Protein AF-A0A9D6JIL4-F1 (afdb_monomer)

pLDDT: mean 94.33, std 5.5, range [58.66, 98.81]

Solvent-accessible surface area (backbone atoms only — not comparable to full-atom values): 29336 Å² total; per-residue (Å²): 96,71,65,50,17,49,37,36,36,31,29,73,75,41,78,63,43,14,37,70,52,36,41,66,52,16,38,60,25,33,79,71,62,26,37,59,58,38,85,52,80,50,52,52,80,76,37,57,66,23,77,44,70,69,52,64,25,22,56,32,52,34,39,48,80,87,46,80,39,50,55,65,82,90,53,64,34,57,55,80,90,49,42,24,45,8,51,51,35,66,17,36,44,83,60,89,46,36,46,32,71,51,85,86,69,45,53,92,55,60,66,41,60,30,72,50,70,73,39,49,64,58,57,17,23,58,38,19,34,38,41,57,62,19,21,22,54,31,92,40,14,10,31,85,56,56,71,62,90,81,49,33,55,55,52,88,92,56,64,65,74,48,23,20,75,56,61,42,55,35,51,53,27,7,63,65,32,44,42,37,43,32,24,68,14,17,42,38,78,76,35,44,38,58,51,55,85,76,52,58,75,89,51,70,40,49,38,47,34,54,32,40,61,32,25,40,59,28,72,49,66,20,21,36,67,88,64,48,87,32,52,47,35,65,47,38,67,34,22,34,36,33,71,42,70,45,74,50,58,56,83,95,63,45,59,74,37,38,50,41,64,40,91,68,66,61,52,68,61,44,48,60,54,52,34,50,56,52,30,32,77,66,75,62,41,89,68,74,64,78,80,46,72,68,56,53,49,54,40,53,53,46,27,51,51,7,49,56,48,39,44,16,37,40,45,52,49,64,57,75,54,37,41,35,45,35,39,41,41,64,20,37,44,72,72,56,81,37,75,35,31,40,34,33,41,31,36,42,28,17,30,92,87,67,49,79,76,49,65,34,42,44,70,41,81,45,77,28,36,56,97,88,38,86,39,80,44,62,38,73,74,51,94,79,40,93,74,37,51,72,29,42,52,38,42,15,33,40,15,67,41,35,47,49,40,45,75,73,66,48,59,51,76,41,68,42,40,57,37,90,41,67,59,46,77,69,41,30,38,39,62,41,37,75,44,60,83,84,40,69,45,67,37,86,53,69,69,67,25,35,36,76,74,31,29,59,38,35,31,10,53,57,22,28,40,54,52,14,52,70,32,56,47,60,48,30,64,65,68,52,46,86,40,47,52,89,85,29,48,34,39,25,48,49,73,49,75,62,79,81,58,92,69,48,42,36,32,48,36,31,40,31,38,27,68,46,36,62,69,40,45,52,43,34,34,70,63,42,80,47,80,49,82,92,38,41,57,29,13,54,54,41,40,55,30,35,74,74,51,67,41,40,68,61,47,72,30,30,63,42,67,44,60,113

Mean predicted aligned error: 4.33 Å

Secondary structure (DSSP, 8-state):
-HHHHHHHHHHHHSTTTHHHHHHHH-HHHHHTTTT-STTTTT--GGGGGSS-HHHHTTB--TT-SSS--B--TT---EETTEE--STT---B--SSSEEES-SS-B-SS-EEE-GGGGSTHHHHHHHSEE-HHHHHHSTTTTSSSPPPTTSS---TT--GGGSHHHHS-GGGSSEEE-HHHHHHTSSGGG-BGGGGGGS-GGGSSHHHHHHHHHHHTTSSTTS-TTSPPPB--HHHHHS-EEEEEPPBSSTT-PPEEEEEEPTT---S--SHHHHHHHHHHTT--SS--S--HHHHHHHHHHHHHHHHHHTTTEEEEEETTEEEEEE-SSSSBS-SS-TT-EEEEEEEEE-TT--EEEEES-EEEEEEEETTEEEEEEEES-SS-TT--EE-EEEEEEHHHHHHHHHTT--TT-EEEE-TTT--EEEEHHHHHTSPTT-EEE-S-TTT--EEEEE-PBPPTT-BHHHHHHTT---BSTT-TT---TT-B--SEEEEE--PPTT--EEEEEEEEESS-HHHHHHHHHH----STTTTTHHHHHHHHHHHTGGGPPEEEEEEEEE-

Foldseek 3Di:
DLLLLLLLLLCVLDNQSLLLSCCQFQVVCVVVPNCPVSNNPSDDLVSLVGDDQQQLQFFDALQCPFDQFDFDPPARQHDDNHGLFESSSTGGHPDFEGEACDPPAAAPTHYDYDPCNQALSSVRNRQFRAFQLLLAAPPQQLFPHRDDPQCADNDPPDDPCSHNNRRDRRLGGHGQFCFSLLLVLACQNPAFLLCLVVDDPQLCFFQNVVLSVLLCQLVQSSQAVVNHTHTRHPQSRQQNFAFDFGHHPPPPDGDTGSGGRHPLSAEQDLQVLLLVVVCLVVVNDPRDHDDDPVNNVVSNVSSVVNLSNLLRQWEWDDDAQKIKIFGNDSGFPPGDRFPQWKKWKWKFFAFPVRDTPDIAQDWQWDWAADPNDTDIATARPDPPDPQIGMFGWWFKAALSLLLSVVVVPDDQAQQFAADLHYRHRPDGSVNRVPDDGPDIDTGPSSSRGSDTQAGPTARHHNRAPVSCNVSSNAGHVNCPQVNDDHRDGHHSMDMDGHDHDPRTFKMKMFTKIFGGGSRVLSCSQSNSPLPPVSSNCVSVSSNVSCVVRRNRGIRGSYMDMHGD

Nearest PDB structures (foldseek):
  4z7i-assembly1_A  TM=2.016E-01  e=1.330E-01  Homo sapiens
  4p8q-assembly1_A  TM=1.718E-01  e=1.192E-01  Homo sapiens
  4pj6-assembly1_A  TM=1.870E-01  e=3.769E-01  Homo sapiens
  2yd0-assembly1_A  TM=1.640E-01  e=2.567E-01  Homo sapiens
  8cgw-assembly2_B  TM=1.733E-01  e=6.889E-01  Homo sapiens

Radius of gyration: 23.8 Å; Cα contacts (8 Å, |Δi|>4): 1272; chains: 1; bounding box: 69×54×65 Å

Structure (mmCIF, N/CA/C/O backbone):
data_AF-A0A9D6JIL4-F1
#
_entry.id   AF-A0A9D6JIL4-F1
#
loop_
_atom_site.group_PDB
_atom_site.id
_atom_site.type_symbol
_atom_site.label_atom_id
_atom_site.label_alt_id
_atom_site.label_comp_id
_atom_site.label_asym_id
_atom_site.label_entity_id
_atom_site.label_seq_id
_atom_site.pdbx_PDB_ins_code
_atom_site.Cartn_x
_atom_site.Cartn_y
_atom_site.Cartn_z
_atom_site.occupancy
_atom_site.B_iso_or_equiv
_atom_site.auth_seq_id
_atom_site.auth_comp_id
_atom_site.auth_asym_id
_atom_site.auth_atom_id
_atom_site.pdbx_PDB_model_num
ATOM 1 N N . PRO A 1 1 ? 5.790 13.773 3.306 1.00 91.56 1 PRO A N 1
ATOM 2 C CA . PRO A 1 1 ? 5.254 13.858 4.690 1.00 91.56 1 PRO A CA 1
ATOM 3 C C . PRO A 1 1 ? 5.145 12.491 5.373 1.00 91.56 1 PRO A C 1
ATOM 5 O O . PRO A 1 1 ? 5.994 12.194 6.201 1.00 91.56 1 PRO A O 1
ATOM 8 N N . VAL A 1 2 ? 4.207 11.619 4.961 1.00 94.44 2 VAL A N 1
ATOM 9 C CA . VAL A 1 2 ? 4.061 10.282 5.584 1.00 94.44 2 VAL A CA 1
ATOM 10 C C . VAL A 1 2 ? 5.339 9.452 5.483 1.00 94.44 2 VAL A C 1
ATOM 12 O O . VAL A 1 2 ? 5.733 8.822 6.454 1.00 94.44 2 VAL A O 1
ATOM 15 N N . PHE A 1 3 ? 6.029 9.535 4.340 1.00 94.19 3 PHE A N 1
ATOM 16 C CA . PHE A 1 3 ? 7.328 8.901 4.124 1.00 94.19 3 PHE A CA 1
ATOM 17 C C . PHE A 1 3 ? 8.335 9.268 5.221 1.00 94.19 3 PHE A C 1
ATOM 19 O O . PHE A 1 3 ? 8.909 8.376 5.826 1.00 94.19 3 PHE A O 1
ATOM 26 N N . TRP A 1 4 ? 8.502 10.558 5.524 1.00 95.25 4 TRP A N 1
ATOM 27 C CA . TRP A 1 4 ? 9.488 11.024 6.502 1.00 95.25 4 TRP A CA 1
ATOM 28 C C . TRP A 1 4 ? 9.117 10.670 7.937 1.00 95.25 4 TRP A C 1
ATOM 30 O O . TRP A 1 4 ? 9.977 10.223 8.686 1.00 95.25 4 TRP A O 1
ATOM 40 N N . ALA A 1 5 ? 7.840 10.789 8.302 1.00 97.31 5 ALA A N 1
ATOM 41 C CA . ALA A 1 5 ? 7.367 10.383 9.624 1.00 97.31 5 ALA A CA 1
ATOM 42 C C . ALA A 1 5 ? 7.533 8.872 9.853 1.00 97.31 5 ALA A C 1
ATOM 44 O O . ALA A 1 5 ? 7.913 8.437 10.936 1.00 97.31 5 ALA A O 1
ATOM 45 N N . THR A 1 6 ? 7.297 8.075 8.810 1.00 97.00 6 THR A N 1
ATOM 46 C CA . THR A 1 6 ? 7.482 6.619 8.845 1.00 97.00 6 THR A CA 1
ATOM 47 C C . THR A 1 6 ? 8.962 6.248 8.871 1.00 97.00 6 THR A C 1
ATOM 49 O O . THR A 1 6 ? 9.354 5.364 9.623 1.00 97.00 6 THR A O 1
ATOM 52 N N . LEU A 1 7 ? 9.794 6.940 8.086 1.00 96.25 7 LEU A N 1
ATOM 53 C CA . LEU A 1 7 ? 11.243 6.749 8.058 1.00 96.25 7 LEU A CA 1
ATOM 54 C C . LEU A 1 7 ? 11.871 7.088 9.415 1.00 96.25 7 LEU A C 1
ATOM 56 O O . LEU A 1 7 ? 12.719 6.335 9.872 1.00 96.25 7 LEU A O 1
ATOM 60 N N . ALA A 1 8 ? 11.401 8.145 10.089 1.00 97.25 8 ALA A N 1
ATOM 61 C CA . ALA A 1 8 ? 11.804 8.482 11.456 1.00 97.25 8 ALA A CA 1
ATOM 62 C C . ALA A 1 8 ? 11.639 7.298 12.412 1.00 97.25 8 ALA A C 1
ATOM 64 O O . ALA A 1 8 ? 12.586 6.940 13.105 1.00 97.25 8 ALA A O 1
ATOM 65 N N . ILE A 1 9 ? 10.461 6.667 12.390 1.00 97.94 9 ILE A N 1
ATOM 66 C CA . ILE A 1 9 ? 10.145 5.518 13.243 1.00 97.94 9 ILE A CA 1
ATOM 67 C C . ILE A 1 9 ? 10.926 4.273 12.810 1.00 97.94 9 ILE A C 1
ATOM 69 O O . ILE A 1 9 ? 11.495 3.592 13.651 1.00 97.94 9 ILE A O 1
ATOM 73 N N . ALA A 1 10 ? 11.016 4.000 11.507 1.00 96.88 10 ALA A N 1
ATOM 74 C CA . ALA A 1 10 ? 11.795 2.883 10.979 1.00 96.88 10 ALA A CA 1
ATOM 75 C C . ALA A 1 10 ? 13.264 2.936 11.428 1.00 96.88 10 ALA A C 1
ATOM 77 O O . ALA A 1 10 ? 13.803 1.928 11.876 1.00 96.88 10 ALA A O 1
ATOM 78 N N . GLU A 1 11 ? 13.884 4.112 11.325 1.00 95.75 11 GLU A N 1
ATOM 79 C CA . GLU A 1 11 ? 15.291 4.324 11.661 1.00 95.75 11 GLU A CA 1
ATOM 80 C C . GLU A 1 11 ? 15.562 4.180 13.164 1.00 95.75 11 GLU A C 1
ATOM 82 O O . GLU A 1 11 ? 16.549 3.561 13.550 1.00 95.75 11 GLU A O 1
ATOM 87 N N . GLN A 1 12 ? 14.675 4.689 14.029 1.00 95.94 12 GLN A N 1
ATOM 88 C CA . GLN A 1 12 ? 14.809 4.499 15.483 1.00 95.94 12 GLN A CA 1
ATOM 89 C C . GLN A 1 12 ? 14.443 3.076 15.944 1.00 95.94 12 GLN A C 1
ATOM 91 O O . GLN A 1 12 ? 14.933 2.631 16.980 1.00 95.94 12 GLN A O 1
ATOM 96 N N . ASP A 1 13 ? 13.544 2.384 15.233 1.00 96.50 13 ASP A N 1
ATOM 97 C CA . ASP A 1 13 ? 13.069 1.046 15.602 1.00 96.50 13 ASP A CA 1
ATOM 98 C C . ASP A 1 13 ? 14.178 0.013 15.428 1.00 96.50 13 ASP A C 1
ATOM 100 O O . ASP A 1 13 ? 14.331 -0.901 16.243 1.00 96.50 13 ASP A O 1
ATOM 104 N N . PHE A 1 14 ? 14.930 0.147 14.337 1.00 94.94 14 PHE A N 1
ATOM 105 C CA . PHE A 1 14 ? 16.061 -0.704 14.031 1.00 94.94 14 PHE A CA 1
ATOM 106 C C . PHE A 1 14 ? 17.031 0.062 13.129 1.00 94.94 14 PHE A C 1
ATOM 108 O O . PHE A 1 14 ? 16.733 0.292 11.955 1.00 94.94 14 PHE A O 1
ATOM 115 N N . ASP A 1 15 ? 18.184 0.432 13.683 1.00 92.00 15 ASP A N 1
ATOM 116 C CA . ASP A 1 15 ? 19.203 1.253 13.020 1.00 92.00 15 ASP A CA 1
ATOM 117 C C . ASP A 1 15 ? 19.535 0.752 11.602 1.00 92.00 15 ASP A C 1
ATOM 119 O O . ASP A 1 15 ? 19.637 -0.456 11.353 1.00 92.00 15 ASP A O 1
ATOM 123 N N . GLY A 1 16 ? 19.644 1.680 10.649 1.00 92.56 16 GLY A N 1
ATOM 124 C CA . GLY A 1 16 ? 19.843 1.378 9.230 1.00 92.56 16 GLY A CA 1
ATOM 125 C C . GLY A 1 16 ? 18.576 1.014 8.441 1.00 92.56 16 GLY A C 1
ATOM 126 O O . GLY A 1 16 ? 18.627 0.899 7.212 1.00 92.56 16 GLY A O 1
ATOM 127 N N . SER A 1 17 ? 17.421 0.823 9.089 1.00 94.44 17 SER A N 1
ATOM 128 C CA . SER A 1 17 ? 16.194 0.401 8.390 1.00 94.44 17 SER A CA 1
ATOM 129 C C . SER A 1 17 ? 15.591 1.481 7.497 1.00 94.44 17 SER A C 1
ATOM 131 O O . SER A 1 17 ? 14.800 1.151 6.608 1.00 94.44 17 SER A O 1
ATOM 133 N N . GLY A 1 18 ? 15.995 2.745 7.645 1.00 94.19 18 GLY A N 1
ATOM 134 C CA . GLY A 1 18 ? 15.672 3.804 6.698 1.00 94.19 18 GLY A CA 1
ATOM 135 C C . GLY A 1 18 ? 16.110 3.480 5.264 1.00 94.19 18 GLY A C 1
ATOM 136 O O . GLY A 1 18 ? 15.435 3.896 4.318 1.00 94.19 18 GLY A O 1
ATOM 137 N N . ASP A 1 19 ? 17.131 2.629 5.064 1.00 92.88 19 ASP A N 1
ATOM 138 C CA . ASP A 1 19 ? 17.544 2.170 3.727 1.00 92.88 19 ASP A CA 1
ATOM 139 C C . ASP A 1 19 ? 16.408 1.449 2.983 1.00 92.88 19 ASP A C 1
ATOM 141 O O . ASP A 1 19 ? 16.256 1.611 1.769 1.00 92.88 19 ASP A O 1
ATOM 145 N N . VAL A 1 20 ? 15.546 0.714 3.707 1.00 92.50 20 VAL A N 1
ATOM 146 C CA . VAL A 1 20 ? 14.365 0.027 3.147 1.00 92.50 20 VAL A CA 1
ATOM 147 C C . VAL A 1 20 ? 13.410 1.020 2.487 1.00 92.50 20 VAL A C 1
ATOM 149 O O . VAL A 1 20 ? 12.812 0.705 1.454 1.00 92.50 20 VAL A O 1
ATOM 152 N N . CYS A 1 21 ? 13.284 2.211 3.069 1.00 93.06 21 CYS A N 1
ATOM 153 C CA . CYS A 1 21 ? 12.451 3.296 2.570 1.00 93.06 21 CYS A CA 1
ATOM 154 C C . CYS A 1 21 ? 13.141 4.005 1.391 1.00 93.06 21 CYS A C 1
ATOM 156 O O . CYS A 1 21 ? 12.555 4.156 0.315 1.00 93.06 21 CYS A O 1
ATOM 158 N N . ILE A 1 22 ? 14.402 4.407 1.572 1.00 93.06 22 ILE A N 1
ATOM 159 C CA . ILE A 1 22 ? 15.165 5.206 0.602 1.00 93.06 22 ILE A CA 1
ATOM 160 C C . ILE A 1 22 ? 15.316 4.462 -0.726 1.00 93.06 22 ILE A C 1
ATOM 162 O O . ILE A 1 22 ? 15.017 5.026 -1.778 1.00 93.06 22 ILE A O 1
ATOM 166 N N . ARG A 1 23 ? 15.674 3.173 -0.702 1.00 91.31 23 ARG A N 1
ATOM 167 C CA . ARG A 1 23 ? 15.854 2.370 -1.925 1.00 91.31 23 ARG A CA 1
ATOM 168 C C . ARG A 1 23 ? 14.628 2.341 -2.842 1.00 91.31 23 ARG A C 1
ATOM 170 O O . ARG A 1 23 ? 14.783 2.246 -4.059 1.00 91.31 23 ARG A O 1
ATOM 177 N N . CYS A 1 24 ? 13.422 2.414 -2.274 1.00 91.00 24 CYS A N 1
ATOM 178 C CA . CYS A 1 24 ? 12.164 2.359 -3.018 1.00 91.00 24 CYS A CA 1
ATOM 179 C C . CYS A 1 24 ? 11.656 3.743 -3.424 1.00 91.00 24 CYS A C 1
ATOM 181 O O . CYS A 1 24 ? 10.999 3.851 -4.448 1.00 91.00 24 CYS A O 1
ATOM 183 N N . HIS A 1 25 ? 11.909 4.784 -2.627 1.00 91.94 25 HIS A N 1
ATOM 184 C CA . HIS A 1 25 ? 11.312 6.110 -2.833 1.00 91.94 25 HIS A CA 1
ATOM 185 C C . HIS A 1 25 ? 12.250 7.122 -3.499 1.00 91.94 25 HIS A C 1
ATOM 187 O O . HIS A 1 25 ? 11.775 8.101 -4.067 1.00 91.94 25 HIS A O 1
ATOM 193 N N . THR A 1 26 ? 13.560 6.885 -3.453 1.00 91.69 26 THR A N 1
ATOM 194 C CA . THR A 1 26 ? 14.599 7.686 -4.114 1.00 91.69 26 THR A CA 1
ATOM 195 C C . THR A 1 26 ? 15.701 6.747 -4.612 1.00 91.69 26 THR A C 1
ATOM 197 O O . THR A 1 26 ? 16.794 6.589 -4.065 1.00 91.69 26 THR A O 1
ATOM 200 N N . SER A 1 27 ? 15.370 6.029 -5.680 1.00 90.75 27 SER A N 1
ATOM 201 C CA . SER A 1 27 ? 16.235 5.008 -6.273 1.00 90.75 27 SER A CA 1
ATOM 202 C C . SER A 1 27 ? 17.541 5.589 -6.833 1.00 90.75 27 SER A C 1
ATOM 204 O O . SER A 1 27 ? 18.585 4.938 -6.747 1.00 90.75 27 SER A O 1
ATOM 206 N N . GLY A 1 28 ? 17.519 6.820 -7.359 1.00 90.44 28 GLY A N 1
ATOM 207 C CA . GLY A 1 28 ? 18.716 7.556 -7.803 1.00 90.44 28 GLY A CA 1
ATOM 208 C C . GLY A 1 28 ? 19.677 7.854 -6.643 1.00 90.44 28 GLY A C 1
ATOM 209 O O . GLY A 1 28 ? 20.876 7.562 -6.745 1.00 90.44 28 GLY A O 1
ATOM 210 N N . ALA A 1 29 ? 19.105 8.312 -5.520 1.00 91.62 29 ALA A N 1
ATOM 211 C CA . ALA A 1 29 ? 19.573 8.177 -4.136 1.00 91.62 29 ALA A CA 1
ATOM 212 C C . ALA A 1 29 ? 20.507 6.995 -3.898 1.00 91.62 29 ALA A C 1
ATOM 214 O O . ALA A 1 29 ? 21.743 7.059 -3.848 1.00 91.62 29 ALA A O 1
ATOM 215 N N . TRP A 1 30 ? 19.817 5.876 -3.762 1.00 92.25 30 TRP A N 1
ATOM 216 C CA . TRP A 1 30 ? 20.344 4.614 -3.295 1.00 92.25 30 TRP A CA 1
ATOM 217 C C . TRP A 1 30 ? 21.349 3.993 -4.267 1.00 92.25 30 TRP A C 1
ATOM 219 O O . TRP A 1 30 ? 22.461 3.625 -3.883 1.00 92.25 30 TRP A O 1
ATOM 229 N N . THR A 1 31 ? 21.025 3.949 -5.563 1.00 89.56 31 THR A N 1
ATOM 230 C CA . THR A 1 31 ? 21.926 3.378 -6.583 1.00 89.56 31 THR A CA 1
ATOM 231 C C . THR A 1 31 ? 23.246 4.140 -6.684 1.00 89.56 31 THR A C 1
ATOM 233 O O . THR A 1 31 ? 24.280 3.546 -7.005 1.00 89.56 31 THR A O 1
ATOM 236 N N . SER A 1 32 ? 23.253 5.421 -6.316 1.00 90.56 32 SER A N 1
ATOM 237 C CA . SER A 1 32 ? 24.461 6.239 -6.251 1.00 90.56 32 SER A CA 1
ATOM 238 C C . SER A 1 32 ? 25.198 6.196 -4.905 1.00 90.56 32 SER A C 1
ATOM 240 O O . SER A 1 32 ? 26.176 6.920 -4.745 1.00 90.56 32 SER A O 1
ATOM 242 N N . GLY A 1 33 ? 24.748 5.390 -3.938 1.00 90.56 33 GLY A N 1
ATOM 243 C CA . GLY A 1 33 ? 25.373 5.269 -2.616 1.00 90.56 33 GLY A CA 1
ATOM 244 C C . GLY A 1 33 ? 25.058 6.409 -1.642 1.00 90.56 33 GLY A C 1
ATOM 245 O O . GLY A 1 33 ? 25.742 6.538 -0.636 1.00 90.56 33 GLY A O 1
ATOM 246 N N . ARG A 1 34 ? 24.034 7.230 -1.916 1.00 93.06 34 ARG A N 1
ATOM 247 C CA . ARG A 1 34 ? 23.604 8.344 -1.046 1.00 93.06 34 ARG A CA 1
ATOM 248 C C . ARG A 1 34 ? 22.450 7.967 -0.109 1.00 93.06 34 ARG A C 1
ATOM 250 O O . ARG A 1 34 ? 21.703 8.832 0.334 1.00 93.06 34 ARG A O 1
ATOM 257 N N . SER A 1 35 ? 22.272 6.678 0.169 1.00 92.19 35 SER A N 1
ATOM 258 C CA . SER A 1 35 ? 21.356 6.209 1.215 1.00 92.19 35 SER A CA 1
ATOM 259 C C . SER A 1 35 ? 22.027 6.053 2.577 1.00 92.19 35 SER A C 1
ATOM 261 O O . SER A 1 35 ? 21.372 5.632 3.519 1.00 92.19 35 SER A O 1
ATOM 263 N N . VAL A 1 36 ? 23.317 6.392 2.681 1.00 92.12 36 VAL A N 1
ATOM 264 C CA . VAL A 1 36 ? 24.070 6.425 3.935 1.00 92.12 36 VAL A CA 1
ATOM 265 C C . VAL A 1 36 ? 24.470 7.878 4.223 1.00 92.12 36 VAL A C 1
ATOM 267 O O . VAL A 1 36 ? 25.111 8.491 3.362 1.00 92.12 36 VAL A O 1
ATOM 270 N N . PRO A 1 37 ? 24.130 8.430 5.402 1.00 93.69 37 PRO A N 1
ATOM 271 C CA . PRO A 1 37 ? 23.287 7.828 6.445 1.00 93.69 37 PRO A CA 1
ATOM 272 C C . PRO A 1 37 ? 21.835 7.584 5.987 1.00 93.69 37 PRO A C 1
ATOM 274 O O . PRO A 1 37 ? 21.318 8.244 5.081 1.00 93.69 37 PRO A O 1
ATOM 277 N N . THR A 1 38 ? 21.182 6.617 6.631 1.00 94.94 38 THR A N 1
ATOM 278 C CA . THR A 1 38 ? 19.845 6.079 6.304 1.00 94.94 38 THR A CA 1
ATOM 279 C C . THR A 1 38 ? 18.680 6.974 6.722 1.00 94.94 38 THR A C 1
ATOM 281 O O . THR A 1 38 ? 17.517 6.647 6.498 1.00 94.94 38 THR A O 1
ATOM 284 N N . ASP A 1 39 ? 18.989 8.168 7.220 1.00 93.50 39 ASP A N 1
ATOM 285 C CA . ASP A 1 39 ? 18.045 9.229 7.575 1.00 93.50 39 ASP A CA 1
ATOM 286 C C . ASP A 1 39 ? 17.718 10.198 6.419 1.00 93.50 39 ASP A C 1
ATOM 288 O O . ASP A 1 39 ? 16.923 11.138 6.567 1.00 93.50 39 ASP A O 1
ATOM 292 N N . GLY A 1 40 ? 18.344 9.975 5.259 1.00 91.94 40 GLY A N 1
ATOM 293 C CA . GLY A 1 40 ? 18.147 10.752 4.043 1.00 91.94 40 GLY A CA 1
ATOM 294 C C . GLY A 1 40 ? 18.915 12.070 3.967 1.00 91.94 40 GLY A C 1
ATOM 295 O O . GLY A 1 40 ? 18.703 12.824 3.020 1.00 91.94 40 GLY A O 1
ATOM 296 N N . THR A 1 41 ? 19.805 12.372 4.913 1.00 92.69 41 THR A N 1
ATOM 297 C CA . THR A 1 41 ? 20.568 13.637 4.917 1.00 92.69 41 THR A CA 1
ATOM 298 C C . THR A 1 41 ? 21.618 13.732 3.806 1.00 92.69 41 THR A C 1
ATOM 300 O O . THR A 1 41 ? 22.009 14.835 3.433 1.00 92.69 41 THR A O 1
ATOM 303 N N . ALA A 1 42 ? 22.026 12.606 3.210 1.00 93.19 42 ALA A N 1
ATOM 304 C CA . ALA A 1 42 ? 22.936 12.579 2.060 1.00 93.19 42 ALA A CA 1
ATOM 305 C C . ALA A 1 42 ? 22.257 12.851 0.700 1.00 93.19 42 ALA A C 1
ATOM 307 O O . ALA A 1 42 ? 22.937 12.875 -0.329 1.00 93.19 42 ALA A O 1
ATOM 308 N N . MET A 1 43 ? 20.932 13.029 0.656 1.00 91.31 43 MET A N 1
ATOM 309 C CA . MET A 1 43 ? 20.204 13.259 -0.595 1.00 91.31 43 MET A CA 1
ATOM 310 C C . MET A 1 43 ? 20.505 14.642 -1.190 1.00 91.31 43 MET A C 1
ATOM 312 O O . MET A 1 43 ? 20.521 15.654 -0.494 1.00 91.31 43 MET A O 1
ATOM 316 N N . LEU A 1 44 ? 20.698 14.689 -2.507 1.00 89.94 44 LEU A N 1
ATOM 317 C CA . LEU A 1 44 ? 20.906 15.913 -3.280 1.00 89.94 44 LEU A CA 1
ATOM 318 C C . LEU A 1 44 ? 19.580 16.485 -3.790 1.00 89.94 44 LEU A C 1
ATOM 320 O O . LEU A 1 44 ? 18.556 15.806 -3.835 1.00 89.94 44 LEU A O 1
ATOM 324 N N . ASP A 1 45 ? 19.626 17.709 -4.318 1.00 85.50 45 ASP A N 1
ATOM 325 C CA . ASP A 1 45 ? 18.458 18.355 -4.925 1.00 85.50 45 ASP A CA 1
ATOM 326 C C . ASP A 1 45 ? 17.810 17.537 -6.047 1.00 85.50 45 ASP A C 1
ATOM 328 O O . ASP A 1 45 ? 16.588 17.516 -6.167 1.00 85.50 45 ASP A O 1
ATOM 332 N N . ARG A 1 46 ? 18.605 16.820 -6.849 1.00 85.12 46 ARG A N 1
ATOM 333 C CA . ARG A 1 46 ? 18.063 15.949 -7.905 1.00 85.12 46 ARG A CA 1
ATOM 334 C C . ARG A 1 46 ? 17.247 14.779 -7.350 1.00 85.12 46 ARG A C 1
ATOM 336 O O . ARG A 1 46 ? 16.229 14.430 -7.940 1.00 85.12 46 ARG A O 1
ATOM 343 N N . ASP A 1 47 ? 17.645 14.265 -6.184 1.00 87.12 47 ASP A N 1
ATOM 344 C CA . ASP A 1 47 ? 17.038 13.098 -5.542 1.00 87.12 47 ASP A CA 1
ATOM 345 C C . ASP A 1 47 ? 15.641 13.437 -4.977 1.00 87.12 47 ASP A C 1
ATOM 347 O O . ASP A 1 47 ? 14.844 12.542 -4.688 1.00 87.12 47 ASP A O 1
ATOM 351 N N . LYS A 1 48 ? 15.310 14.739 -4.883 1.00 77.81 48 LYS A N 1
ATOM 352 C CA . LYS A 1 48 ? 13.992 15.269 -4.490 1.00 77.81 48 LYS A CA 1
ATOM 353 C C . LYS A 1 48 ? 12.867 14.861 -5.445 1.00 77.81 48 LYS A C 1
ATOM 355 O O . LYS A 1 48 ? 11.705 14.906 -5.053 1.00 77.81 48 LYS A O 1
ATOM 360 N N . ASN A 1 49 ? 13.191 14.447 -6.672 1.00 78.94 49 ASN A N 1
ATOM 361 C CA . ASN A 1 49 ? 12.206 13.959 -7.643 1.00 78.94 49 ASN A CA 1
ATOM 362 C C . ASN A 1 49 ? 11.719 12.528 -7.340 1.00 78.94 49 ASN A C 1
ATOM 364 O O . ASN A 1 49 ? 10.734 12.079 -7.925 1.00 78.94 49 ASN A O 1
ATOM 368 N N . GLY A 1 50 ? 12.379 11.814 -6.420 1.00 87.06 50 GLY A N 1
ATOM 369 C CA . GLY A 1 50 ? 12.023 10.454 -6.029 1.00 87.06 50 GLY A CA 1
ATOM 370 C C . GLY A 1 50 ? 12.364 9.424 -7.106 1.00 87.06 50 GLY A C 1
ATOM 371 O O . GLY A 1 50 ? 13.522 9.034 -7.250 1.00 87.06 50 GLY A O 1
ATOM 372 N N . ILE A 1 51 ? 11.356 8.964 -7.854 1.00 89.31 51 ILE A N 1
ATOM 373 C CA . ILE A 1 51 ? 11.552 8.021 -8.965 1.00 89.31 51 ILE A CA 1
ATOM 374 C C . ILE A 1 51 ? 11.913 8.796 -10.229 1.00 89.31 51 ILE A C 1
ATOM 376 O O . ILE A 1 51 ? 11.123 9.579 -10.751 1.00 89.31 51 ILE A O 1
ATOM 380 N N . GLU A 1 52 ? 13.117 8.553 -10.737 1.00 88.62 52 GLU A N 1
ATOM 381 C CA . GLU A 1 52 ? 13.691 9.309 -11.847 1.00 88.62 52 GLU A CA 1
ATOM 382 C C . GLU A 1 52 ? 13.623 8.544 -13.173 1.00 88.62 52 GLU A C 1
ATOM 384 O O . GLU A 1 52 ? 13.741 7.314 -13.212 1.00 88.62 52 GLU A O 1
ATOM 389 N N . CYS A 1 53 ? 13.561 9.292 -14.282 1.00 90.38 53 CYS A N 1
ATOM 390 C CA . CYS A 1 53 ? 13.634 8.735 -15.636 1.00 90.38 53 CYS A CA 1
ATOM 391 C C . CYS A 1 53 ? 14.856 7.819 -15.811 1.00 90.38 53 CYS A C 1
ATOM 393 O O . CYS A 1 53 ? 14.736 6.758 -16.417 1.00 90.38 53 CYS A O 1
ATOM 395 N N . ASP A 1 54 ? 16.019 8.201 -15.262 1.00 91.19 54 ASP A N 1
ATOM 396 C CA . ASP A 1 54 ? 17.245 7.400 -15.375 1.00 91.19 54 ASP A CA 1
ATOM 397 C C . ASP A 1 54 ? 17.115 6.042 -14.689 1.00 91.19 54 ASP A C 1
ATOM 399 O O . ASP A 1 54 ? 17.602 5.053 -15.227 1.00 91.19 54 ASP A O 1
ATOM 403 N N . THR A 1 55 ? 16.419 5.975 -13.547 1.00 91.38 55 THR A N 1
ATOM 404 C CA . THR A 1 55 ? 16.192 4.698 -12.863 1.00 91.38 55 THR A CA 1
ATOM 405 C C . THR A 1 55 ? 15.341 3.796 -13.750 1.00 91.38 55 THR A C 1
ATOM 407 O O . THR A 1 55 ? 15.789 2.718 -14.132 1.00 91.38 55 THR A O 1
ATOM 410 N N . CYS A 1 56 ? 14.138 4.245 -14.126 1.00 93.31 56 CYS A N 1
ATOM 411 C CA . CYS A 1 56 ? 13.201 3.428 -14.896 1.00 93.31 56 CYS A CA 1
ATOM 412 C C . CYS A 1 56 ? 13.800 2.993 -16.236 1.00 93.31 56 CYS A C 1
ATOM 414 O O . CYS A 1 56 ? 13.838 1.804 -16.533 1.00 93.31 56 CYS A O 1
ATOM 416 N N . HIS A 1 57 ? 14.357 3.937 -16.997 1.00 94.62 57 HIS A N 1
ATOM 417 C CA . HIS A 1 57 ? 14.906 3.682 -18.328 1.00 94.62 57 HIS A CA 1
ATOM 418 C C . HIS A 1 57 ? 16.302 3.046 -18.321 1.00 94.62 57 HIS A C 1
ATOM 420 O O . HIS A 1 57 ? 16.927 2.914 -19.375 1.00 94.62 57 HIS A O 1
ATOM 426 N N . ARG A 1 58 ? 16.827 2.653 -17.160 1.00 94.88 58 ARG A N 1
ATOM 427 C CA . ARG A 1 58 ? 18.025 1.810 -17.063 1.00 94.88 58 ARG A CA 1
ATOM 428 C C . ARG A 1 58 ? 17.767 0.527 -16.297 1.00 94.88 58 ARG A C 1
ATOM 430 O O . ARG A 1 58 ? 18.686 -0.269 -16.172 1.00 94.88 58 ARG A O 1
ATOM 437 N N . MET A 1 59 ? 16.559 0.264 -15.819 1.00 95.00 59 MET A N 1
ATOM 438 C CA . MET A 1 59 ? 16.262 -1.035 -15.233 1.00 95.00 59 MET A CA 1
ATOM 439 C C . MET A 1 59 ? 16.258 -2.121 -16.311 1.00 95.00 59 MET A C 1
ATOM 441 O O . MET A 1 59 ? 15.639 -1.997 -17.365 1.00 95.00 59 MET A O 1
ATOM 445 N N . THR A 1 60 ? 16.946 -3.216 -16.024 1.00 94.81 60 THR A N 1
ATOM 446 C CA . THR A 1 60 ? 16.938 -4.449 -16.819 1.00 94.81 60 THR A CA 1
ATOM 447 C C . THR A 1 60 ? 16.209 -5.538 -16.047 1.00 94.81 60 THR A C 1
ATOM 449 O O . THR A 1 60 ? 16.032 -5.423 -14.832 1.00 94.81 60 THR A O 1
ATOM 452 N N . ASN A 1 61 ? 15.783 -6.599 -16.736 1.00 93.44 61 ASN A N 1
ATOM 453 C CA . ASN A 1 61 ? 15.155 -7.733 -16.070 1.00 93.44 61 ASN A CA 1
ATOM 454 C C . ASN A 1 61 ? 16.168 -8.402 -15.116 1.00 93.44 61 ASN A C 1
ATOM 456 O O . ASN A 1 61 ? 17.199 -8.882 -15.594 1.00 93.44 61 ASN A O 1
ATOM 460 N N . PRO A 1 62 ? 15.890 -8.494 -13.800 1.00 91.50 62 PRO A N 1
ATOM 461 C CA . PRO A 1 62 ? 16.766 -9.147 -12.831 1.00 91.50 62 PRO A CA 1
ATOM 462 C C . PRO A 1 62 ? 17.184 -10.578 -13.192 1.00 91.50 62 PRO A C 1
ATOM 464 O O . PRO A 1 62 ? 18.273 -11.000 -12.813 1.00 91.50 62 PRO A O 1
ATOM 467 N N . ASN A 1 63 ? 16.387 -11.312 -13.979 1.00 89.88 63 ASN A N 1
ATOM 468 C CA . ASN A 1 63 ? 16.762 -12.653 -14.443 1.00 89.88 63 ASN A CA 1
ATOM 469 C C . ASN A 1 63 ? 17.899 -12.668 -15.489 1.00 89.88 63 ASN A C 1
ATOM 471 O O . ASN A 1 63 ? 18.397 -13.743 -15.821 1.00 89.88 63 ASN A O 1
ATOM 475 N N . GLN A 1 64 ? 18.316 -11.498 -15.992 1.00 89.06 64 GLN A N 1
ATOM 476 C CA . GLN A 1 64 ? 19.393 -11.323 -16.969 1.00 89.06 64 GLN A CA 1
ATOM 477 C C . GLN A 1 64 ? 19.154 -12.046 -18.307 1.00 89.06 64 GLN A C 1
ATOM 479 O O . GLN A 1 64 ? 20.102 -12.420 -18.984 1.00 89.06 64 GLN A O 1
ATOM 484 N N . THR A 1 65 ? 17.906 -12.304 -18.705 1.00 88.25 65 THR A N 1
ATOM 485 C CA . THR A 1 65 ? 17.628 -13.075 -19.939 1.00 88.25 65 THR A CA 1
ATOM 486 C C . THR A 1 65 ? 17.607 -12.228 -21.211 1.00 88.25 65 THR A C 1
ATOM 488 O O . THR A 1 65 ? 17.892 -12.749 -22.284 1.00 88.25 65 THR A O 1
ATOM 491 N N . GLU A 1 66 ? 17.289 -10.934 -21.108 1.00 91.81 66 GLU A N 1
ATOM 492 C CA . GLU A 1 66 ? 17.201 -10.024 -22.259 1.00 91.81 66 GLU A CA 1
ATOM 493 C C . GLU A 1 66 ? 18.460 -9.155 -22.397 1.00 91.81 66 GLU A C 1
ATOM 495 O O . GLU A 1 66 ? 19.221 -9.283 -23.353 1.00 91.81 66 GLU A O 1
ATOM 500 N N . LEU A 1 67 ? 18.686 -8.266 -21.428 1.00 93.19 67 LEU A N 1
ATOM 501 C CA . LEU A 1 67 ? 19.822 -7.349 -21.380 1.00 93.19 67 LEU A CA 1
ATOM 502 C C . LEU A 1 67 ? 20.581 -7.568 -20.076 1.00 93.19 67 LEU A C 1
ATOM 504 O O . LEU A 1 67 ? 19.962 -7.624 -19.015 1.00 93.19 67 LEU A O 1
ATOM 508 N N . GLN A 1 68 ? 21.909 -7.670 -20.171 1.00 92.19 68 GLN A N 1
ATOM 509 C CA . GLN A 1 68 ? 22.774 -7.856 -19.007 1.00 92.19 68 GLN A CA 1
ATOM 510 C C . GLN A 1 68 ? 22.932 -6.530 -18.248 1.00 92.19 68 GLN A C 1
ATOM 512 O O . GLN A 1 68 ? 23.626 -5.619 -18.709 1.00 92.19 68 GLN A O 1
ATOM 517 N N . GLY A 1 69 ? 22.262 -6.406 -17.109 1.00 92.25 69 GLY A N 1
ATOM 518 C CA . GLY A 1 69 ? 22.419 -5.297 -16.178 1.00 92.25 69 GLY A CA 1
ATOM 519 C C . GLY A 1 69 ? 23.465 -5.573 -15.101 1.00 92.25 69 GLY A C 1
ATOM 520 O O . GLY A 1 69 ? 23.849 -6.704 -14.822 1.00 92.25 69 GLY A O 1
ATOM 521 N N . VAL A 1 70 ? 23.911 -4.504 -14.454 1.00 91.69 70 VAL A N 1
ATOM 522 C CA . VAL A 1 70 ? 24.830 -4.532 -13.319 1.00 91.69 70 VAL A CA 1
ATOM 523 C C . VAL A 1 70 ? 24.036 -4.604 -12.021 1.00 91.69 70 VAL A C 1
ATOM 525 O O . VAL A 1 70 ? 23.103 -3.833 -11.790 1.00 91.69 70 VAL A O 1
ATOM 528 N N . MET A 1 71 ? 24.441 -5.531 -11.161 1.00 88.88 71 MET A N 1
ATOM 529 C CA . MET A 1 71 ? 24.017 -5.650 -9.768 1.00 88.88 71 MET A CA 1
ATOM 530 C C . MET A 1 71 ? 25.250 -5.409 -8.894 1.00 88.88 71 MET A C 1
ATOM 532 O O . MET A 1 71 ? 26.350 -5.802 -9.283 1.00 88.88 71 MET A O 1
ATOM 536 N N . LYS A 1 72 ? 25.107 -4.739 -7.746 1.00 82.94 72 LYS A N 1
ATOM 537 C CA . LYS A 1 72 ? 26.253 -4.461 -6.865 1.00 82.94 72 LYS A CA 1
ATOM 538 C C . LYS A 1 72 ? 26.552 -5.684 -5.988 1.00 82.94 72 LYS A C 1
ATOM 540 O O . LYS A 1 72 ? 25.684 -6.034 -5.202 1.00 82.94 72 LYS A O 1
ATOM 545 N N . PRO A 1 73 ? 27.738 -6.313 -6.047 1.00 79.56 73 PRO A N 1
ATOM 546 C CA . PRO A 1 73 ? 28.081 -7.398 -5.129 1.00 79.56 73 PRO A CA 1
ATOM 547 C C . PRO A 1 73 ? 27.990 -6.962 -3.653 1.00 79.56 73 PRO A C 1
ATOM 549 O O . PRO A 1 73 ? 28.228 -5.789 -3.359 1.00 79.56 73 PRO A O 1
ATOM 552 N N . PRO A 1 74 ? 27.652 -7.870 -2.720 1.00 79.50 74 PRO A N 1
ATOM 553 C CA . PRO A 1 74 ? 27.319 -9.286 -2.927 1.00 79.50 74 PRO A CA 1
ATOM 554 C C . PRO A 1 74 ? 25.853 -9.515 -3.338 1.00 79.50 74 PRO A C 1
ATOM 556 O O . PRO A 1 74 ? 25.347 -10.634 -3.308 1.00 79.50 74 PRO A O 1
ATOM 559 N N . PHE A 1 75 ? 25.133 -8.452 -3.690 1.00 81.50 75 PHE A N 1
ATOM 560 C CA . PHE A 1 75 ? 23.737 -8.541 -4.068 1.00 81.50 75 PHE A CA 1
ATOM 561 C C . PHE A 1 75 ? 23.571 -9.146 -5.472 1.00 81.50 75 PHE A C 1
ATOM 563 O O . PHE A 1 75 ? 24.171 -8.695 -6.451 1.00 81.50 75 PHE A O 1
ATOM 570 N N . VAL A 1 76 ? 22.725 -10.178 -5.551 1.00 76.38 76 VAL A N 1
ATOM 571 C CA . VAL A 1 76 ? 22.397 -10.910 -6.778 1.00 76.38 76 VAL A CA 1
ATOM 572 C C . VAL A 1 76 ? 20.880 -11.075 -6.869 1.00 76.38 76 VAL A C 1
ATOM 574 O O . VAL A 1 76 ? 20.272 -11.853 -6.143 1.00 76.38 76 VAL A O 1
ATOM 577 N N . ALA A 1 77 ? 20.259 -10.354 -7.797 1.00 74.75 77 ALA A N 1
ATOM 578 C CA . ALA A 1 77 ? 18.817 -10.348 -8.047 1.00 74.75 77 ALA A CA 1
ATOM 579 C C . ALA A 1 77 ? 18.329 -11.504 -8.955 1.00 74.75 77 ALA A C 1
ATOM 581 O O . ALA A 1 77 ? 17.285 -11.392 -9.602 1.00 74.75 77 ALA A O 1
ATOM 582 N N . LYS A 1 78 ? 19.087 -12.602 -9.069 1.00 75.94 78 LYS A N 1
ATOM 583 C CA . LYS A 1 78 ? 18.823 -13.713 -10.002 1.00 75.94 78 LYS A CA 1
ATOM 584 C C . LYS A 1 78 ? 18.689 -15.041 -9.260 1.00 75.94 78 LYS A C 1
ATOM 586 O O . LYS A 1 78 ? 19.617 -15.419 -8.554 1.00 75.94 78 LYS A O 1
ATOM 591 N N . THR A 1 79 ? 17.646 -15.820 -9.570 1.00 63.81 79 THR A N 1
ATOM 592 C CA . THR A 1 79 ? 17.599 -17.271 -9.301 1.00 63.81 79 THR A CA 1
ATOM 593 C C . THR A 1 79 ? 16.869 -18.041 -10.417 1.00 63.81 79 THR A C 1
ATOM 595 O O . THR A 1 79 ? 15.660 -17.955 -10.587 1.00 63.81 79 THR A O 1
ATOM 598 N N . GLY A 1 80 ? 17.587 -18.862 -11.193 1.00 68.44 80 GLY A N 1
ATOM 599 C CA . GLY A 1 80 ? 16.967 -19.667 -12.260 1.00 68.44 80 GLY A CA 1
ATOM 600 C C . GLY A 1 80 ? 16.351 -18.822 -13.388 1.00 68.44 80 GLY A C 1
ATOM 601 O O . GLY A 1 80 ? 16.965 -17.858 -13.842 1.00 68.44 80 GLY A O 1
ATOM 602 N N . THR A 1 81 ? 15.164 -19.208 -13.870 1.00 76.44 81 THR A N 1
ATOM 603 C CA . THR A 1 81 ? 14.421 -18.502 -14.935 1.00 76.44 81 THR A CA 1
ATOM 604 C C . THR A 1 81 ? 13.601 -17.304 -14.426 1.00 76.44 81 THR A C 1
ATOM 606 O O . THR A 1 81 ? 13.232 -16.440 -15.223 1.00 76.44 81 THR A O 1
ATOM 609 N N . GLU A 1 82 ? 13.311 -17.233 -13.120 1.00 82.94 82 GLU A N 1
ATOM 610 C CA . GLU A 1 82 ? 12.588 -16.123 -12.475 1.00 82.94 82 GLU A CA 1
ATOM 611 C C . GLU A 1 82 ? 13.597 -15.125 -11.871 1.00 82.94 82 GLU A C 1
ATOM 613 O O . GLU A 1 82 ? 14.593 -15.499 -11.257 1.00 82.94 82 GLU A O 1
ATOM 618 N N . GLY A 1 83 ? 13.379 -13.825 -12.063 1.00 86.31 83 GLY A N 1
ATOM 619 C CA . GLY A 1 83 ? 14.165 -12.800 -11.377 1.00 86.31 83 GLY A CA 1
ATOM 620 C C . GLY A 1 83 ? 13.705 -12.630 -9.931 1.00 86.31 83 GLY A C 1
ATOM 621 O O . GLY A 1 83 ? 12.568 -12.946 -9.581 1.00 86.31 83 GLY A O 1
ATOM 622 N N . HIS A 1 84 ? 14.552 -12.067 -9.076 1.00 90.94 84 HIS A N 1
ATOM 623 C CA . HIS A 1 84 ? 14.087 -11.547 -7.796 1.00 90.94 84 HIS A CA 1
ATOM 624 C C . HIS A 1 84 ? 13.361 -10.216 -8.014 1.00 90.94 84 HIS A C 1
ATOM 626 O O . HIS A 1 84 ? 13.953 -9.140 -7.981 1.00 90.94 84 HIS A O 1
ATOM 632 N N . TYR A 1 85 ? 12.056 -10.297 -8.259 1.00 91.56 85 TYR A N 1
ATOM 633 C CA . TYR A 1 85 ? 11.178 -9.134 -8.347 1.00 91.56 85 TYR A CA 1
ATOM 634 C C . TYR A 1 85 ? 10.693 -8.757 -6.941 1.00 91.56 85 TYR A C 1
ATOM 636 O O . TYR A 1 85 ? 10.090 -9.579 -6.248 1.00 91.56 85 TYR A O 1
ATOM 644 N N . GLY A 1 86 ? 10.995 -7.535 -6.510 1.00 92.44 86 GLY A N 1
ATOM 645 C CA . GLY A 1 86 ? 10.571 -6.969 -5.230 1.00 92.44 86 GLY A CA 1
ATOM 646 C C . GLY A 1 86 ? 11.735 -6.394 -4.439 1.00 92.44 86 GLY A C 1
ATOM 647 O O . GLY A 1 86 ? 12.891 -6.522 -4.828 1.00 92.44 86 GLY A O 1
ATOM 648 N N . ALA A 1 87 ? 11.423 -5.755 -3.316 1.00 91.19 87 ALA A N 1
ATOM 649 C CA . ALA A 1 87 ? 12.365 -5.209 -2.345 1.00 91.19 87 ALA A CA 1
ATOM 650 C C . ALA A 1 87 ? 13.458 -4.316 -2.962 1.00 91.19 87 ALA A C 1
ATOM 652 O O . ALA A 1 87 ? 14.579 -4.293 -2.451 1.00 91.19 87 ALA A O 1
ATOM 653 N N . ALA A 1 88 ? 13.132 -3.597 -4.047 1.00 90.44 88 ALA A N 1
ATOM 654 C CA . ALA A 1 88 ? 14.064 -2.748 -4.788 1.00 90.44 88 ALA A CA 1
ATOM 655 C C . ALA A 1 88 ? 15.343 -3.497 -5.208 1.00 90.44 88 ALA A C 1
ATOM 657 O O . ALA A 1 88 ? 16.440 -2.940 -5.231 1.00 90.44 88 ALA A O 1
ATOM 658 N N . GLN A 1 89 ? 15.204 -4.786 -5.531 1.00 88.50 89 GLN A N 1
ATOM 659 C CA . GLN A 1 89 ? 16.291 -5.619 -6.028 1.00 88.50 89 GLN A CA 1
ATOM 660 C C . GLN A 1 89 ? 16.603 -5.260 -7.499 1.00 88.50 89 GLN A C 1
ATOM 662 O O . GLN A 1 89 ? 16.241 -5.975 -8.432 1.00 88.50 89 GLN A O 1
ATOM 667 N N . TYR A 1 90 ? 17.244 -4.105 -7.710 1.00 90.56 90 TYR A N 1
ATOM 668 C CA . TYR A 1 90 ? 17.506 -3.542 -9.037 1.00 90.56 90 TYR A CA 1
ATOM 669 C C . TYR A 1 90 ? 18.609 -4.275 -9.806 1.00 90.56 90 TYR A C 1
ATOM 671 O O . TYR A 1 90 ? 19.643 -4.649 -9.256 1.00 90.56 90 TYR A O 1
ATOM 679 N N . SER A 1 91 ? 18.446 -4.345 -11.127 1.00 93.19 91 SER A N 1
ATOM 680 C CA . SER A 1 91 ? 19.551 -4.570 -12.056 1.00 93.19 91 SER A CA 1
ATOM 681 C C . SER A 1 91 ? 19.621 -3.433 -13.067 1.00 93.19 91 SER A C 1
ATOM 683 O O . SER A 1 91 ? 18.646 -3.169 -13.772 1.00 93.19 91 SER A O 1
ATOM 685 N N . MET A 1 92 ? 20.765 -2.751 -13.126 1.00 93.75 92 MET A N 1
ATOM 686 C CA . MET A 1 92 ? 20.904 -1.465 -13.810 1.00 93.75 92 MET A CA 1
ATOM 687 C C . MET A 1 92 ? 21.767 -1.570 -15.063 1.00 93.75 92 MET A C 1
ATOM 689 O O . MET A 1 92 ? 22.906 -2.022 -15.027 1.00 93.75 92 MET A O 1
ATOM 693 N N . TRP A 1 93 ? 21.256 -1.084 -16.181 1.00 95.50 93 TRP A N 1
ATOM 694 C CA . TRP A 1 93 ? 21.944 -1.011 -17.455 1.00 95.50 93 TRP A CA 1
ATOM 695 C C . TRP A 1 93 ? 23.200 -0.131 -17.346 1.00 95.50 93 TRP A C 1
ATOM 697 O O . TRP A 1 93 ? 23.096 1.051 -16.987 1.00 95.50 93 TRP A O 1
ATOM 707 N N . PRO A 1 94 ? 24.398 -0.661 -17.656 1.00 93.44 94 PRO A N 1
ATOM 708 C CA . PRO A 1 94 ? 25.644 0.071 -17.444 1.00 93.44 94 PRO A CA 1
ATOM 709 C C . PRO A 1 94 ? 25.897 1.156 -18.489 1.00 93.44 94 PRO A C 1
ATOM 711 O O . PRO A 1 94 ? 26.696 2.055 -18.240 1.00 93.44 94 PRO A O 1
ATOM 714 N N . LYS A 1 95 ? 25.251 1.090 -19.660 1.00 93.94 95 LYS A N 1
ATOM 715 C CA . LYS A 1 95 ? 25.505 2.049 -20.742 1.00 93.94 95 LYS A CA 1
ATOM 716 C C . LYS A 1 95 ? 24.663 3.312 -20.573 1.00 93.94 95 LYS A C 1
ATOM 718 O O . LYS A 1 95 ? 23.652 3.330 -19.875 1.00 93.94 95 LYS A O 1
ATOM 723 N N . VAL A 1 96 ? 25.076 4.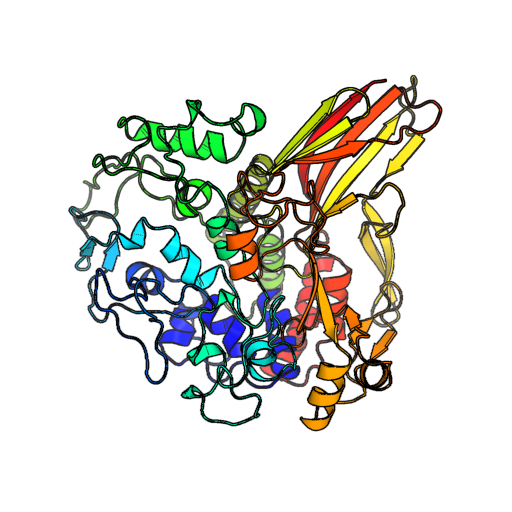368 -21.271 1.00 91.06 96 VAL A N 1
ATOM 724 C CA . VAL A 1 96 ? 24.386 5.668 -21.276 1.00 91.06 96 VAL A CA 1
ATOM 725 C C . VAL A 1 96 ? 23.034 5.635 -21.996 1.00 91.06 96 VAL A C 1
ATOM 727 O O . VAL A 1 96 ? 22.203 6.514 -21.754 1.00 91.06 96 VAL A O 1
ATOM 730 N N . SER A 1 97 ? 22.811 4.636 -22.863 1.00 92.75 97 SER A N 1
ATOM 731 C CA . SER A 1 97 ? 21.562 4.493 -23.608 1.00 92.75 97 SER A CA 1
ATOM 732 C C . SER A 1 97 ? 20.372 4.270 -22.679 1.00 92.75 97 SER A C 1
ATOM 734 O O . SER A 1 97 ? 20.493 3.644 -21.627 1.00 92.75 97 SER A O 1
ATOM 736 N N . LYS A 1 98 ? 19.213 4.798 -23.075 1.00 94.62 98 LYS A N 1
ATOM 737 C CA . LYS A 1 98 ? 17.950 4.607 -22.359 1.00 94.62 98 LYS A CA 1
ATOM 738 C C . LYS A 1 98 ? 17.159 3.467 -22.974 1.00 94.62 98 LYS A C 1
ATOM 740 O O . LYS A 1 98 ? 17.038 3.365 -24.193 1.00 94.62 98 LYS A O 1
ATOM 745 N N . LEU A 1 99 ? 16.637 2.609 -22.119 1.00 95.75 99 LEU A N 1
ATOM 746 C CA . LEU A 1 99 ? 15.834 1.462 -22.485 1.00 95.75 99 LEU A CA 1
ATOM 747 C C . LEU A 1 99 ? 14.369 1.877 -22.602 1.00 95.75 99 LEU A C 1
ATOM 749 O O . LEU A 1 99 ? 13.881 2.708 -21.840 1.00 95.75 99 LEU A O 1
ATOM 753 N N . GLY A 1 100 ? 13.661 1.323 -23.573 1.00 93.88 100 GLY A N 1
ATOM 754 C CA . GLY A 1 100 ? 12.245 1.606 -23.763 1.00 93.88 100 GLY A CA 1
ATOM 755 C C . GLY A 1 100 ? 11.579 0.580 -24.667 1.00 93.88 100 GLY A C 1
ATOM 756 O O . GLY A 1 100 ? 12.255 -0.247 -25.265 1.00 93.88 100 GLY A O 1
ATOM 757 N N . PRO A 1 101 ? 10.252 0.606 -24.795 1.00 92.69 101 PRO A N 1
ATOM 758 C CA . PRO A 1 101 ? 9.526 -0.446 -25.502 1.00 92.69 101 PRO A CA 1
ATOM 759 C C . PRO A 1 101 ? 9.641 -0.386 -27.037 1.00 92.69 101 PRO A C 1
ATOM 761 O O . PRO A 1 101 ? 9.254 -1.341 -27.706 1.00 92.69 101 PRO A O 1
ATOM 764 N N . TYR A 1 102 ? 10.157 0.710 -27.606 1.00 89.88 102 TYR A N 1
ATOM 765 C CA . TYR A 1 102 ? 10.134 0.982 -29.048 1.00 89.88 102 TYR A CA 1
ATOM 766 C C . TYR A 1 102 ? 11.529 0.925 -29.683 1.00 89.88 102 TYR A C 1
ATOM 768 O O . TYR A 1 102 ? 12.496 1.433 -29.115 1.00 89.88 102 TYR A O 1
ATOM 776 N N . THR A 1 103 ? 11.623 0.349 -30.884 1.00 88.69 103 THR A N 1
ATOM 777 C CA . THR A 1 103 ? 12.866 0.235 -31.675 1.00 88.69 103 THR A CA 1
ATOM 778 C C . THR A 1 103 ? 13.207 1.495 -32.467 1.00 88.69 103 THR A C 1
ATOM 780 O O . THR A 1 103 ? 14.347 1.677 -32.869 1.00 88.69 103 THR A O 1
ATOM 783 N N . ASP A 1 104 ? 12.224 2.356 -32.704 1.00 86.31 104 ASP A N 1
ATOM 784 C CA . ASP A 1 104 ? 12.267 3.513 -33.602 1.00 86.31 104 ASP A CA 1
ATOM 785 C C . ASP A 1 104 ? 12.197 4.842 -32.826 1.00 86.31 104 ASP A C 1
ATOM 787 O O . ASP A 1 104 ? 11.568 5.809 -33.253 1.00 86.31 104 ASP A O 1
ATOM 791 N N . SER A 1 105 ? 12.795 4.881 -31.633 1.00 84.12 105 SER A N 1
ATOM 792 C CA . SER A 1 105 ? 12.824 6.080 -30.789 1.00 84.12 105 SER A CA 1
ATOM 793 C C . SER A 1 105 ? 13.888 7.068 -31.275 1.00 84.12 105 SER A C 1
ATOM 795 O O . SER A 1 105 ? 15.056 6.713 -31.407 1.00 84.12 105 SER A O 1
ATOM 797 N N . VAL A 1 106 ? 13.504 8.329 -31.478 1.00 81.94 106 VAL A N 1
ATOM 798 C CA . VAL A 1 106 ? 14.389 9.398 -31.969 1.00 81.94 106 VAL A CA 1
ATOM 799 C C . VAL A 1 106 ? 14.694 10.352 -30.809 1.00 81.94 106 VAL A C 1
ATOM 801 O O . VAL A 1 106 ? 13.909 11.237 -30.514 1.00 81.94 106 VAL A O 1
ATOM 804 N N . THR A 1 107 ? 15.790 10.155 -30.072 1.00 80.12 107 THR A N 1
ATOM 805 C CA . THR A 1 107 ? 16.038 10.852 -28.786 1.00 80.12 107 THR A CA 1
ATOM 806 C C . THR A 1 107 ? 17.404 11.545 -28.712 1.00 80.12 107 THR A C 1
ATOM 808 O O . THR A 1 107 ? 18.315 11.213 -29.464 1.00 80.12 107 THR A O 1
ATOM 811 N N . LYS A 1 108 ? 17.572 12.508 -27.780 1.00 82.00 108 LYS A N 1
ATOM 812 C CA . LYS A 1 108 ? 18.829 13.287 -27.595 1.00 82.00 108 LYS A CA 1
ATOM 813 C C . LYS A 1 108 ? 19.983 12.451 -27.046 1.00 82.00 108 LYS A C 1
ATOM 815 O O . LYS A 1 108 ? 21.143 12.783 -27.249 1.00 82.00 108 LYS A O 1
ATOM 820 N N . HIS A 1 109 ? 19.652 11.375 -26.351 1.00 87.44 109 HIS A N 1
ATOM 821 C CA . HIS A 1 109 ? 20.578 10.335 -25.928 1.00 87.44 109 HIS A CA 1
ATOM 822 C C . HIS A 1 109 ? 20.323 9.066 -26.755 1.00 87.44 109 HIS A C 1
ATOM 824 O O . HIS A 1 109 ? 19.200 8.881 -27.235 1.00 87.44 109 HIS A O 1
ATOM 830 N N . PRO A 1 110 ? 21.299 8.150 -26.876 1.00 90.31 110 PRO A N 1
ATOM 831 C CA . PRO A 1 110 ? 21.061 6.840 -27.473 1.00 90.31 110 PRO A CA 1
ATOM 832 C C . PRO A 1 110 ? 19.902 6.111 -26.778 1.00 90.31 110 PRO A C 1
ATOM 834 O O . PRO A 1 110 ? 19.704 6.249 -25.565 1.00 90.31 110 PRO A O 1
ATOM 837 N N . SER A 1 111 ? 19.140 5.324 -27.529 1.00 91.06 111 SER A N 1
ATOM 838 C CA . SER A 1 111 ? 18.044 4.508 -27.005 1.00 91.06 111 SER A CA 1
ATOM 839 C C . SER A 1 111 ? 18.138 3.073 -27.519 1.00 91.06 111 SER A C 1
ATOM 841 O O . SER A 1 111 ? 18.803 2.801 -28.517 1.00 91.06 111 SER A O 1
ATOM 843 N N . GLN A 1 112 ? 17.536 2.135 -26.791 1.00 93.12 112 GLN A N 1
ATOM 844 C CA . GLN A 1 112 ? 17.524 0.721 -27.149 1.00 93.12 112 GLN A CA 1
ATOM 845 C C . GLN A 1 112 ? 16.198 0.078 -26.728 1.00 93.12 112 GLN A C 1
ATOM 847 O O . GLN A 1 112 ? 15.693 0.343 -25.634 1.00 93.12 112 GLN A O 1
ATOM 852 N N . LYS A 1 113 ? 15.643 -0.789 -27.585 1.00 93.44 113 LYS A N 1
ATOM 853 C CA . LYS A 1 113 ? 14.427 -1.540 -27.255 1.00 93.44 113 LYS A CA 1
ATOM 854 C C . LYS A 1 113 ? 14.685 -2.478 -26.069 1.00 93.44 113 LYS A C 1
ATOM 856 O O . LYS A 1 113 ? 15.722 -3.138 -26.018 1.00 93.44 113 LYS A O 1
ATOM 861 N N . SER A 1 114 ? 13.724 -2.562 -25.157 1.00 95.38 114 SER A N 1
ATOM 862 C CA . SER A 1 114 ? 13.646 -3.557 -24.096 1.00 95.38 114 SER A CA 1
ATOM 863 C C . SER A 1 114 ? 12.203 -4.033 -23.927 1.00 95.38 114 SER A C 1
ATOM 865 O O . SER A 1 114 ? 11.297 -3.245 -23.650 1.00 95.38 114 SER A O 1
ATOM 867 N N . ASN A 1 115 ? 11.998 -5.339 -24.047 1.00 93.75 115 ASN A N 1
ATOM 868 C CA . ASN A 1 115 ? 10.740 -6.026 -23.786 1.00 93.75 115 ASN A CA 1
ATOM 869 C C . ASN A 1 115 ? 10.386 -5.983 -22.291 1.00 93.75 115 ASN A C 1
ATOM 871 O O . ASN A 1 115 ? 9.205 -5.932 -21.944 1.00 93.75 115 ASN A O 1
ATOM 875 N N . TYR A 1 116 ? 11.382 -5.920 -21.395 1.00 94.31 116 TYR A N 1
ATOM 876 C CA . TYR A 1 116 ? 11.138 -5.717 -19.961 1.00 94.31 116 TYR A CA 1
ATOM 877 C C . TYR A 1 116 ? 10.295 -4.463 -19.681 1.00 94.31 116 TYR A C 1
ATOM 879 O O . TYR A 1 116 ? 9.440 -4.495 -18.805 1.00 94.31 116 TYR A O 1
ATOM 887 N N . HIS A 1 117 ? 10.434 -3.401 -20.485 1.00 94.88 117 HIS A N 1
ATOM 888 C CA . HIS A 1 117 ? 9.682 -2.152 -20.303 1.00 94.88 117 HIS A CA 1
ATOM 889 C C . HIS A 1 117 ? 8.189 -2.255 -20.660 1.00 94.88 117 HIS A C 1
ATOM 891 O O . HIS A 1 117 ? 7.439 -1.342 -20.325 1.00 94.88 117 HIS A O 1
ATOM 897 N N . ARG A 1 118 ? 7.738 -3.348 -21.294 1.00 91.94 118 ARG A N 1
ATOM 898 C CA . ARG A 1 118 ? 6.307 -3.684 -21.463 1.00 91.94 118 ARG A CA 1
ATOM 899 C C . ARG A 1 118 ? 5.811 -4.708 -20.438 1.00 91.94 118 ARG A C 1
ATOM 901 O O . ARG A 1 118 ? 4.606 -4.924 -20.313 1.00 91.94 118 ARG A O 1
ATOM 908 N N . ASN A 1 119 ? 6.721 -5.373 -19.729 1.00 93.12 119 ASN A N 1
ATOM 909 C CA . ASN A 1 119 ? 6.396 -6.491 -18.855 1.00 93.12 119 ASN A CA 1
ATOM 910 C C . ASN A 1 119 ? 5.948 -5.993 -17.468 1.00 93.12 119 ASN A C 1
ATOM 912 O O . ASN A 1 119 ? 6.540 -5.083 -16.898 1.00 93.12 119 ASN A O 1
ATOM 916 N N . ALA A 1 120 ? 4.924 -6.625 -16.890 1.00 93.19 120 ALA A N 1
ATOM 917 C CA . ALA A 1 120 ? 4.479 -6.350 -15.522 1.00 93.19 120 ALA A CA 1
ATOM 918 C C . ALA A 1 120 ? 5.573 -6.585 -14.464 1.00 93.19 120 ALA A C 1
ATOM 920 O O . ALA A 1 120 ? 5.570 -5.931 -13.422 1.00 93.19 120 ALA A O 1
ATOM 921 N N . ASP A 1 121 ? 6.514 -7.490 -14.738 1.00 93.69 121 ASP A N 1
ATOM 922 C CA . ASP A 1 121 ? 7.650 -7.799 -13.870 1.00 93.69 121 ASP A CA 1
ATOM 923 C C . ASP A 1 121 ? 8.531 -6.557 -13.612 1.00 93.69 121 ASP A C 1
ATOM 925 O O . ASP A 1 121 ? 9.129 -6.453 -12.542 1.00 93.69 121 ASP A O 1
ATOM 929 N N . PHE A 1 122 ? 8.513 -5.561 -14.514 1.00 94.19 122 PHE A N 1
ATOM 930 C CA . PHE A 1 122 ? 9.125 -4.241 -14.309 1.00 94.19 122 PHE A CA 1
ATOM 931 C C . PHE A 1 122 ? 8.613 -3.544 -13.048 1.00 94.19 122 PHE A C 1
ATOM 933 O O . PHE A 1 122 ? 9.395 -3.064 -12.229 1.00 94.19 122 PHE A O 1
ATOM 940 N N . CYS A 1 123 ? 7.291 -3.523 -12.861 1.00 94.06 123 CYS A N 1
ATOM 941 C CA . CYS A 1 123 ? 6.666 -2.935 -11.678 1.00 94.06 123 CYS A CA 1
ATOM 942 C C . CYS A 1 123 ? 6.935 -3.781 -10.424 1.00 94.06 123 CYS A C 1
ATOM 944 O O . CYS A 1 123 ? 6.966 -3.252 -9.310 1.00 94.06 123 CYS A O 1
ATOM 946 N N . GLY A 1 124 ? 7.163 -5.086 -10.606 1.00 93.94 124 GLY A N 1
ATOM 947 C CA . GLY A 1 124 ? 7.444 -6.030 -9.532 1.00 93.94 124 GLY A CA 1
ATOM 948 C C . GLY A 1 124 ? 8.698 -5.705 -8.732 1.00 93.94 124 GLY A C 1
ATOM 949 O O . GLY A 1 124 ? 8.710 -5.975 -7.538 1.00 93.94 124 GLY A O 1
ATOM 950 N N . THR A 1 125 ? 9.710 -5.053 -9.321 1.00 91.94 125 THR A N 1
ATOM 951 C CA . THR A 1 125 ? 10.922 -4.630 -8.593 1.00 91.94 125 THR A CA 1
ATOM 952 C C . THR A 1 125 ? 10.609 -3.757 -7.369 1.00 91.94 125 THR A C 1
ATOM 954 O O . THR A 1 125 ? 11.291 -3.882 -6.351 1.00 91.94 125 THR A O 1
ATOM 957 N N . CYS A 1 126 ? 9.562 -2.928 -7.433 1.00 92.38 126 CYS A N 1
ATOM 958 C CA . CYS A 1 126 ? 9.193 -2.008 -6.351 1.00 92.38 126 CYS A CA 1
ATOM 959 C C . CYS A 1 126 ? 7.912 -2.419 -5.604 1.00 92.38 126 CYS A C 1
ATOM 961 O O . CYS A 1 126 ? 7.805 -2.162 -4.409 1.00 92.38 126 CYS A O 1
ATOM 963 N N . HIS A 1 127 ? 6.953 -3.068 -6.277 1.00 94.62 127 HIS A N 1
ATOM 964 C CA . HIS A 1 127 ? 5.603 -3.325 -5.743 1.00 94.62 127 HIS A CA 1
ATOM 965 C C . HIS A 1 127 ? 5.411 -4.676 -5.034 1.00 94.62 127 HIS A C 1
ATOM 967 O O . HIS A 1 127 ? 4.283 -5.124 -4.834 1.00 94.62 127 HIS A O 1
ATOM 973 N N . ASP A 1 128 ? 6.506 -5.297 -4.606 1.00 94.06 128 ASP A N 1
ATOM 974 C CA . ASP A 1 128 ? 6.530 -6.300 -3.541 1.00 94.06 128 ASP A CA 1
ATOM 975 C C . ASP A 1 128 ? 7.552 -5.842 -2.501 1.00 94.06 128 ASP A C 1
ATOM 977 O O . ASP A 1 128 ? 8.757 -5.928 -2.727 1.00 94.06 128 ASP A O 1
ATOM 981 N N . VAL A 1 129 ? 7.095 -5.320 -1.364 1.00 95.56 129 VAL A N 1
ATOM 982 C CA . VAL A 1 129 ? 7.985 -4.768 -0.335 1.00 95.56 129 VAL A CA 1
ATOM 983 C C . VAL A 1 129 ? 8.230 -5.828 0.725 1.00 95.56 129 VAL A C 1
ATOM 985 O O . VAL A 1 129 ? 7.292 -6.302 1.374 1.00 95.56 129 VAL A O 1
ATOM 988 N N . SER A 1 130 ? 9.503 -6.184 0.900 1.00 95.31 130 SER A N 1
ATOM 989 C CA . SER A 1 130 ? 9.929 -7.154 1.903 1.00 95.31 130 SER A CA 1
ATOM 990 C C . SER A 1 130 ? 10.955 -6.578 2.863 1.00 95.31 130 SER A C 1
ATOM 992 O O . SER A 1 130 ? 11.959 -5.983 2.453 1.00 95.31 130 SER A O 1
ATOM 994 N N . ASN A 1 131 ? 10.682 -6.785 4.145 1.00 95.75 131 ASN A N 1
ATOM 995 C CA . ASN A 1 131 ? 11.469 -6.320 5.268 1.00 95.75 131 ASN A CA 1
ATOM 996 C C . ASN A 1 131 ? 12.608 -7.313 5.578 1.00 95.75 131 ASN A C 1
ATOM 998 O O . ASN A 1 131 ? 12.340 -8.447 5.987 1.00 95.75 131 ASN A O 1
ATOM 1002 N N . PRO A 1 132 ? 13.882 -6.921 5.396 1.00 94.06 132 PRO A N 1
ATOM 1003 C CA . PRO A 1 132 ? 15.014 -7.798 5.672 1.00 94.06 132 PRO A CA 1
ATOM 1004 C C . PRO A 1 132 ? 15.220 -8.069 7.171 1.00 94.06 132 PRO A C 1
ATOM 1006 O O . PRO A 1 132 ? 15.734 -9.134 7.500 1.00 94.06 132 PRO A O 1
ATOM 1009 N N . VAL A 1 133 ? 14.798 -7.166 8.068 1.00 95.50 133 VAL A N 1
ATOM 1010 C CA . VAL A 1 133 ? 14.957 -7.321 9.525 1.00 95.50 133 VAL A CA 1
ATOM 1011 C C . VAL A 1 133 ? 14.132 -8.506 10.009 1.00 95.50 133 VAL A C 1
ATOM 1013 O O . VAL A 1 133 ? 14.679 -9.496 10.494 1.00 95.50 133 VAL A O 1
ATOM 1016 N N . THR A 1 134 ? 12.813 -8.460 9.810 1.00 97.50 134 THR A N 1
ATOM 1017 C CA . THR A 1 134 ? 11.937 -9.573 10.202 1.00 97.50 134 THR A CA 1
ATOM 1018 C C . THR A 1 134 ? 12.132 -10.793 9.311 1.00 97.50 134 THR A C 1
ATOM 1020 O O . THR A 1 134 ? 11.977 -11.912 9.788 1.00 97.50 134 THR A O 1
ATOM 1023 N N . GLY A 1 135 ? 12.528 -10.600 8.050 1.00 97.25 135 GLY A N 1
ATOM 1024 C CA . GLY A 1 135 ? 12.861 -11.681 7.129 1.00 97.25 135 GLY A CA 1
ATOM 1025 C C . GLY A 1 135 ? 14.007 -12.571 7.600 1.00 97.25 135 GLY A C 1
ATOM 1026 O O . GLY A 1 135 ? 13.923 -13.791 7.473 1.00 97.25 135 GLY A O 1
ATOM 1027 N N . ASP A 1 136 ? 15.071 -11.978 8.142 1.00 97.31 136 ASP A N 1
ATOM 1028 C CA . ASP A 1 136 ? 16.253 -12.723 8.578 1.00 97.31 136 ASP A CA 1
ATOM 1029 C C . ASP A 1 136 ? 16.196 -13.114 10.055 1.00 97.31 136 ASP A C 1
ATOM 1031 O O . ASP A 1 136 ? 16.572 -14.232 10.390 1.00 97.31 136 ASP A O 1
ATOM 1035 N N . LEU A 1 137 ? 15.737 -12.210 10.928 1.00 97.44 137 LEU A N 1
ATOM 1036 C CA . LEU A 1 137 ? 15.895 -12.366 12.374 1.00 97.44 137 LEU A CA 1
ATOM 1037 C C . LEU A 1 137 ? 14.660 -12.937 13.064 1.00 97.44 137 LEU A C 1
ATOM 1039 O O . LEU A 1 137 ? 14.819 -13.715 13.998 1.00 97.44 137 LEU A O 1
ATOM 1043 N N . ALA A 1 138 ? 13.443 -12.581 12.646 1.00 97.88 138 ALA A N 1
ATOM 1044 C CA . ALA A 1 138 ? 12.252 -13.052 13.349 1.00 97.88 138 ALA A CA 1
ATOM 1045 C C . ALA A 1 138 ? 12.065 -14.566 13.169 1.00 97.88 138 ALA A C 1
ATOM 1047 O O . ALA A 1 138 ? 12.266 -15.101 12.081 1.00 97.88 138 ALA A O 1
ATOM 1048 N N . HIS A 1 139 ? 11.600 -15.245 14.222 1.00 96.00 139 HIS A N 1
ATOM 1049 C CA . HIS A 1 139 ? 11.440 -16.708 14.262 1.00 96.00 139 HIS A CA 1
ATOM 1050 C C . HIS A 1 139 ? 10.629 -17.318 13.098 1.00 96.00 139 HIS A C 1
ATOM 1052 O O . HIS A 1 139 ? 10.807 -18.486 12.768 1.00 96.00 139 HIS A O 1
ATOM 1058 N N . ASN A 1 140 ? 9.727 -16.547 12.487 1.00 97.00 140 ASN A N 1
ATOM 1059 C CA . ASN A 1 140 ? 8.881 -16.952 11.363 1.00 97.00 140 ASN A CA 1
ATOM 1060 C C . ASN A 1 140 ? 9.236 -16.238 10.045 1.00 97.00 140 ASN A C 1
ATOM 1062 O O . ASN A 1 140 ? 8.436 -16.248 9.107 1.00 97.00 140 ASN A O 1
ATOM 1066 N N . ASN A 1 141 ? 10.378 -15.549 9.996 1.00 98.38 141 ASN A N 1
ATOM 1067 C CA . ASN A 1 141 ? 10.867 -14.792 8.843 1.00 98.38 141 ASN A CA 1
ATOM 1068 C C . ASN A 1 141 ? 9.881 -13.735 8.323 1.00 98.38 141 ASN A C 1
ATOM 1070 O O . ASN A 1 141 ? 9.878 -13.417 7.133 1.00 98.38 141 ASN A O 1
ATOM 1074 N N . GLY A 1 142 ? 8.985 -13.227 9.177 1.00 97.19 142 GLY A N 1
ATOM 1075 C CA . GLY A 1 142 ? 7.962 -12.268 8.764 1.00 97.19 142 GLY A CA 1
ATOM 1076 C C . GLY A 1 142 ? 7.000 -12.799 7.691 1.00 97.19 142 GLY A C 1
ATOM 1077 O O . GLY A 1 142 ? 6.449 -12.005 6.932 1.00 97.19 142 GLY A O 1
ATOM 1078 N N . ALA A 1 143 ? 6.850 -14.119 7.561 1.00 97.19 143 ALA A N 1
ATOM 1079 C CA . ALA A 1 143 ? 6.138 -14.769 6.464 1.00 97.19 143 ALA A CA 1
ATOM 1080 C C . ALA A 1 143 ? 4.910 -15.559 6.952 1.00 97.19 143 ALA A C 1
ATOM 1082 O O . ALA A 1 143 ? 4.810 -15.933 8.122 1.00 97.19 143 ALA A O 1
ATOM 1083 N N . GLN A 1 144 ? 3.969 -15.826 6.038 1.00 95.44 144 GLN A N 1
ATOM 1084 C CA . GLN A 1 144 ? 2.872 -16.776 6.280 1.00 95.44 144 GLN A CA 1
ATOM 1085 C C . GLN A 1 144 ? 3.409 -18.213 6.315 1.00 95.44 144 GLN A C 1
ATOM 1087 O O . GLN A 1 144 ? 2.913 -19.044 7.071 1.00 95.44 144 GLN A O 1
ATOM 1092 N N . ILE A 1 145 ? 4.438 -18.487 5.508 1.00 93.81 145 ILE A N 1
ATOM 1093 C CA . ILE A 1 145 ? 5.175 -19.749 5.485 1.00 93.81 145 ILE A CA 1
ATOM 1094 C C . ILE A 1 145 ? 6.619 -19.454 5.902 1.00 93.81 145 ILE A C 1
ATOM 1096 O O . ILE A 1 145 ? 7.332 -18.818 5.121 1.00 93.81 145 ILE A O 1
ATOM 1100 N N . PRO A 1 146 ? 7.054 -19.897 7.097 1.00 95.62 146 PRO A N 1
ATOM 1101 C CA . PRO A 1 146 ? 8.435 -19.737 7.537 1.00 95.62 146 PRO A CA 1
ATOM 1102 C C . PRO A 1 146 ? 9.430 -20.347 6.550 1.00 95.62 146 PRO A C 1
ATOM 1104 O O . PRO A 1 146 ? 9.138 -21.337 5.870 1.00 95.62 146 PRO A O 1
ATOM 1107 N N . LEU A 1 147 ? 10.618 -19.756 6.481 1.00 97.19 147 LEU A N 1
ATOM 1108 C CA . LEU A 1 147 ? 11.680 -20.249 5.620 1.00 97.19 147 LEU A CA 1
ATOM 1109 C C . LEU A 1 147 ? 12.286 -21.545 6.195 1.00 97.19 147 LEU A C 1
ATOM 1111 O O . LEU A 1 147 ? 12.370 -21.702 7.415 1.00 97.19 147 LEU A O 1
ATOM 1115 N N . PRO A 1 148 ? 12.747 -22.483 5.347 1.00 96.06 148 PRO A N 1
ATOM 1116 C CA . PRO A 1 148 ? 13.449 -23.670 5.824 1.00 96.06 148 PRO A CA 1
ATOM 1117 C C . PRO A 1 148 ? 14.798 -23.300 6.459 1.00 96.06 148 PRO A C 1
ATOM 1119 O O . PRO A 1 148 ? 15.459 -22.343 6.041 1.00 96.06 148 PRO A O 1
ATOM 1122 N N . ALA A 1 149 ? 15.248 -24.088 7.436 1.00 93.88 149 ALA A N 1
ATOM 1123 C CA . ALA A 1 149 ? 16.563 -23.904 8.049 1.00 93.88 149 ALA A CA 1
ATOM 1124 C C . ALA A 1 149 ? 17.686 -23.870 6.988 1.00 93.88 149 ALA A C 1
ATOM 1126 O O . ALA A 1 149 ? 17.635 -24.578 5.984 1.00 93.88 149 ALA A O 1
ATOM 1127 N N . GLY A 1 150 ? 18.689 -23.011 7.195 1.00 93.19 150 GLY A N 1
ATOM 1128 C CA . GLY A 1 150 ? 19.812 -22.806 6.266 1.00 93.19 150 GLY A CA 1
ATOM 1129 C C . GLY A 1 150 ? 19.551 -21.798 5.136 1.00 93.19 150 GLY A C 1
ATOM 1130 O O . GLY A 1 150 ? 20.504 -21.260 4.561 1.00 93.19 150 GLY A O 1
ATOM 1131 N N . SER A 1 151 ? 18.286 -21.458 4.863 1.00 94.62 151 SER A N 1
ATOM 1132 C CA . SER A 1 151 ? 17.918 -20.436 3.866 1.00 94.62 151 SER A CA 1
ATOM 1133 C C . SER A 1 151 ? 17.933 -18.996 4.405 1.00 94.62 151 SER A C 1
ATOM 1135 O O . SER A 1 151 ? 17.654 -18.054 3.673 1.00 94.62 151 SER A O 1
ATOM 1137 N N . PHE A 1 152 ? 18.309 -18.797 5.665 1.00 96.50 152 PHE A N 1
ATOM 1138 C CA . PHE A 1 152 ? 18.503 -17.496 6.308 1.00 96.50 152 PHE A CA 1
ATOM 1139 C C . PHE A 1 152 ? 19.594 -17.620 7.378 1.00 96.50 152 PHE A C 1
ATOM 1141 O O . PHE A 1 152 ? 20.047 -18.733 7.662 1.00 96.50 152 PHE A O 1
ATOM 1148 N N . SER A 1 153 ? 20.043 -16.497 7.943 1.00 96.75 153 SER A N 1
ATOM 1149 C CA . SER A 1 153 ? 21.074 -16.513 8.981 1.00 96.75 153 SER A CA 1
ATOM 1150 C C . SER A 1 153 ? 20.475 -16.598 10.379 1.00 96.75 153 SER A C 1
ATOM 1152 O O . SER A 1 153 ? 20.926 -17.415 11.176 1.00 96.75 153 SER A O 1
ATOM 1154 N N . GLY A 1 154 ? 19.497 -15.743 10.694 1.00 95.69 154 GLY A N 1
ATOM 1155 C CA . GLY A 1 154 ? 18.949 -15.629 12.051 1.00 95.69 154 GLY A CA 1
ATOM 1156 C C . GLY A 1 154 ? 19.885 -14.948 13.052 1.00 95.69 154 GLY A C 1
ATOM 1157 O O . GLY A 1 154 ? 19.522 -14.792 14.216 1.00 95.69 154 GLY A O 1
ATOM 1158 N N . VAL A 1 155 ? 21.080 -14.530 12.619 1.00 95.25 155 VAL A N 1
ATOM 1159 C CA . VAL A 1 155 ? 22.122 -13.960 13.476 1.00 95.25 155 VAL A CA 1
ATOM 1160 C C . VAL A 1 155 ? 22.335 -12.491 13.122 1.00 95.25 155 VAL A C 1
ATOM 1162 O O . VAL A 1 155 ? 22.668 -12.134 11.988 1.00 95.25 155 VAL A O 1
ATOM 1165 N N . TYR A 1 156 ? 22.157 -11.620 14.113 1.00 93.94 156 TYR A N 1
ATOM 1166 C CA . TYR A 1 156 ? 22.439 -10.195 13.969 1.00 93.94 156 TYR A CA 1
ATOM 1167 C C . TYR A 1 156 ? 23.930 -9.963 13.676 1.00 93.94 156 TYR A C 1
ATOM 1169 O O . TYR A 1 156 ? 24.790 -10.617 14.260 1.00 93.94 156 TYR A O 1
ATOM 1177 N N . GLY A 1 157 ? 24.238 -9.069 12.731 1.00 91.31 157 GLY A N 1
ATOM 1178 C CA . GLY A 1 157 ? 25.618 -8.774 12.321 1.00 91.31 157 GLY A CA 1
ATOM 1179 C C . GLY A 1 157 ? 26.317 -9.839 11.458 1.00 91.31 157 GLY A C 1
ATOM 1180 O O . GLY A 1 157 ? 27.461 -9.632 11.067 1.00 91.31 157 GLY A O 1
ATOM 1181 N N . SER A 1 158 ? 25.665 -10.958 11.117 1.00 94.56 158 SER A N 1
ATOM 1182 C CA . SER A 1 158 ? 26.242 -11.953 10.198 1.00 94.56 158 SER A CA 1
ATOM 1183 C C . SER A 1 158 ? 26.435 -11.418 8.771 1.00 94.56 158 SER A C 1
ATOM 1185 O O . SER A 1 158 ? 25.778 -10.454 8.367 1.00 94.56 158 SER A O 1
ATOM 1187 N N . SER A 1 159 ? 27.291 -12.086 7.982 1.00 94.19 159 SER A N 1
ATOM 1188 C CA . SER A 1 159 ? 27.515 -11.748 6.568 1.00 94.19 159 SER A CA 1
ATOM 1189 C C . SER A 1 159 ? 26.199 -11.682 5.789 1.00 94.19 159 SER A C 1
ATOM 1191 O O . SER A 1 159 ? 25.360 -12.584 5.882 1.00 94.19 159 SER A O 1
ATOM 1193 N N . VAL A 1 160 ? 26.037 -10.630 4.984 1.00 91.38 160 VAL A N 1
ATOM 1194 C CA . VAL A 1 160 ? 24.818 -10.363 4.205 1.00 91.38 160 VAL A CA 1
ATOM 1195 C C . VAL A 1 160 ? 24.463 -11.498 3.241 1.00 91.38 160 VAL A C 1
ATOM 1197 O O . VAL A 1 160 ? 23.289 -11.821 3.100 1.00 91.38 160 VAL A O 1
ATOM 1200 N N . GLU A 1 161 ? 25.456 -12.191 2.680 1.00 91.69 161 GLU A N 1
ATOM 1201 C CA . GLU A 1 161 ? 25.275 -13.348 1.784 1.00 91.69 161 GLU A CA 1
ATOM 1202 C C . GLU A 1 161 ? 24.544 -14.514 2.459 1.00 91.69 161 GLU A C 1
ATOM 1204 O O . GLU A 1 161 ? 23.905 -15.343 1.811 1.00 91.69 161 GLU A O 1
ATOM 1209 N N . THR A 1 162 ? 24.622 -14.586 3.789 1.00 93.25 162 THR A N 1
ATOM 1210 C CA . THR A 1 162 ? 23.973 -15.645 4.559 1.00 93.25 162 THR A CA 1
ATOM 1211 C C . THR A 1 162 ? 22.514 -15.334 4.891 1.00 93.25 162 THR A C 1
ATOM 1213 O O . THR A 1 162 ? 21.794 -16.246 5.311 1.00 93.25 162 THR A O 1
ATOM 1216 N N . LYS A 1 163 ? 22.078 -14.082 4.689 1.00 94.44 163 LYS A N 1
ATOM 1217 C CA . LYS A 1 163 ? 20.784 -13.561 5.137 1.00 94.44 163 LYS A CA 1
ATOM 1218 C C . LYS A 1 163 ? 19.633 -13.936 4.212 1.00 94.44 163 LYS A C 1
ATOM 1220 O O . LYS A 1 163 ? 19.810 -14.120 3.006 1.00 94.44 163 LYS A O 1
ATOM 1225 N N . ALA A 1 164 ? 18.422 -13.952 4.771 1.00 94.44 164 ALA A N 1
ATOM 1226 C CA . ALA A 1 164 ? 17.193 -14.277 4.041 1.00 94.44 164 ALA A CA 1
ATOM 1227 C C . ALA A 1 164 ? 17.041 -13.500 2.717 1.00 94.44 164 ALA A C 1
ATOM 1229 O O . ALA A 1 164 ? 16.704 -14.095 1.694 1.00 94.44 164 ALA A O 1
ATOM 1230 N N . ALA A 1 165 ? 17.343 -12.196 2.723 1.00 92.25 165 ALA A N 1
ATOM 1231 C CA . ALA A 1 165 ? 17.174 -11.312 1.567 1.00 92.25 165 ALA A CA 1
ATOM 1232 C C . ALA A 1 165 ? 18.094 -11.618 0.370 1.00 92.25 165 ALA A C 1
ATOM 1234 O O . ALA A 1 165 ? 17.780 -11.218 -0.751 1.00 92.25 165 ALA A O 1
ATOM 1235 N N . PHE A 1 166 ? 19.206 -12.321 0.601 1.00 90.69 166 PHE A N 1
ATOM 1236 C CA . PHE A 1 166 ? 20.170 -12.705 -0.435 1.00 90.69 166 PHE A CA 1
ATOM 1237 C C . PHE A 1 166 ? 19.972 -14.150 -0.902 1.00 90.69 166 PHE A C 1
ATOM 1239 O O . PHE A 1 166 ? 20.334 -14.495 -2.022 1.00 90.69 166 PHE A O 1
ATOM 1246 N N . LYS A 1 167 ? 19.359 -14.992 -0.065 1.00 90.69 167 LYS A N 1
ATOM 1247 C CA . LYS A 1 167 ? 19.132 -16.414 -0.352 1.00 90.69 167 LYS A CA 1
ATOM 1248 C C . LYS A 1 167 ? 17.766 -16.734 -0.950 1.00 90.69 167 LYS A C 1
ATOM 1250 O O . LYS A 1 167 ? 17.582 -17.836 -1.460 1.00 90.69 167 LYS A O 1
ATOM 1255 N N . ASN A 1 168 ? 16.803 -15.818 -0.862 1.00 92.62 168 ASN A N 1
ATOM 1256 C CA . ASN A 1 168 ? 15.414 -16.098 -1.220 1.00 92.62 168 ASN A CA 1
ATOM 1257 C C . ASN A 1 168 ? 14.824 -15.011 -2.123 1.00 92.62 168 ASN A C 1
ATOM 1259 O O . ASN A 1 168 ? 15.164 -13.835 -1.966 1.00 92.62 168 ASN A O 1
ATOM 1263 N N . PRO A 1 169 ? 13.858 -15.368 -2.989 1.00 93.06 169 PRO A N 1
ATOM 1264 C CA . PRO A 1 169 ? 13.045 -14.388 -3.693 1.00 93.06 169 PRO A CA 1
ATOM 1265 C C . PRO A 1 169 ? 12.336 -13.434 -2.715 1.00 93.06 169 PRO A C 1
ATOM 1267 O O . PRO A 1 169 ? 11.837 -13.899 -1.683 1.00 93.06 169 PRO A O 1
ATOM 1270 N N . PRO A 1 170 ? 12.199 -12.133 -3.040 1.00 93.81 170 PRO A N 1
ATOM 1271 C CA . PRO A 1 170 ? 11.614 -11.134 -2.145 1.00 93.81 170 PRO A CA 1
ATOM 1272 C C . PRO A 1 170 ? 10.256 -11.523 -1.552 1.00 93.81 170 PRO A C 1
ATOM 1274 O O . PRO A 1 170 ? 10.019 -11.315 -0.365 1.00 93.81 170 PRO A O 1
ATOM 1277 N N . TYR A 1 171 ? 9.372 -12.159 -2.323 1.00 95.44 171 TYR A N 1
ATOM 1278 C CA . TYR A 1 171 ? 8.039 -12.544 -1.846 1.00 95.44 171 TYR A CA 1
ATOM 1279 C C . TYR A 1 171 ? 8.045 -13.593 -0.713 1.00 95.44 171 TYR A C 1
ATOM 1281 O O . TYR A 1 171 ? 7.016 -13.797 -0.062 1.00 95.44 171 TYR A O 1
ATOM 1289 N N . LYS A 1 172 ? 9.174 -14.267 -0.445 1.00 96.00 172 LYS A N 1
ATOM 1290 C CA . LYS A 1 172 ? 9.272 -15.364 0.534 1.00 96.00 172 LYS A CA 1
ATOM 1291 C C . LYS A 1 172 ? 9.420 -14.929 1.992 1.00 96.00 172 LYS A C 1
ATOM 1293 O O . LYS A 1 172 ? 9.140 -15.746 2.860 1.00 96.00 172 LYS A O 1
ATOM 1298 N N . TYR A 1 173 ? 9.811 -13.687 2.268 1.00 96.50 173 TYR A N 1
ATOM 1299 C CA . TYR A 1 173 ? 10.136 -13.227 3.624 1.00 96.50 173 TYR A CA 1
ATOM 1300 C C . TYR A 1 173 ? 9.599 -11.819 3.909 1.00 96.50 173 TYR A C 1
ATOM 1302 O O . TYR A 1 173 ? 9.293 -11.067 2.983 1.00 96.50 173 TYR A O 1
ATOM 1310 N N . GLY A 1 174 ? 9.502 -11.461 5.191 1.00 96.88 174 GLY A N 1
ATOM 1311 C CA . GLY A 1 174 ? 9.305 -10.097 5.684 1.00 96.88 174 GLY A CA 1
ATOM 1312 C C . GLY A 1 174 ? 8.141 -9.354 5.037 1.00 96.88 174 GLY A C 1
ATOM 1313 O O . GLY A 1 174 ? 8.359 -8.314 4.429 1.00 96.88 174 GLY A O 1
ATOM 1314 N N . VAL A 1 175 ? 6.923 -9.886 5.088 1.00 96.69 175 VAL A N 1
ATOM 1315 C CA . VAL A 1 175 ? 5.767 -9.320 4.376 1.00 96.69 175 VAL A CA 1
ATOM 1316 C C . VAL A 1 175 ? 5.456 -7.895 4.855 1.00 96.69 175 VAL A C 1
ATOM 1318 O O . VAL A 1 175 ? 5.041 -7.708 5.995 1.00 96.69 175 VAL A O 1
ATOM 1321 N N . VAL A 1 176 ? 5.594 -6.909 3.959 1.00 95.00 176 VAL A N 1
ATOM 1322 C CA . VAL A 1 176 ? 5.085 -5.533 4.146 1.00 95.00 176 VAL A CA 1
ATOM 1323 C C . VAL A 1 176 ? 4.013 -5.224 3.103 1.00 95.00 176 VAL A C 1
ATOM 1325 O O . VAL A 1 176 ? 2.897 -4.850 3.447 1.00 95.00 176 VAL A O 1
ATOM 1328 N N . GLU A 1 177 ? 4.332 -5.436 1.824 1.00 95.00 177 GLU A N 1
ATOM 1329 C CA . GLU A 1 177 ? 3.415 -5.256 0.694 1.00 95.00 177 GLU A CA 1
ATOM 1330 C C . GLU A 1 177 ? 3.581 -6.414 -0.298 1.00 95.00 177 GLU A C 1
ATOM 1332 O O . GLU A 1 177 ? 4.694 -6.912 -0.507 1.00 95.00 177 GLU A O 1
ATOM 1337 N N . ARG A 1 178 ? 2.475 -6.845 -0.914 1.00 96.94 178 ARG A N 1
ATOM 1338 C CA . ARG A 1 178 ? 2.440 -7.938 -1.898 1.00 96.94 178 ARG A CA 1
ATOM 1339 C C . ARG A 1 178 ? 1.667 -7.582 -3.168 1.00 96.94 178 ARG A C 1
ATOM 1341 O O . ARG A 1 178 ? 1.114 -8.471 -3.797 1.00 96.94 178 ARG A O 1
ATOM 1348 N N . THR A 1 179 ? 1.586 -6.308 -3.556 1.00 97.25 179 THR A N 1
ATOM 1349 C CA . THR A 1 179 ? 0.763 -5.866 -4.699 1.00 97.25 179 THR A CA 1
ATOM 1350 C C . THR A 1 179 ? 1.114 -6.607 -5.993 1.00 97.25 179 THR A C 1
ATOM 1352 O O . THR A 1 179 ? 0.225 -7.070 -6.711 1.00 97.25 179 THR A O 1
ATOM 1355 N N . TYR A 1 180 ? 2.403 -6.752 -6.300 1.00 97.56 180 TYR A N 1
ATOM 1356 C CA . TYR A 1 180 ? 2.846 -7.470 -7.491 1.00 97.56 180 TYR A CA 1
ATOM 1357 C C . TYR A 1 180 ? 2.608 -8.978 -7.358 1.00 97.56 180 TYR A C 1
ATOM 1359 O O . TYR A 1 180 ? 2.097 -9.607 -8.284 1.00 97.56 180 TYR A O 1
ATOM 1367 N N . SER A 1 181 ? 2.888 -9.555 -6.192 1.00 97.75 181 SER A N 1
ATOM 1368 C CA . SER A 1 181 ? 2.573 -10.951 -5.892 1.00 97.75 181 SER A CA 1
ATOM 1369 C C . SER A 1 181 ? 1.079 -11.261 -6.002 1.00 97.75 181 SER A C 1
ATOM 1371 O O . SER A 1 181 ? 0.699 -12.315 -6.513 1.00 97.75 181 SER A O 1
ATOM 1373 N N . GLU A 1 182 ? 0.224 -10.331 -5.582 1.00 98.25 182 GLU A N 1
ATOM 1374 C CA . GLU A 1 182 ? -1.224 -10.439 -5.697 1.00 98.25 182 GLU A CA 1
ATOM 1375 C C . GLU A 1 182 ? -1.666 -10.433 -7.164 1.00 98.25 182 GLU A C 1
ATOM 1377 O O . GLU A 1 182 ? -2.513 -11.230 -7.568 1.00 98.25 182 GLU A O 1
ATOM 1382 N N . TYR A 1 183 ? -1.042 -9.578 -7.978 1.00 98.06 183 TYR A N 1
ATOM 1383 C CA . TYR A 1 183 ? -1.228 -9.575 -9.424 1.00 98.06 183 TYR A CA 1
ATOM 1384 C C . TYR A 1 183 ? -0.770 -10.881 -10.074 1.00 98.06 183 TYR A C 1
ATOM 1386 O O . TYR A 1 183 ? -1.510 -11.443 -10.883 1.00 98.06 183 TYR A O 1
ATOM 1394 N N . LYS A 1 184 ? 0.398 -11.416 -9.698 1.00 97.50 184 LYS A N 1
ATOM 1395 C CA . LYS A 1 184 ? 0.914 -12.681 -10.248 1.00 97.50 184 LYS A CA 1
ATOM 1396 C C . LYS A 1 184 ? 0.027 -13.877 -9.917 1.00 97.50 184 LYS A C 1
ATOM 1398 O O . LYS A 1 184 ? -0.040 -14.797 -10.723 1.00 97.50 184 LYS A O 1
ATOM 1403 N N . ALA A 1 185 ? -0.663 -13.848 -8.780 1.00 97.81 185 ALA A N 1
ATOM 1404 C CA . ALA A 1 185 ? -1.635 -14.872 -8.417 1.00 97.81 185 ALA A CA 1
ATOM 1405 C C . ALA A 1 185 ? -3.003 -14.694 -9.104 1.00 97.81 185 ALA A C 1
ATOM 1407 O O . ALA A 1 185 ? -3.832 -15.591 -9.030 1.00 97.81 185 ALA A O 1
ATOM 1408 N N . SER A 1 186 ? -3.275 -13.572 -9.774 1.00 97.81 186 SER A N 1
ATOM 1409 C CA . SER A 1 186 ? -4.522 -13.359 -10.525 1.00 97.81 186 SER A CA 1
ATOM 1410 C C . SER A 1 186 ? -4.489 -13.993 -11.926 1.00 97.81 186 SER A C 1
ATOM 1412 O O . SER A 1 186 ? -3.468 -14.518 -12.366 1.00 97.81 186 SER A O 1
ATOM 1414 N N . LEU A 1 187 ? -5.595 -13.903 -12.676 1.00 96.94 187 LEU A N 1
ATOM 1415 C CA . LEU A 1 187 ? -5.628 -14.328 -14.084 1.00 96.94 187 LEU A CA 1
ATOM 1416 C C . LEU A 1 187 ? -5.017 -13.290 -15.047 1.00 96.94 187 LEU A C 1
ATOM 1418 O O . LEU A 1 187 ? -4.636 -13.635 -16.169 1.00 96.94 187 LEU A O 1
ATOM 1422 N N . TRP A 1 188 ? -4.892 -12.031 -14.615 1.00 96.56 188 TRP A N 1
ATOM 1423 C CA . TRP A 1 188 ? -4.461 -10.903 -15.447 1.00 96.56 188 TRP A CA 1
ATOM 1424 C C . TRP A 1 188 ? -3.107 -11.080 -16.155 1.00 96.56 188 TRP A C 1
ATOM 1426 O O . TRP A 1 188 ? -3.060 -10.765 -17.344 1.00 96.56 188 TRP A O 1
ATOM 1436 N N . PRO A 1 189 ? -2.059 -11.680 -15.542 1.00 95.62 189 PRO A N 1
ATOM 1437 C CA . PRO A 1 189 ? -0.786 -11.941 -16.219 1.00 95.62 189 PRO A CA 1
ATOM 1438 C C . PRO A 1 189 ? -0.898 -12.751 -17.514 1.00 95.62 189 PRO A C 1
ATOM 1440 O O . PRO A 1 189 ? 0.007 -12.709 -18.340 1.00 95.62 189 PRO A O 1
ATOM 1443 N N . THR A 1 190 ? -1.988 -13.502 -17.680 1.00 95.62 190 THR A N 1
ATOM 1444 C CA . THR A 1 190 ? -2.234 -14.364 -18.846 1.00 95.62 190 THR A CA 1
ATOM 1445 C C . THR A 1 190 ? -3.436 -13.922 -19.678 1.00 95.62 190 THR A C 1
ATOM 1447 O O . THR A 1 190 ? -3.674 -14.469 -20.754 1.00 95.62 190 THR A O 1
ATOM 1450 N N . PHE A 1 191 ? -4.190 -12.920 -19.217 1.00 97.62 191 PHE A N 1
ATOM 1451 C CA . PHE A 1 191 ? -5.404 -12.468 -19.884 1.00 97.62 191 PHE A CA 1
ATOM 1452 C C . PHE A 1 191 ? -5.072 -11.400 -20.929 1.00 97.62 191 PHE A C 1
ATOM 1454 O O . PHE A 1 191 ? -4.585 -10.314 -20.602 1.00 97.62 191 PHE A O 1
ATOM 1461 N N . ARG A 1 192 ? -5.335 -11.703 -22.202 1.00 97.88 192 ARG A N 1
ATOM 1462 C CA . ARG A 1 192 ? -5.092 -10.776 -23.314 1.00 97.88 192 ARG A CA 1
ATOM 1463 C C . ARG A 1 192 ? -6.128 -9.659 -23.310 1.00 97.88 192 ARG A C 1
ATOM 1465 O O . ARG A 1 192 ? -7.310 -9.902 -23.076 1.00 97.88 192 ARG A O 1
ATOM 1472 N N . VAL A 1 193 ? -5.711 -8.442 -23.642 1.00 97.81 193 VAL A N 1
ATOM 1473 C CA . VAL A 1 193 ? -6.637 -7.306 -23.778 1.00 97.81 193 VAL A CA 1
ATOM 1474 C C . VAL A 1 193 ? -7.626 -7.541 -24.924 1.00 97.81 193 VAL A C 1
ATOM 1476 O O . VAL A 1 193 ? -8.809 -7.244 -24.781 1.00 97.81 193 VAL A O 1
ATOM 1479 N N . SER A 1 194 ? -7.183 -8.178 -26.011 1.00 97.62 194 SER A N 1
ATOM 1480 C CA . SER A 1 194 ? -8.033 -8.591 -27.138 1.00 97.62 194 SER A CA 1
ATOM 1481 C C . SER A 1 194 ? -9.107 -9.626 -26.770 1.00 97.62 194 SER A C 1
ATOM 1483 O O . SER A 1 194 ? -10.114 -9.749 -27.463 1.00 97.62 194 SER A O 1
ATOM 1485 N N . ASP A 1 195 ? -8.954 -10.324 -25.641 1.00 98.06 195 ASP A N 1
ATOM 1486 C CA . ASP A 1 195 ? -9.921 -11.295 -25.126 1.00 98.06 195 ASP A CA 1
ATOM 1487 C C . ASP A 1 195 ? -10.965 -10.668 -24.179 1.00 98.06 195 ASP A C 1
ATOM 1489 O O . ASP A 1 195 ? -11.746 -11.389 -23.557 1.00 98.06 195 ASP A O 1
ATOM 1493 N N . TYR A 1 196 ? -11.034 -9.334 -24.069 1.00 98.25 196 TYR A N 1
ATOM 1494 C CA . TYR A 1 196 ? -11.954 -8.610 -23.174 1.00 98.25 196 TYR A CA 1
ATOM 1495 C C . TYR A 1 196 ? -13.415 -9.090 -23.249 1.00 98.25 196 TYR A C 1
ATOM 1497 O O . TYR A 1 196 ? -14.101 -9.191 -22.228 1.00 98.25 196 TYR A O 1
ATOM 1505 N N . ALA A 1 197 ? -13.900 -9.454 -24.441 1.00 97.94 197 ALA A N 1
ATOM 1506 C CA . ALA A 1 197 ? -15.257 -9.967 -24.629 1.00 97.94 197 ALA A CA 1
ATOM 1507 C C . ALA A 1 197 ? -15.547 -11.253 -23.825 1.00 97.94 197 ALA A C 1
ATOM 1509 O O . ALA A 1 197 ? -16.705 -11.496 -23.479 1.00 97.94 197 ALA A O 1
ATOM 1510 N N . LYS A 1 198 ? -14.517 -12.035 -23.471 1.00 98.00 198 LYS A N 1
ATOM 1511 C CA . LYS A 1 198 ? -14.617 -13.269 -22.672 1.00 98.00 198 LYS A CA 1
ATOM 1512 C C . LYS A 1 198 ? -14.727 -13.013 -21.164 1.00 98.00 198 LYS A C 1
ATOM 1514 O O . LYS A 1 198 ? -14.992 -13.949 -20.414 1.00 98.00 198 LYS A O 1
ATOM 1519 N N . LEU A 1 199 ? -14.529 -11.776 -20.698 1.00 98.06 199 LEU A N 1
ATOM 1520 C CA . LEU A 1 199 ? -14.639 -11.456 -19.275 1.00 98.06 199 LEU A CA 1
ATOM 1521 C C . LEU A 1 199 ? -16.085 -11.605 -18.762 1.00 98.06 199 LEU A C 1
ATOM 1523 O O . LEU A 1 199 ? -17.038 -11.296 -19.490 1.00 98.06 199 LEU A O 1
ATOM 1527 N N . PRO A 1 200 ? -16.267 -11.989 -17.485 1.00 97.75 200 PRO A N 1
ATOM 1528 C CA . PRO A 1 200 ? -17.544 -11.860 -16.794 1.00 97.75 200 PRO A CA 1
ATOM 1529 C C . PRO A 1 200 ? -18.123 -10.445 -16.913 1.00 97.75 200 PRO A C 1
ATOM 1531 O O . PRO A 1 200 ? -17.392 -9.460 -16.810 1.00 97.75 200 PRO A O 1
ATOM 1534 N N . THR A 1 201 ? -19.448 -10.329 -17.041 1.00 96.88 201 THR A N 1
ATOM 1535 C CA . THR A 1 201 ? -20.145 -9.035 -17.181 1.00 96.88 201 THR A CA 1
ATOM 1536 C C . THR A 1 201 ? -19.780 -8.040 -16.079 1.00 96.88 201 THR A C 1
ATOM 1538 O O . THR A 1 201 ? -19.559 -6.869 -16.368 1.00 96.88 201 THR A O 1
ATOM 1541 N N . ALA A 1 202 ? -19.627 -8.505 -14.835 1.00 95.94 202 ALA A N 1
ATOM 1542 C CA . ALA A 1 202 ? -19.256 -7.657 -13.699 1.00 95.94 202 ALA A CA 1
ATOM 1543 C C . ALA A 1 202 ? -17.874 -6.982 -13.841 1.00 95.94 202 ALA A C 1
ATOM 1545 O O . ALA A 1 202 ? -17.641 -5.958 -13.212 1.00 95.94 202 ALA A O 1
ATOM 1546 N N . LEU A 1 203 ? -16.968 -7.530 -14.663 1.00 97.69 203 LEU A N 1
ATOM 1547 C CA . LEU A 1 203 ? -15.636 -6.967 -14.920 1.00 97.69 203 LEU A CA 1
ATOM 1548 C C . LEU A 1 203 ? -15.595 -6.066 -16.161 1.00 97.69 203 LEU A C 1
ATOM 1550 O O . LEU A 1 203 ? -14.590 -5.402 -16.401 1.00 97.69 203 LEU A O 1
ATOM 1554 N N . LYS A 1 204 ? -16.673 -5.999 -16.953 1.00 97.56 204 LYS A N 1
ATOM 1555 C CA . LYS A 1 204 ? -16.748 -5.187 -18.180 1.00 97.56 204 LYS A CA 1
ATOM 1556 C C . LYS A 1 204 ? -17.059 -3.710 -17.893 1.00 97.56 204 LYS A C 1
ATOM 1558 O O . LYS A 1 204 ? -17.853 -3.070 -18.575 1.00 97.56 204 LYS A O 1
ATOM 1563 N N . THR A 1 205 ? -16.433 -3.158 -16.860 1.00 97.50 205 THR A N 1
ATOM 1564 C CA . THR A 1 205 ? -16.624 -1.780 -16.388 1.00 97.50 205 THR A CA 1
ATOM 1565 C C . THR A 1 205 ? -15.362 -1.277 -15.673 1.00 97.50 205 THR A C 1
ATOM 1567 O O . THR A 1 205 ? -14.346 -1.975 -15.630 1.00 97.50 205 THR A O 1
ATOM 1570 N N . GLY A 1 206 ? -15.399 -0.048 -15.154 1.00 96.44 206 GLY A N 1
ATOM 1571 C CA . GLY A 1 206 ? -14.321 0.557 -14.371 1.00 96.44 206 GLY A CA 1
ATOM 1572 C C . GLY A 1 206 ? -12.961 0.518 -15.070 1.00 96.44 206 GLY A C 1
ATOM 1573 O O . GLY A 1 206 ? -12.861 0.766 -16.273 1.00 96.44 206 GLY A O 1
ATOM 1574 N N . THR A 1 207 ? -11.904 0.237 -14.308 1.00 94.88 207 THR A N 1
ATOM 1575 C CA . THR A 1 207 ? -10.517 0.319 -14.788 1.00 94.88 207 THR A CA 1
ATOM 1576 C C . THR A 1 207 ? -10.224 -0.683 -15.907 1.00 94.88 207 THR A C 1
ATOM 1578 O O . THR A 1 207 ? -9.568 -0.327 -16.882 1.00 94.88 207 THR A O 1
ATOM 1581 N N . VAL A 1 208 ? -10.814 -1.884 -15.858 1.00 96.31 208 VAL A N 1
ATOM 1582 C CA . VAL A 1 208 ? -10.657 -2.907 -16.906 1.00 96.31 208 VAL A CA 1
ATOM 1583 C C . VAL A 1 208 ? -11.227 -2.418 -18.237 1.00 96.31 208 VAL A C 1
ATOM 1585 O O . VAL A 1 208 ? -10.568 -2.532 -19.271 1.00 96.31 208 VAL A O 1
ATOM 1588 N N . LYS A 1 209 ? -12.428 -1.818 -18.224 1.00 97.38 209 LYS A N 1
ATOM 1589 C CA . LYS A 1 209 ? -13.015 -1.223 -19.434 1.00 97.38 209 LYS A CA 1
ATOM 1590 C C . LYS A 1 209 ? -12.189 -0.036 -19.930 1.00 97.38 209 LYS A C 1
ATOM 1592 O O . LYS A 1 209 ? -11.889 0.020 -21.115 1.00 97.38 209 LYS A O 1
ATOM 1597 N N . LYS A 1 210 ? -11.784 0.877 -19.037 1.00 95.75 210 LYS A N 1
ATOM 1598 C CA . LYS A 1 210 ? -10.944 2.034 -19.400 1.00 95.75 210 LYS A CA 1
ATOM 1599 C C . LYS A 1 210 ? -9.641 1.587 -20.078 1.00 95.75 210 LYS A C 1
ATOM 1601 O O . LYS A 1 210 ? -9.246 2.168 -21.083 1.00 95.75 210 LYS A O 1
ATOM 1606 N N . ALA A 1 211 ? -8.989 0.560 -19.535 1.00 94.94 211 ALA A N 1
ATOM 1607 C CA . ALA A 1 211 ? -7.780 -0.044 -20.084 1.00 94.94 211 ALA A CA 1
ATOM 1608 C C . ALA A 1 211 ? -8.011 -0.652 -21.477 1.00 94.94 211 ALA A C 1
ATOM 1610 O O . ALA A 1 211 ? -7.231 -0.388 -22.393 1.00 94.94 211 ALA A O 1
ATOM 1611 N N . TYR A 1 212 ? -9.091 -1.421 -21.643 1.00 97.75 212 TYR A N 1
ATOM 1612 C CA . TYR A 1 212 ? -9.480 -1.994 -22.932 1.00 97.75 212 TYR A CA 1
ATOM 1613 C C . TYR A 1 212 ? -9.767 -0.912 -23.980 1.00 97.75 212 TYR A C 1
ATOM 1615 O O . TYR A 1 212 ? -9.136 -0.911 -25.034 1.00 97.75 212 TYR A O 1
ATOM 1623 N N . ASP A 1 213 ? -10.650 0.045 -23.677 1.00 97.69 213 ASP A N 1
ATOM 1624 C CA . ASP A 1 213 ? -11.037 1.115 -24.605 1.00 97.69 213 ASP A CA 1
ATOM 1625 C C . ASP A 1 213 ? -9.814 1.921 -25.071 1.00 97.69 213 ASP A C 1
ATOM 1627 O O . ASP A 1 213 ? -9.684 2.242 -26.250 1.00 97.69 213 ASP A O 1
ATOM 1631 N N . ALA A 1 214 ? -8.884 2.209 -24.156 1.00 96.44 214 ALA A N 1
ATOM 1632 C CA . ALA A 1 214 ? -7.654 2.919 -24.478 1.00 96.44 214 ALA A CA 1
ATOM 1633 C C . ALA A 1 214 ? -6.721 2.101 -25.386 1.00 96.44 214 ALA A C 1
ATOM 1635 O O . ALA A 1 214 ? -6.145 2.642 -26.325 1.00 96.44 214 ALA A O 1
ATOM 1636 N N . ALA A 1 215 ? -6.594 0.792 -25.150 1.00 97.25 215 ALA A N 1
ATOM 1637 C CA . ALA A 1 215 ? -5.796 -0.084 -26.004 1.00 97.25 215 ALA A CA 1
ATOM 1638 C C . ALA A 1 215 ? -6.391 -0.236 -27.416 1.00 97.25 215 ALA A C 1
ATOM 1640 O O . ALA A 1 215 ? -5.645 -0.401 -28.379 1.00 97.25 215 ALA A O 1
ATOM 1641 N N . MET A 1 216 ? -7.716 -0.133 -27.566 1.00 97.75 216 MET A N 1
ATOM 1642 C CA . MET A 1 216 ? -8.374 -0.195 -28.877 1.00 97.75 216 MET A CA 1
ATOM 1643 C C . MET A 1 216 ? -7.966 0.948 -29.813 1.00 97.75 216 MET A C 1
ATOM 1645 O O . MET A 1 216 ? -8.013 0.771 -31.031 1.00 97.75 216 MET A O 1
ATOM 1649 N N . LEU A 1 217 ? -7.504 2.083 -29.274 1.00 96.69 217 LEU A N 1
ATOM 1650 C CA . LEU A 1 217 ? -7.038 3.223 -30.070 1.00 96.69 217 LEU A CA 1
ATOM 1651 C C . LEU A 1 217 ? -5.831 2.881 -30.952 1.00 96.69 217 LEU A C 1
ATOM 1653 O O . LEU A 1 217 ? -5.651 3.515 -31.989 1.00 96.69 217 LEU A O 1
ATOM 1657 N N . ALA A 1 218 ? -5.056 1.847 -30.602 1.00 95.69 218 ALA A N 1
ATOM 1658 C CA . ALA A 1 218 ? -3.971 1.336 -31.438 1.00 95.69 218 ALA A CA 1
ATOM 1659 C C . ALA A 1 218 ? -4.456 0.820 -32.807 1.00 95.69 218 ALA A C 1
ATOM 1661 O O . ALA A 1 218 ? -3.676 0.762 -33.754 1.00 95.69 218 ALA A O 1
ATOM 1662 N N . GLY A 1 219 ? -5.739 0.459 -32.940 1.00 96.12 219 GLY A N 1
ATOM 1663 C CA . GLY A 1 219 ? -6.305 -0.085 -34.179 1.00 96.12 219 GLY A CA 1
ATOM 1664 C C . GLY A 1 219 ? -5.939 -1.549 -34.449 1.00 96.12 219 GLY A C 1
ATOM 1665 O O . GLY A 1 219 ? -6.217 -2.056 -35.529 1.00 96.12 219 GLY A O 1
ATOM 1666 N N . THR A 1 220 ? -5.349 -2.245 -33.474 1.00 96.81 220 THR A N 1
ATOM 1667 C CA . THR A 1 220 ? -4.860 -3.633 -33.589 1.00 96.81 220 THR A CA 1
ATOM 1668 C C . THR A 1 220 ? -5.687 -4.625 -32.759 1.00 96.81 220 THR A C 1
ATOM 1670 O O . THR A 1 220 ? -5.189 -5.655 -32.308 1.00 96.81 220 THR A O 1
ATOM 1673 N N . GLY A 1 221 ? -6.964 -4.312 -32.509 1.00 95.19 221 GLY A N 1
ATOM 1674 C CA . GLY A 1 221 ? -7.873 -5.194 -31.762 1.00 95.19 221 GLY A CA 1
ATOM 1675 C C . GLY A 1 221 ? -7.501 -5.381 -30.285 1.00 95.19 221 GLY A C 1
ATOM 1676 O O . GLY A 1 221 ? -7.797 -6.424 -29.709 1.00 95.19 221 GLY A O 1
ATOM 1677 N N . GLY A 1 222 ? -6.823 -4.398 -29.682 1.00 95.56 222 GLY A N 1
ATOM 1678 C CA . GLY A 1 222 ? -6.387 -4.413 -28.281 1.00 95.56 222 GLY A CA 1
ATOM 1679 C C . GLY A 1 222 ? -4.912 -4.769 -28.074 1.00 95.56 222 GLY A C 1
ATOM 1680 O O . GLY A 1 222 ? -4.433 -4.689 -26.945 1.00 95.56 222 GLY A O 1
ATOM 1681 N N . ASN A 1 223 ? -4.185 -5.129 -29.134 1.00 96.88 223 ASN A N 1
ATOM 1682 C CA . ASN A 1 223 ? -2.735 -5.338 -29.107 1.00 96.88 223 ASN A CA 1
ATOM 1683 C C . ASN A 1 223 ? -1.956 -4.005 -29.068 1.00 96.88 223 ASN A C 1
ATOM 1685 O O . ASN A 1 223 ? -2.535 -2.921 -28.986 1.00 96.88 223 ASN A O 1
ATOM 1689 N N . TYR A 1 224 ? -0.624 -4.069 -29.047 1.00 95.56 224 TYR A N 1
ATOM 1690 C CA . TYR A 1 224 ? 0.221 -2.883 -29.230 1.00 95.56 224 TYR A CA 1
ATOM 1691 C C . TYR A 1 224 ? 0.130 -2.358 -30.674 1.00 95.56 224 TYR A C 1
ATOM 1693 O O . TYR A 1 224 ? -0.306 -3.075 -31.579 1.00 95.56 224 TYR A O 1
ATOM 1701 N N . GLU A 1 225 ? 0.515 -1.098 -30.893 1.00 94.50 225 GLU A N 1
ATOM 1702 C CA . GLU A 1 225 ? 0.520 -0.457 -32.221 1.00 94.50 225 GLU A CA 1
ATOM 1703 C C . GLU A 1 225 ? 1.436 -1.194 -33.214 1.00 94.50 225 GLU A C 1
ATOM 1705 O O . GLU A 1 225 ? 1.154 -1.236 -34.407 1.00 94.50 225 GLU A O 1
ATOM 1710 N N . ASP A 1 226 ? 2.491 -1.847 -32.720 1.00 93.00 226 ASP A N 1
ATOM 1711 C CA . ASP A 1 226 ? 3.406 -2.678 -33.514 1.00 93.00 226 ASP A CA 1
ATOM 1712 C C . ASP A 1 226 ? 2.943 -4.137 -33.702 1.00 93.00 226 ASP A C 1
ATOM 1714 O O . ASP A 1 226 ? 3.676 -4.955 -34.255 1.00 93.00 226 ASP A O 1
ATOM 1718 N N . GLY A 1 227 ? 1.730 -4.474 -33.255 1.00 93.50 227 GLY A N 1
ATOM 1719 C CA . GLY A 1 227 ? 1.130 -5.800 -33.401 1.00 93.50 227 GLY A CA 1
ATOM 1720 C C . GLY A 1 227 ? 1.504 -6.809 -32.312 1.00 93.50 227 GLY A C 1
ATOM 1721 O O . GLY A 1 227 ? 0.929 -7.900 -32.292 1.00 93.50 227 GLY A O 1
ATOM 1722 N N . GLU A 1 228 ? 2.404 -6.475 -31.379 1.00 94.69 228 GLU A N 1
ATOM 1723 C CA . GLU A 1 228 ? 2.729 -7.363 -30.258 1.00 94.69 228 GLU A CA 1
ATOM 1724 C C . GLU A 1 228 ? 1.493 -7.603 -29.369 1.00 94.69 228 GLU A C 1
ATOM 1726 O O . GLU A 1 228 ? 0.647 -6.723 -29.177 1.00 94.69 228 GLU A O 1
ATOM 1731 N N . THR A 1 229 ? 1.365 -8.810 -28.810 1.00 96.12 229 THR A N 1
ATOM 1732 C CA . THR A 1 229 ? 0.230 -9.143 -27.936 1.00 96.12 229 THR A CA 1
ATOM 1733 C C . THR A 1 229 ? 0.257 -8.298 -26.665 1.00 96.12 229 THR A C 1
ATOM 1735 O O . THR A 1 229 ? 1.272 -8.240 -25.973 1.00 96.12 229 THR A O 1
ATOM 1738 N N . ARG A 1 230 ? -0.885 -7.700 -26.308 1.00 96.44 230 ARG A N 1
ATOM 1739 C CA . ARG A 1 230 ? -1.050 -6.967 -25.045 1.00 96.44 230 ARG A CA 1
ATOM 1740 C C . ARG A 1 230 ? -1.817 -7.802 -24.023 1.00 96.44 230 ARG A C 1
ATOM 1742 O O . ARG A 1 230 ? -2.931 -8.257 -24.286 1.00 96.44 230 ARG A O 1
ATOM 1749 N N . PHE A 1 231 ? -1.245 -7.943 -22.834 1.00 96.38 231 PHE A N 1
ATOM 1750 C CA . PHE A 1 231 ? -1.908 -8.503 -21.654 1.00 96.38 231 PHE A CA 1
ATOM 1751 C C . PHE A 1 231 ? -2.348 -7.380 -20.712 1.00 96.38 231 PHE A C 1
ATOM 1753 O O . PHE A 1 231 ? -1.816 -6.271 -20.786 1.00 96.38 231 PHE A O 1
ATOM 1760 N N . PHE A 1 232 ? -3.300 -7.656 -19.821 1.00 96.12 232 PHE A N 1
ATOM 1761 C CA . PHE A 1 232 ? -3.596 -6.741 -18.719 1.00 96.12 232 PHE A CA 1
ATOM 1762 C C . PHE A 1 232 ? -2.452 -6.777 -17.703 1.00 96.12 232 PHE A C 1
ATOM 1764 O O . PHE A 1 232 ? -2.305 -7.737 -16.955 1.00 96.12 232 PHE A O 1
ATOM 1771 N N . THR A 1 233 ? -1.649 -5.718 -17.668 1.00 95.06 233 THR A N 1
ATOM 1772 C CA . THR A 1 233 ? -0.519 -5.545 -16.749 1.00 95.06 233 THR A CA 1
ATOM 1773 C C . THR A 1 233 ? -0.750 -4.374 -15.798 1.00 95.06 233 THR A C 1
ATOM 1775 O O . THR A 1 233 ? -1.673 -3.574 -15.977 1.00 95.06 233 THR A O 1
ATOM 1778 N N . CYS A 1 234 ? 0.138 -4.213 -14.812 1.00 94.44 234 CYS A N 1
ATOM 1779 C CA . CYS A 1 234 ? 0.191 -3.014 -13.970 1.00 94.44 234 CYS A CA 1
ATOM 1780 C C . CYS A 1 234 ? 0.178 -1.728 -14.816 1.00 94.44 234 CYS A C 1
ATOM 1782 O O . CYS A 1 234 ? -0.553 -0.788 -14.511 1.00 94.44 234 CYS A O 1
ATOM 1784 N N . GLN A 1 235 ? 0.927 -1.716 -15.925 1.00 93.38 235 GLN A N 1
ATOM 1785 C CA . GLN A 1 235 ? 1.004 -0.578 -16.838 1.00 93.38 235 GLN A CA 1
ATOM 1786 C C . GLN A 1 235 ? -0.300 -0.347 -17.604 1.00 93.38 235 GLN A C 1
ATOM 1788 O O . GLN A 1 235 ? -0.651 0.796 -17.856 1.00 93.38 235 GLN A O 1
ATOM 1793 N N . THR A 1 236 ? -1.073 -1.382 -17.941 1.00 90.44 236 THR A N 1
ATOM 1794 C CA . THR A 1 236 ? -2.352 -1.179 -18.647 1.00 90.44 236 THR A CA 1
ATOM 1795 C C . THR A 1 236 ? -3.326 -0.325 -17.824 1.00 90.44 236 THR A C 1
ATOM 1797 O O . THR A 1 236 ? -4.070 0.474 -18.392 1.00 90.44 236 THR A O 1
ATOM 1800 N N . CYS A 1 237 ? -3.279 -0.451 -16.494 1.00 89.62 237 CYS A N 1
ATOM 1801 C CA . CYS A 1 237 ? -4.109 0.326 -15.574 1.00 89.62 237 CYS A CA 1
ATOM 1802 C C . CYS A 1 237 ? -3.437 1.632 -15.111 1.00 89.62 237 CYS A C 1
ATOM 1804 O O . CYS A 1 237 ? -4.089 2.673 -15.113 1.00 89.62 237 CYS A O 1
ATOM 1806 N N . HIS A 1 238 ? -2.151 1.598 -14.734 1.00 93.38 238 HIS A N 1
ATOM 1807 C CA . HIS A 1 238 ? -1.442 2.732 -14.107 1.00 93.38 238 HIS A CA 1
ATOM 1808 C C . HIS A 1 238 ? -0.588 3.573 -15.068 1.00 93.38 238 HIS A C 1
ATOM 1810 O O . HIS A 1 238 ? -0.192 4.685 -14.727 1.00 93.38 238 HIS A O 1
ATOM 1816 N N . MET A 1 239 ? -0.316 3.064 -16.269 1.00 93.88 239 MET A N 1
ATOM 1817 C CA . MET A 1 239 ? 0.345 3.771 -17.373 1.00 93.88 239 MET A CA 1
ATOM 1818 C C . MET A 1 239 ? -0.470 3.605 -18.659 1.00 93.88 239 MET A C 1
ATOM 1820 O O . MET A 1 239 ? 0.051 3.211 -19.707 1.00 93.88 239 MET A O 1
ATOM 1824 N N . ARG A 1 240 ? -1.788 3.813 -18.537 1.00 92.06 240 ARG A N 1
ATOM 1825 C CA . ARG A 1 240 ? -2.767 3.508 -19.585 1.00 92.06 240 ARG A CA 1
ATOM 1826 C C . ARG A 1 240 ? -2.298 4.066 -20.940 1.00 92.06 240 ARG A C 1
ATOM 1828 O O . ARG A 1 240 ? -1.851 5.217 -20.976 1.00 92.06 240 ARG A O 1
ATOM 1835 N N . PRO A 1 241 ? -2.383 3.284 -22.036 1.00 93.94 241 PRO A N 1
ATOM 1836 C CA . PRO A 1 241 ? -1.963 3.759 -23.348 1.00 93.94 241 PRO A CA 1
ATOM 1837 C C . PRO A 1 241 ? -2.778 4.987 -23.764 1.00 93.94 241 PRO A C 1
ATOM 1839 O O . PRO A 1 241 ? -3.985 5.051 -23.525 1.00 93.94 241 PRO A O 1
ATOM 1842 N N . VAL A 1 242 ? -2.118 5.957 -24.386 1.00 94.12 242 VAL A N 1
ATOM 1843 C CA . VAL A 1 242 ? -2.745 7.153 -24.953 1.00 94.12 242 VAL A CA 1
ATOM 1844 C C . VAL A 1 242 ? -2.242 7.401 -26.368 1.00 94.12 242 VAL A C 1
ATOM 1846 O O . VAL A 1 242 ? -1.139 6.990 -26.735 1.00 94.12 242 VAL A O 1
ATOM 1849 N N . VAL A 1 243 ? -3.038 8.132 -27.146 1.00 95.06 243 VAL A N 1
ATOM 1850 C CA . VAL A 1 243 ? -2.540 8.761 -28.368 1.00 95.06 243 VAL A CA 1
ATOM 1851 C C . VAL A 1 243 ? -1.710 9.973 -27.959 1.00 95.06 243 VAL A C 1
ATOM 1853 O O . VAL A 1 243 ? -2.203 10.843 -27.242 1.00 95.06 243 VAL A O 1
ATOM 1856 N N . GLY A 1 244 ? -0.450 10.028 -28.375 1.00 91.81 244 GLY A N 1
ATOM 1857 C CA . GLY A 1 244 ? 0.455 11.089 -27.952 1.00 91.81 244 GLY A CA 1
ATOM 1858 C C . GLY A 1 244 ? 1.721 11.179 -28.788 1.00 91.81 244 GLY A C 1
ATOM 1859 O O . GLY A 1 244 ? 2.075 10.265 -29.531 1.00 91.81 244 GLY A O 1
ATOM 1860 N N . GLN A 1 245 ? 2.408 12.307 -28.655 1.00 88.56 245 GLN A N 1
ATOM 1861 C CA . GLN A 1 245 ? 3.683 12.555 -29.315 1.00 88.56 245 GLN A CA 1
ATOM 1862 C C . GLN A 1 245 ? 4.822 11.897 -28.531 1.00 88.56 245 GLN A C 1
ATOM 1864 O O . GLN A 1 245 ? 4.964 12.100 -27.324 1.00 88.56 245 GLN A O 1
ATOM 1869 N N . ALA A 1 246 ? 5.637 11.094 -29.215 1.00 83.00 246 ALA A N 1
ATOM 1870 C CA . ALA A 1 246 ? 6.861 10.552 -28.645 1.00 83.00 246 ALA A CA 1
ATOM 1871 C C . ALA A 1 246 ? 7.911 11.660 -28.446 1.00 83.00 246 ALA A C 1
ATOM 1873 O O . ALA A 1 246 ? 7.909 12.676 -29.141 1.00 83.00 246 ALA A O 1
ATOM 1874 N N . SER A 1 247 ? 8.852 11.437 -27.525 1.00 75.69 247 SER A N 1
ATOM 1875 C CA . SER A 1 247 ? 10.041 12.291 -27.417 1.00 75.69 247 SER A CA 1
ATOM 1876 C C . SER A 1 247 ? 10.817 12.275 -28.741 1.00 75.69 247 SER A C 1
ATOM 1878 O O . SER A 1 247 ? 11.019 11.197 -29.304 1.00 75.69 247 SER A O 1
ATOM 1880 N N . SER A 1 248 ? 11.222 13.455 -29.231 1.00 73.62 248 SER A N 1
ATOM 1881 C CA . SER A 1 248 ? 11.920 13.622 -30.513 1.00 73.62 248 SER A CA 1
ATOM 1882 C C . SER A 1 248 ? 13.122 14.565 -30.411 1.00 73.62 248 SER A C 1
ATOM 1884 O O . SER A 1 248 ? 13.029 15.657 -29.844 1.00 73.62 248 SER A O 1
ATOM 1886 N N . THR A 1 249 ? 14.260 14.168 -30.986 1.00 68.31 249 THR A N 1
ATOM 1887 C CA . THR A 1 249 ? 15.375 15.077 -31.314 1.00 68.31 249 THR A CA 1
ATOM 1888 C C . THR A 1 249 ? 15.119 15.932 -32.535 1.00 68.31 249 THR A C 1
ATOM 1890 O O . THR A 1 249 ? 15.709 17.007 -32.638 1.00 68.31 249 THR A O 1
ATOM 1893 N N . ILE A 1 250 ? 14.270 15.468 -33.450 1.00 64.94 250 ILE A N 1
ATOM 1894 C CA . ILE A 1 250 ? 13.879 16.231 -34.628 1.00 64.94 250 ILE A CA 1
ATOM 1895 C C . ILE A 1 250 ? 12.921 17.309 -34.128 1.00 64.94 250 ILE A C 1
ATOM 1897 O O . ILE A 1 250 ? 11.774 17.028 -33.773 1.00 64.94 250 ILE A O 1
ATOM 1901 N N . HIS A 1 251 ? 13.428 18.538 -34.013 1.00 58.66 251 HIS A N 1
ATOM 1902 C CA . HIS A 1 251 ? 12.601 19.687 -33.663 1.00 58.66 251 HIS A CA 1
ATOM 1903 C C . HIS A 1 251 ? 11.432 19.775 -34.653 1.00 58.66 251 HIS A C 1
ATOM 1905 O O . HIS A 1 251 ? 11.647 19.801 -35.860 1.00 58.66 251 HIS A O 1
ATOM 1911 N N . ASN A 1 252 ? 10.211 19.817 -34.113 1.00 61.62 252 ASN A N 1
ATOM 1912 C CA . ASN A 1 252 ? 8.936 19.995 -34.819 1.00 61.62 252 ASN A CA 1
ATOM 1913 C C . ASN A 1 252 ? 8.354 18.798 -35.599 1.00 61.62 252 ASN A C 1
ATOM 1915 O O . ASN A 1 252 ? 7.352 18.994 -36.278 1.00 61.62 252 ASN A O 1
ATOM 1919 N N . ASP A 1 253 ? 8.878 17.574 -35.457 1.00 70.75 253 ASP A N 1
ATOM 1920 C CA . ASP A 1 253 ? 8.208 16.371 -36.001 1.00 70.75 253 ASP A CA 1
ATOM 1921 C C . ASP A 1 253 ? 8.288 15.159 -35.050 1.00 70.75 253 ASP A C 1
ATOM 1923 O O . ASP A 1 253 ? 8.991 14.173 -35.303 1.00 70.75 253 ASP A O 1
ATOM 1927 N N . PRO A 1 254 ? 7.651 15.226 -33.866 1.00 81.94 254 PRO A N 1
ATOM 1928 C CA . PRO A 1 254 ? 7.555 14.062 -33.005 1.00 81.94 254 PRO A CA 1
ATOM 1929 C C . PRO A 1 254 ? 6.557 13.047 -33.571 1.00 81.94 254 PRO A C 1
ATOM 1931 O O . PRO A 1 254 ? 5.378 13.347 -33.775 1.00 81.94 254 PRO A O 1
ATOM 1934 N N . LYS A 1 255 ? 7.011 11.797 -33.732 1.00 86.44 255 LYS A N 1
ATOM 1935 C CA . LYS A 1 255 ? 6.142 10.681 -34.123 1.00 86.44 255 LYS A CA 1
ATOM 1936 C C . LYS A 1 255 ? 4.951 10.585 -33.169 1.00 86.44 255 LYS A C 1
ATOM 1938 O O . LYS A 1 255 ? 5.121 10.392 -31.963 1.00 86.44 255 LYS A O 1
ATOM 1943 N N . THR A 1 256 ? 3.746 10.668 -33.723 1.00 91.44 256 THR A N 1
ATOM 1944 C CA . THR A 1 256 ? 2.522 10.360 -32.981 1.00 91.44 256 THR A CA 1
ATOM 1945 C C . THR A 1 256 ? 2.383 8.848 -32.863 1.00 91.44 256 THR A C 1
ATOM 1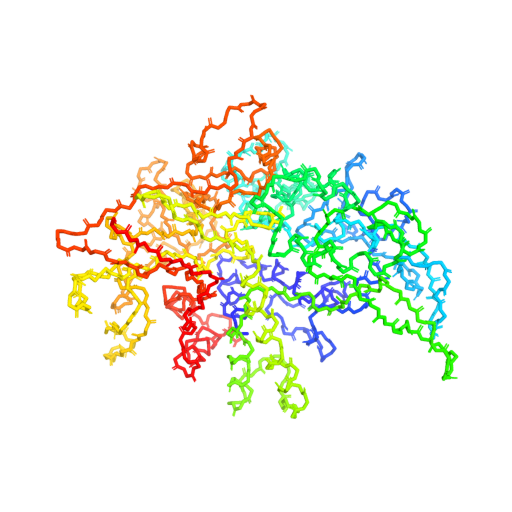947 O O . THR A 1 256 ? 2.489 8.135 -33.860 1.00 91.44 256 THR A O 1
ATOM 1950 N N . ARG A 1 257 ? 2.160 8.365 -31.642 1.00 91.94 257 ARG A N 1
ATOM 1951 C CA . ARG A 1 257 ? 1.860 6.964 -31.331 1.00 91.94 257 ARG A CA 1
ATOM 1952 C C . ARG A 1 257 ? 0.454 6.852 -30.800 1.00 91.94 257 ARG A C 1
ATOM 1954 O O . ARG A 1 257 ? -0.023 7.774 -30.141 1.00 91.94 257 ARG A O 1
ATOM 1961 N N . LYS A 1 258 ? -0.189 5.718 -31.051 1.00 94.19 258 LYS A N 1
ATOM 1962 C CA . LYS A 1 258 ? -1.561 5.464 -30.587 1.00 94.19 258 LYS A CA 1
ATOM 1963 C C . LYS A 1 258 ? -1.636 4.739 -29.249 1.00 94.19 258 LYS A C 1
ATOM 1965 O O . LYS A 1 258 ? -2.724 4.575 -28.703 1.00 94.19 258 LYS A O 1
ATOM 1970 N N . ASP A 1 259 ? -0.494 4.305 -28.728 1.00 93.38 259 ASP A N 1
ATOM 1971 C CA . ASP A 1 259 ? -0.420 3.481 -27.530 1.00 93.38 259 ASP A CA 1
ATOM 1972 C C . ASP A 1 259 ? 0.726 3.852 -26.577 1.00 93.38 259 ASP A C 1
ATOM 1974 O O . ASP A 1 259 ? 1.232 3.008 -25.828 1.00 93.38 259 ASP A O 1
ATOM 1978 N N . LEU A 1 260 ? 1.111 5.131 -26.568 1.00 93.06 260 LEU A N 1
ATOM 1979 C CA . LEU A 1 260 ? 2.161 5.646 -25.698 1.00 93.06 260 LEU A CA 1
ATOM 1980 C C . LEU A 1 260 ? 1.773 5.446 -24.220 1.00 93.06 260 LEU A C 1
ATOM 1982 O O . LEU A 1 260 ? 0.689 5.878 -23.826 1.00 93.06 260 LEU A O 1
ATOM 1986 N N . PRO A 1 261 ? 2.625 4.830 -23.379 1.00 92.56 261 PRO A N 1
ATOM 1987 C CA . PRO A 1 261 ? 2.352 4.732 -21.950 1.00 92.56 261 PRO A CA 1
ATOM 1988 C C . PRO A 1 261 ? 2.343 6.125 -21.317 1.00 92.56 261 PRO A C 1
ATOM 1990 O O . PRO A 1 261 ? 3.356 6.830 -21.329 1.00 92.56 261 PRO A O 1
ATOM 1993 N N . LEU A 1 262 ? 1.202 6.532 -20.760 1.00 91.69 262 LEU A N 1
ATOM 1994 C CA . LEU A 1 262 ? 1.118 7.787 -20.023 1.00 91.69 262 LEU A CA 1
ATOM 1995 C C . LEU A 1 262 ? 1.836 7.627 -18.677 1.00 91.69 262 LEU A C 1
ATOM 1997 O O . LEU A 1 262 ? 1.461 6.776 -17.874 1.00 91.69 262 LEU A O 1
ATOM 2001 N N . HIS A 1 263 ? 2.839 8.464 -18.405 1.00 90.69 263 HIS A N 1
ATOM 2002 C CA . HIS A 1 263 ? 3.610 8.462 -17.151 1.00 90.69 263 HIS A CA 1
ATOM 2003 C C . HIS A 1 263 ? 2.831 9.100 -15.991 1.00 90.69 263 HIS A C 1
ATOM 2005 O O . HIS A 1 263 ? 3.342 9.955 -15.276 1.00 90.69 263 HIS A O 1
ATOM 2011 N N . ASP A 1 264 ? 1.569 8.713 -15.833 1.00 81.12 264 ASP A N 1
ATOM 2012 C CA . ASP A 1 264 ? 0.716 9.203 -14.759 1.00 81.12 264 ASP A CA 1
ATOM 2013 C C . ASP A 1 264 ? 1.057 8.501 -13.438 1.00 81.12 264 ASP A C 1
ATOM 2015 O O . ASP A 1 264 ? 1.253 9.158 -12.419 1.00 81.12 264 ASP A O 1
ATOM 2019 N N . LEU A 1 265 ? 1.174 7.161 -13.464 1.00 80.56 265 LEU A N 1
ATOM 2020 C CA . LEU A 1 265 ? 1.513 6.315 -12.305 1.00 80.56 265 LEU A CA 1
ATOM 2021 C C . LEU A 1 265 ? 0.635 6.592 -11.072 1.00 80.56 265 LEU A C 1
ATOM 2023 O O . LEU A 1 265 ? 1.028 6.361 -9.927 1.00 80.56 265 LEU A O 1
ATOM 2027 N N . THR A 1 266 ? -0.579 7.084 -11.312 1.00 84.75 266 THR A N 1
ATOM 2028 C CA . THR A 1 266 ? -1.458 7.557 -10.255 1.00 84.75 266 THR A CA 1
ATOM 2029 C C . THR A 1 266 ? -2.015 6.379 -9.450 1.00 84.75 266 THR A C 1
ATOM 2031 O O . THR A 1 266 ? -2.561 5.409 -9.987 1.00 84.75 266 THR A O 1
ATOM 2034 N N . GLY A 1 267 ? -1.844 6.464 -8.129 1.00 88.94 267 GLY A N 1
ATOM 2035 C CA . GLY A 1 267 ? -2.469 5.588 -7.141 1.00 88.94 267 GLY A CA 1
ATOM 2036 C C . GLY A 1 267 ? -3.687 6.243 -6.483 1.00 88.94 267 GLY A C 1
ATOM 2037 O O . GLY A 1 267 ? -4.168 7.286 -6.908 1.00 88.94 267 GLY A O 1
ATOM 2038 N N . GLY A 1 268 ? -4.181 5.657 -5.392 1.00 92.31 268 GLY A N 1
ATOM 2039 C CA . GLY A 1 268 ? -5.382 6.153 -4.705 1.00 92.31 268 GLY A CA 1
ATOM 2040 C C . GLY A 1 268 ? -5.168 7.323 -3.734 1.00 92.31 268 GLY A C 1
ATOM 2041 O O . GLY A 1 268 ? -6.103 7.693 -3.033 1.00 92.31 268 GLY A O 1
ATOM 2042 N N . ASN A 1 269 ? -3.962 7.883 -3.594 1.00 93.56 269 ASN A N 1
ATOM 2043 C CA . ASN A 1 269 ? -3.713 8.912 -2.578 1.00 93.56 269 ASN A CA 1
ATOM 2044 C C . ASN A 1 269 ? -4.004 10.324 -3.109 1.00 93.56 269 ASN A C 1
ATOM 2046 O O . ASN A 1 269 ? -3.137 10.971 -3.686 1.00 93.56 269 ASN A O 1
ATOM 2050 N N . TYR A 1 270 ? -5.223 10.803 -2.868 1.00 95.75 270 TYR A N 1
ATOM 2051 C CA . TYR A 1 270 ? -5.662 12.152 -3.240 1.00 95.75 270 TYR A CA 1
ATOM 2052 C C . TYR A 1 270 ? -5.361 13.218 -2.173 1.00 95.75 270 TYR A C 1
ATOM 2054 O O . TYR A 1 270 ? -5.549 14.400 -2.431 1.00 95.75 270 TYR A O 1
ATOM 2062 N N . TRP A 1 271 ? -4.942 12.830 -0.965 1.00 97.19 271 TRP A N 1
ATOM 2063 C CA . TRP A 1 271 ? -4.778 13.766 0.155 1.00 97.19 271 TRP A CA 1
ATOM 2064 C C . TRP A 1 271 ? -3.325 14.227 0.334 1.00 97.19 271 TRP A C 1
ATOM 2066 O O . TRP A 1 271 ? -3.073 15.391 0.632 1.00 97.19 271 TRP A O 1
ATOM 2076 N N . MET A 1 272 ? -2.343 13.353 0.088 1.00 95.19 272 MET A N 1
ATOM 2077 C CA . MET A 1 272 ? -0.923 13.686 0.260 1.00 95.19 272 MET A CA 1
ATOM 2078 C C . MET A 1 272 ? -0.476 14.950 -0.499 1.00 95.19 272 MET A C 1
ATOM 2080 O O . MET A 1 272 ? 0.296 15.714 0.080 1.00 95.19 272 MET A O 1
ATOM 2084 N N . PRO A 1 273 ? -0.951 15.239 -1.732 1.00 95.44 273 PRO A N 1
ATOM 2085 C CA . PRO A 1 273 ? -0.620 16.499 -2.396 1.00 95.44 273 PRO A CA 1
ATOM 2086 C C . PRO A 1 273 ? -1.059 17.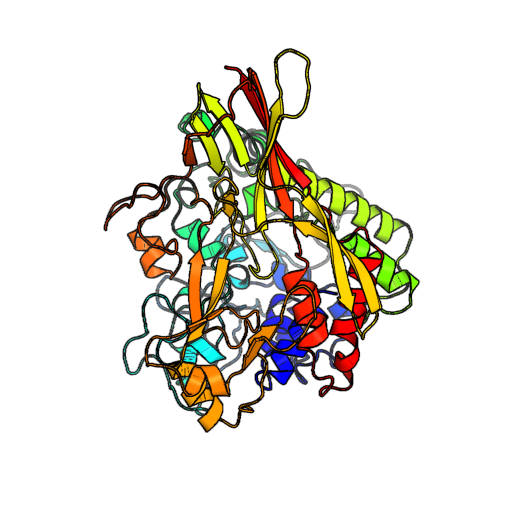741 -1.602 1.00 95.44 273 PRO A C 1
ATOM 2088 O O . PRO A 1 273 ? -0.320 18.719 -1.564 1.00 95.44 273 PRO A O 1
ATOM 2091 N N . GLN A 1 274 ? -2.196 17.690 -0.898 1.00 9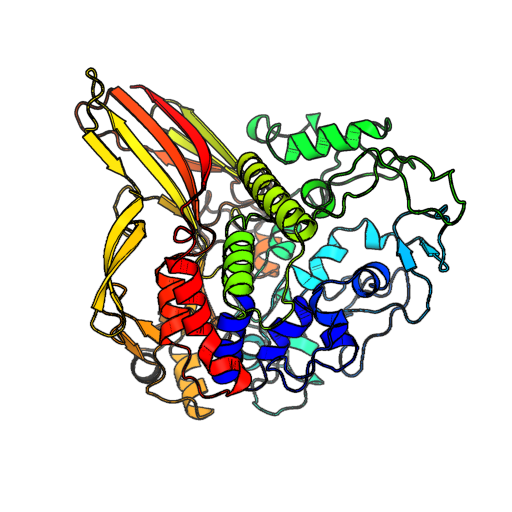7.12 274 GLN A N 1
ATOM 2092 C CA . GLN A 1 274 ? -2.670 18.789 -0.045 1.00 97.12 274 GLN A CA 1
ATOM 2093 C C . GLN A 1 274 ? -1.752 18.979 1.168 1.00 97.12 274 GLN A C 1
ATOM 2095 O O . GLN A 1 274 ? -1.353 20.100 1.476 1.00 97.12 274 GLN A O 1
ATOM 2100 N N . ALA A 1 275 ? -1.350 17.879 1.813 1.00 97.19 275 ALA A N 1
ATOM 2101 C CA . ALA A 1 275 ? -0.387 17.911 2.914 1.00 97.19 275 ALA A CA 1
ATOM 2102 C C . ALA A 1 275 ? 0.975 18.479 2.480 1.00 97.19 275 ALA A C 1
ATOM 2104 O O . ALA A 1 275 ? 1.593 19.236 3.226 1.00 97.19 275 ALA A O 1
ATOM 2105 N N . ILE A 1 276 ? 1.438 18.137 1.271 1.00 95.81 276 ILE A N 1
ATOM 2106 C CA . ILE A 1 276 ? 2.683 18.667 0.700 1.00 95.81 276 ILE A CA 1
ATOM 2107 C C . ILE A 1 276 ? 2.572 20.177 0.452 1.00 95.81 276 ILE A C 1
ATOM 2109 O O . ILE A 1 276 ? 3.459 20.908 0.877 1.00 95.81 276 ILE A O 1
ATOM 2113 N N . GLN A 1 277 ? 1.488 20.648 -0.175 1.00 96.69 277 GLN A N 1
ATOM 2114 C CA . GLN A 1 277 ? 1.257 22.081 -0.407 1.00 96.69 277 GLN A CA 1
ATOM 2115 C C . GLN A 1 277 ? 1.190 22.871 0.907 1.00 96.69 277 GLN A C 1
ATOM 2117 O O . GLN A 1 277 ? 1.782 23.944 1.016 1.00 96.69 277 GLN A O 1
ATOM 2122 N N . TRP A 1 278 ? 0.518 22.331 1.930 1.00 97.62 278 TRP A N 1
ATOM 2123 C CA . TRP A 1 278 ? 0.472 22.975 3.240 1.00 97.62 278 TRP A CA 1
ATOM 2124 C C . TRP A 1 278 ? 1.864 23.044 3.873 1.00 97.62 278 TRP A C 1
ATOM 2126 O O . TRP A 1 278 ? 2.298 24.129 4.244 1.00 97.62 278 TRP A O 1
ATOM 2136 N N . LEU A 1 279 ? 2.610 21.936 3.927 1.00 97.31 279 LEU A N 1
ATOM 2137 C CA . LEU A 1 279 ? 3.971 21.937 4.478 1.00 97.31 279 LEU A CA 1
ATOM 2138 C C . LEU A 1 279 ? 4.913 22.879 3.719 1.00 97.31 279 LEU A C 1
ATOM 2140 O O . LEU A 1 279 ? 5.770 23.496 4.349 1.00 97.31 279 LEU A O 1
ATOM 2144 N N . ASP A 1 280 ? 4.744 23.024 2.402 1.00 96.06 280 ASP A N 1
ATOM 2145 C CA . ASP A 1 280 ? 5.504 23.988 1.601 1.00 96.06 280 ASP A CA 1
ATOM 2146 C C . ASP A 1 280 ? 5.242 25.421 2.066 1.00 96.06 280 ASP A C 1
ATOM 2148 O O . ASP A 1 280 ? 6.181 26.152 2.364 1.00 96.06 280 ASP A O 1
ATOM 2152 N N . SER A 1 281 ? 3.966 25.782 2.252 1.00 96.62 281 SER A N 1
ATOM 2153 C CA . SER A 1 281 ? 3.569 27.108 2.750 1.00 96.62 281 SER A CA 1
ATOM 2154 C C . SER A 1 281 ? 4.093 27.424 4.155 1.00 96.62 281 SER A C 1
ATOM 2156 O O . SER A 1 281 ? 4.173 28.588 4.537 1.00 96.62 281 SER A O 1
ATOM 2158 N N . GLN A 1 282 ? 4.448 26.391 4.925 1.00 97.38 282 GLN A N 1
ATOM 2159 C CA . GLN A 1 282 ? 5.024 26.517 6.263 1.00 97.38 282 GLN A CA 1
ATOM 2160 C C . GLN A 1 282 ? 6.561 26.448 6.267 1.00 97.38 282 GLN A C 1
ATOM 2162 O O . GLN A 1 282 ? 7.154 26.454 7.342 1.00 97.38 282 GLN A O 1
ATOM 2167 N N . ASN A 1 283 ? 7.214 26.353 5.100 1.00 95.19 283 ASN A N 1
ATOM 2168 C CA . ASN A 1 283 ? 8.654 26.097 4.961 1.00 95.19 283 ASN A CA 1
ATOM 2169 C C . ASN A 1 283 ? 9.121 24.819 5.687 1.00 95.19 283 ASN A C 1
ATOM 2171 O O . ASN A 1 283 ? 10.221 24.760 6.232 1.00 95.19 283 ASN A O 1
ATOM 2175 N N . LYS A 1 284 ? 8.270 23.786 5.710 1.00 94.00 284 LYS A N 1
ATOM 2176 C CA . LYS A 1 284 ? 8.503 22.513 6.416 1.00 94.00 284 LYS A CA 1
ATOM 2177 C C . LYS A 1 284 ? 8.751 21.323 5.484 1.00 94.00 284 LYS A C 1
ATOM 2179 O O . LYS A 1 284 ? 8.856 20.189 5.952 1.00 94.00 284 LYS A O 1
ATOM 2184 N N . LEU A 1 285 ? 8.817 21.524 4.166 1.00 88.81 285 LEU A N 1
ATOM 2185 C CA . LEU A 1 285 ? 9.188 20.438 3.257 1.00 88.81 285 LEU A CA 1
ATOM 2186 C C . LEU A 1 285 ? 10.675 20.113 3.382 1.00 88.81 285 LEU A C 1
ATOM 2188 O O . LEU A 1 285 ? 11.529 20.910 3.014 1.00 88.81 285 LEU A O 1
ATOM 2192 N N . ARG A 1 286 ? 10.970 18.891 3.832 1.00 82.88 286 ARG A N 1
ATOM 2193 C CA . ARG A 1 286 ? 12.341 18.378 3.950 1.00 82.88 286 ARG A CA 1
ATOM 2194 C C . ARG A 1 286 ? 13.062 18.278 2.602 1.00 82.88 286 ARG A C 1
ATOM 2196 O O . ARG A 1 286 ? 14.223 18.646 2.478 1.00 82.88 286 ARG A O 1
ATOM 2203 N N . LEU A 1 287 ? 12.361 17.770 1.586 1.00 78.62 287 LEU A N 1
ATOM 2204 C CA . LEU A 1 287 ? 12.828 17.721 0.203 1.00 78.62 287 LEU A CA 1
ATOM 2205 C C . LEU A 1 287 ? 11.886 18.545 -0.667 1.00 78.62 287 LEU A C 1
ATOM 2207 O O . LEU A 1 287 ? 10.682 18.295 -0.695 1.00 78.62 287 LEU A O 1
ATOM 2211 N N . GLY A 1 288 ? 12.456 19.502 -1.389 1.00 77.00 288 GLY A N 1
ATOM 2212 C CA . GLY A 1 288 ? 11.710 20.459 -2.200 1.00 77.00 288 GLY A CA 1
ATOM 2213 C C . GLY A 1 288 ? 11.705 21.828 -1.534 1.00 77.00 288 GLY A C 1
ATOM 2214 O O . GLY A 1 288 ? 12.739 22.237 -1.007 1.00 77.00 288 GLY A O 1
ATOM 2215 N N . GLY A 1 289 ? 10.564 22.512 -1.591 1.00 85.31 289 GLY A N 1
ATOM 2216 C CA . GLY A 1 289 ? 10.396 23.879 -1.108 1.00 85.31 289 GLY A CA 1
ATOM 2217 C C . GLY A 1 289 ? 10.123 24.872 -2.242 1.00 85.31 289 GLY A C 1
ATOM 2218 O O . GLY A 1 289 ? 10.722 24.781 -3.315 1.00 85.31 289 GLY A O 1
ATOM 2219 N N . GLY A 1 290 ? 9.234 25.835 -2.003 1.00 92.12 290 GLY A N 1
ATOM 2220 C CA . GLY A 1 290 ? 8.948 26.933 -2.925 1.00 92.12 290 GLY A CA 1
ATOM 2221 C C . GLY A 1 290 ? 8.216 26.479 -4.186 1.00 92.12 290 GLY A C 1
ATOM 2222 O O . GLY A 1 290 ? 8.626 26.845 -5.299 1.00 92.12 290 GLY A O 1
ATOM 2223 N N . LEU A 1 291 ? 7.156 25.681 -4.008 1.00 91.94 291 LEU A N 1
ATOM 2224 C CA . LEU A 1 291 ? 6.348 25.145 -5.099 1.00 91.94 291 LEU A CA 1
ATOM 2225 C C . LEU A 1 291 ? 5.841 26.272 -6.001 1.00 91.94 291 LEU A C 1
ATOM 2227 O O . LEU A 1 291 ? 5.252 27.262 -5.568 1.00 91.94 291 LEU A O 1
ATOM 2231 N N . LYS A 1 292 ? 6.069 26.110 -7.303 1.00 94.50 292 LYS A N 1
ATOM 2232 C CA . LYS A 1 292 ? 5.597 27.047 -8.320 1.00 94.50 292 LYS A CA 1
ATOM 2233 C C . LYS A 1 292 ? 4.104 26.839 -8.593 1.00 94.50 292 LYS A C 1
ATOM 2235 O O . LYS A 1 292 ? 3.616 25.715 -8.452 1.00 94.50 292 LYS A O 1
ATOM 2240 N N . PRO A 1 293 ? 3.385 27.863 -9.092 1.00 96.25 293 PRO A N 1
ATOM 2241 C CA . PRO A 1 293 ? 1.963 27.737 -9.420 1.00 96.25 293 PRO A CA 1
ATOM 2242 C C . PRO A 1 293 ? 1.633 26.543 -10.328 1.00 96.25 293 PRO A C 1
ATOM 2244 O O . PRO A 1 293 ? 0.648 25.847 -10.105 1.00 96.25 293 PRO A O 1
ATOM 2247 N N . TRP A 1 294 ? 2.491 26.240 -11.307 1.00 95.62 294 TRP A N 1
ATOM 2248 C CA . TRP A 1 294 ? 2.301 25.087 -12.193 1.00 95.62 294 TRP A CA 1
ATOM 2249 C C . TRP A 1 294 ? 2.515 23.737 -11.486 1.00 95.62 294 TRP A C 1
ATOM 2251 O O . TRP A 1 294 ? 1.844 22.768 -11.830 1.00 95.62 294 TRP A O 1
ATOM 2261 N N . GLN A 1 295 ? 3.390 23.658 -10.473 1.00 93.00 295 GLN A N 1
ATOM 2262 C CA . GLN A 1 295 ? 3.565 22.445 -9.659 1.00 93.00 295 GLN A CA 1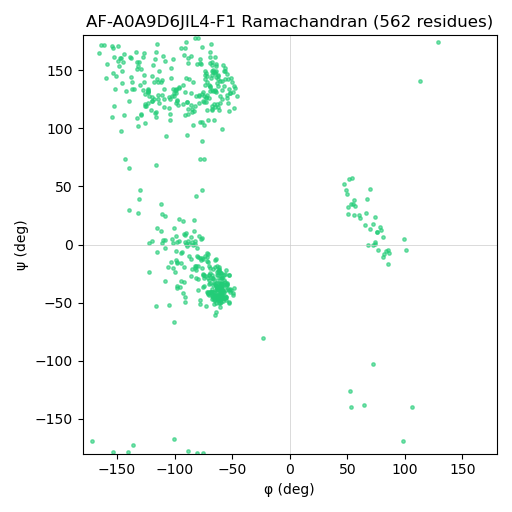
ATOM 2263 C C . GLN A 1 295 ? 2.335 22.205 -8.783 1.00 93.00 295 GLN A C 1
ATOM 2265 O O . GLN A 1 295 ? 1.860 21.076 -8.686 1.00 93.00 295 GLN A O 1
ATOM 2270 N N . ILE A 1 296 ? 1.785 23.275 -8.199 1.00 95.44 296 ILE A N 1
ATOM 2271 C CA . ILE A 1 296 ? 0.536 23.235 -7.429 1.00 95.44 296 ILE A CA 1
ATOM 2272 C C . ILE A 1 296 ? -0.627 22.790 -8.328 1.00 95.44 296 ILE A C 1
ATOM 2274 O O . ILE A 1 296 ? -1.375 21.888 -7.956 1.00 95.44 296 ILE A O 1
ATOM 2278 N N . SER A 1 297 ? -0.740 23.352 -9.537 1.00 97.19 297 SER A N 1
ATOM 2279 C CA . SER A 1 297 ? -1.745 22.929 -10.522 1.00 97.19 297 SER A CA 1
ATOM 2280 C C . SER A 1 297 ? -1.604 21.446 -10.871 1.00 97.19 297 SER A C 1
ATOM 2282 O O . SER A 1 297 ? -2.575 20.704 -10.770 1.00 97.19 297 SER A O 1
ATOM 2284 N N . ALA A 1 298 ? -0.392 20.981 -11.187 1.00 93.75 298 ALA A N 1
ATOM 2285 C CA . ALA A 1 298 ? -0.144 19.579 -11.520 1.00 93.75 298 ALA A CA 1
ATOM 2286 C C . ALA A 1 298 ? -0.466 18.626 -10.353 1.00 93.75 298 ALA A C 1
ATOM 2288 O O . ALA A 1 298 ? -0.977 17.523 -10.569 1.00 93.75 298 ALA A O 1
ATOM 2289 N N . MET A 1 299 ? -0.197 19.050 -9.113 1.00 93.75 299 MET A N 1
ATOM 2290 C CA . MET A 1 299 ? -0.602 18.327 -7.907 1.00 93.75 299 MET A CA 1
ATOM 2291 C C . MET A 1 299 ? -2.123 18.238 -7.785 1.00 93.75 299 MET A C 1
ATOM 2293 O O . MET A 1 299 ? -2.632 17.153 -7.512 1.00 93.75 299 MET A O 1
ATOM 2297 N N . ASN A 1 300 ? -2.846 19.334 -8.024 1.00 96.62 300 ASN A N 1
ATOM 2298 C CA . ASN A 1 300 ? -4.310 19.359 -7.987 1.00 96.62 300 ASN A CA 1
ATOM 2299 C C . ASN A 1 300 ? -4.925 18.475 -9.081 1.00 96.62 300 ASN A C 1
ATOM 2301 O O . ASN A 1 300 ? -5.862 17.724 -8.808 1.00 96.62 300 ASN A O 1
ATOM 2305 N N . ASP A 1 301 ? -4.341 18.462 -10.279 1.00 95.94 301 ASP A N 1
ATOM 2306 C CA . ASP A 1 301 ? -4.738 17.519 -11.325 1.00 95.94 301 ASP A CA 1
ATOM 2307 C C . ASP A 1 301 ? -4.477 16.069 -10.878 1.00 95.94 301 ASP A C 1
ATOM 2309 O O . ASP A 1 301 ? -5.295 15.181 -11.114 1.00 95.94 301 ASP A O 1
ATOM 2313 N N . GLY A 1 302 ? -3.365 15.819 -10.176 1.00 95.19 302 GLY A N 1
ATOM 2314 C CA . GLY A 1 302 ? -3.051 14.518 -9.575 1.00 95.19 302 GLY A CA 1
ATOM 2315 C C . GLY A 1 302 ? -4.073 14.067 -8.526 1.00 95.19 302 GLY A C 1
ATOM 2316 O O . GLY A 1 302 ? -4.440 12.892 -8.497 1.00 95.19 302 GLY A O 1
ATOM 2317 N N . ILE A 1 303 ? -4.604 14.991 -7.717 1.00 96.88 303 ILE A N 1
ATOM 2318 C CA . ILE A 1 303 ? -5.710 14.719 -6.780 1.00 96.88 303 ILE A CA 1
ATOM 2319 C C . ILE A 1 303 ? -6.930 14.200 -7.549 1.00 96.88 303 ILE A C 1
ATOM 2321 O O . ILE A 1 303 ? -7.533 13.203 -7.141 1.00 96.88 303 ILE A O 1
ATOM 2325 N N . GLN A 1 304 ? -7.293 14.851 -8.658 1.00 96.75 304 GLN A N 1
ATOM 2326 C CA . GLN A 1 304 ? -8.446 14.434 -9.455 1.00 96.75 304 GLN A CA 1
ATOM 2327 C C . GLN A 1 304 ? -8.214 13.068 -10.107 1.00 96.75 304 GLN A C 1
ATOM 2329 O O . GLN A 1 304 ? -9.065 12.186 -9.998 1.00 96.75 304 GLN A O 1
ATOM 2334 N N . ARG A 1 305 ? -7.031 12.837 -10.688 1.00 95.12 305 ARG A N 1
ATOM 2335 C CA . ARG A 1 305 ? -6.682 11.533 -11.275 1.00 95.12 305 ARG A CA 1
ATOM 2336 C C . ARG A 1 305 ? -6.696 10.408 -10.236 1.00 95.12 305 ARG A C 1
ATOM 2338 O O . ARG A 1 305 ? -7.136 9.297 -10.544 1.00 95.12 305 ARG A O 1
ATOM 2345 N N . ALA A 1 306 ? -6.288 10.680 -8.993 1.00 96.25 306 ALA A N 1
ATOM 2346 C CA . ALA A 1 306 ? -6.353 9.707 -7.902 1.00 96.25 306 ALA A CA 1
ATOM 2347 C C . ALA A 1 306 ? -7.805 9.339 -7.556 1.00 96.25 306 ALA A C 1
ATOM 2349 O O . ALA A 1 306 ? -8.131 8.158 -7.414 1.00 96.25 306 ALA A O 1
ATOM 2350 N N . LYS A 1 307 ? -8.701 10.332 -7.494 1.00 97.25 307 LYS A N 1
ATOM 2351 C CA . LYS A 1 307 ? -10.146 10.122 -7.294 1.00 97.25 307 LYS A CA 1
ATOM 2352 C C . LYS A 1 307 ? -10.784 9.352 -8.455 1.00 97.25 307 LYS A C 1
ATOM 2354 O O . LYS A 1 307 ? -11.522 8.398 -8.222 1.00 97.25 307 LYS A O 1
ATOM 2359 N N . ASP A 1 308 ? -10.437 9.682 -9.696 1.00 95.25 308 ASP A N 1
ATOM 2360 C CA . ASP A 1 308 ? -10.939 8.983 -10.888 1.00 95.25 308 ASP A CA 1
ATOM 2361 C C . ASP A 1 308 ? -10.460 7.526 -10.962 1.00 95.25 308 ASP A C 1
ATOM 2363 O O . ASP A 1 308 ? -11.179 6.646 -11.456 1.00 95.25 308 ASP A O 1
ATOM 2367 N N . THR A 1 309 ? -9.244 7.269 -10.471 1.00 94.50 309 THR A N 1
ATOM 2368 C CA . THR A 1 309 ? -8.677 5.924 -10.334 1.00 94.50 309 THR A CA 1
ATOM 2369 C C . THR A 1 309 ? -9.473 5.126 -9.307 1.00 94.50 309 THR A C 1
ATOM 2371 O O . THR A 1 309 ? -9.967 4.044 -9.636 1.00 94.50 309 THR A O 1
ATOM 2374 N N . LEU A 1 310 ? -9.692 5.689 -8.111 1.00 96.88 310 LEU A N 1
ATOM 2375 C CA . LEU A 1 310 ? -10.517 5.085 -7.059 1.00 96.88 310 LEU A CA 1
ATOM 2376 C C . LEU A 1 310 ? -11.937 4.770 -7.549 1.00 96.88 310 LEU A C 1
ATOM 2378 O O . LEU A 1 310 ? -12.403 3.645 -7.374 1.00 96.88 310 LEU A O 1
ATOM 2382 N N . SER A 1 311 ? -12.576 5.709 -8.251 1.00 97.31 311 SER A N 1
ATOM 2383 C CA . SER A 1 311 ? -13.924 5.545 -8.817 1.00 97.31 311 SER A CA 1
ATOM 2384 C C . SER A 1 311 ? -14.043 4.462 -9.889 1.00 97.31 311 SER A C 1
ATOM 2386 O O . SER A 1 311 ? -15.138 4.078 -10.288 1.00 97.31 311 SER A O 1
ATOM 2388 N N . SER A 1 312 ? -12.916 3.955 -10.386 1.00 96.56 312 SER A N 1
ATOM 2389 C CA . SER A 1 312 ? -12.878 2.875 -11.373 1.00 96.56 312 SER A CA 1
ATOM 2390 C C . SER A 1 312 ? -12.386 1.541 -10.814 1.00 96.56 312 SER A C 1
ATOM 2392 O O . SER A 1 312 ? -12.365 0.549 -11.542 1.00 96.56 312 SER A O 1
ATOM 2394 N N . ALA A 1 313 ? -11.998 1.502 -9.538 1.00 97.56 313 ALA A N 1
ATOM 2395 C CA . ALA A 1 313 ? -11.390 0.333 -8.912 1.00 97.56 313 ALA A CA 1
ATOM 2396 C C . ALA A 1 313 ? -12.417 -0.686 -8.390 1.00 97.56 313 ALA A C 1
ATOM 2398 O O . ALA A 1 313 ? -12.076 -1.857 -8.213 1.00 97.56 313 ALA A O 1
ATOM 2399 N N . ALA A 1 314 ? -13.663 -0.266 -8.156 1.00 98.00 314 ALA A N 1
ATOM 2400 C CA . ALA A 1 314 ? -14.706 -1.118 -7.596 1.00 98.00 314 ALA A CA 1
ATOM 2401 C C . ALA A 1 314 ? -16.095 -0.770 -8.133 1.00 98.00 314 ALA A C 1
ATOM 2403 O O . ALA A 1 314 ? -16.331 0.348 -8.586 1.00 98.00 314 ALA A O 1
ATOM 2404 N N . THR A 1 315 ? -17.036 -1.706 -8.017 1.00 98.00 315 THR A N 1
ATOM 2405 C CA . THR A 1 315 ? -18.473 -1.423 -8.179 1.00 98.00 315 THR A CA 1
ATOM 2406 C C . THR A 1 315 ? -19.282 -2.029 -7.043 1.00 98.00 315 THR A C 1
ATOM 2408 O O . THR A 1 315 ? -18.879 -3.024 -6.435 1.00 98.00 315 THR A O 1
ATOM 2411 N N . LEU A 1 316 ? -20.439 -1.422 -6.773 1.00 98.12 316 LEU A N 1
ATOM 2412 C CA . LEU A 1 316 ? -21.446 -1.935 -5.853 1.00 98.12 316 LEU A CA 1
ATOM 2413 C C . LEU A 1 316 ? -22.665 -2.405 -6.644 1.00 98.12 316 LEU A C 1
ATOM 2415 O O . LEU A 1 316 ? -23.157 -1.687 -7.511 1.00 98.12 316 LEU A O 1
ATOM 2419 N N . THR A 1 317 ? -23.178 -3.592 -6.326 1.00 95.56 317 THR A N 1
ATOM 2420 C CA . THR A 1 317 ? -24.474 -4.056 -6.845 1.00 95.56 317 THR A CA 1
ATOM 2421 C C . THR A 1 317 ? -25.343 -4.560 -5.707 1.00 95.56 317 THR A C 1
ATOM 2423 O O . THR A 1 317 ? -24.858 -5.252 -4.813 1.00 95.56 317 THR A O 1
ATOM 2426 N N . VAL A 1 318 ? -26.626 -4.205 -5.738 1.00 96.94 318 VAL A N 1
ATOM 2427 C CA . VAL A 1 318 ? -27.609 -4.594 -4.724 1.00 96.94 318 VAL A CA 1
ATOM 2428 C C . VAL A 1 318 ? -28.711 -5.393 -5.401 1.00 96.94 318 VAL A C 1
ATOM 2430 O O . VAL A 1 318 ? -29.333 -4.915 -6.348 1.00 96.94 318 VAL A O 1
ATOM 2433 N N . ILE A 1 319 ? -28.952 -6.609 -4.918 1.00 94.62 319 ILE A N 1
ATOM 2434 C CA . ILE A 1 319 ? -30.049 -7.468 -5.370 1.00 94.62 319 ILE A CA 1
ATOM 2435 C C . ILE A 1 319 ? -30.799 -7.929 -4.126 1.00 94.62 319 ILE A C 1
ATOM 2437 O O . ILE A 1 319 ? -30.265 -8.702 -3.328 1.00 94.62 319 ILE A O 1
ATOM 2441 N N . LYS A 1 320 ? -32.038 -7.454 -3.944 1.00 93.69 320 LYS A N 1
ATOM 2442 C CA . LYS A 1 320 ? -32.771 -7.598 -2.675 1.00 93.69 320 LYS A CA 1
ATOM 2443 C C . LYS A 1 320 ? -31.892 -7.089 -1.520 1.00 93.69 320 LYS A C 1
ATOM 2445 O O . LYS A 1 320 ? -31.357 -5.990 -1.598 1.00 93.69 320 LYS A O 1
ATOM 2450 N N . ASN A 1 321 ? -31.679 -7.900 -0.486 1.00 96.06 321 ASN A N 1
ATOM 2451 C CA . ASN A 1 321 ? -30.804 -7.569 0.640 1.00 96.06 321 ASN A CA 1
ATOM 2452 C C . ASN A 1 321 ? -29.354 -8.029 0.443 1.00 96.06 321 ASN A C 1
ATOM 2454 O O . ASN A 1 321 ? -28.580 -7.950 1.386 1.00 96.06 321 ASN A O 1
ATOM 2458 N N . GLN A 1 322 ? -28.956 -8.521 -0.729 1.00 96.88 322 GLN A N 1
ATOM 2459 C CA . GLN A 1 322 ? -27.567 -8.897 -0.975 1.00 96.88 322 GLN A CA 1
ATOM 2460 C C . GLN A 1 322 ? -26.809 -7.719 -1.587 1.00 96.88 322 GLN A C 1
ATOM 2462 O O . GLN A 1 322 ? -27.162 -7.255 -2.673 1.00 96.88 322 GLN A O 1
ATOM 2467 N N . LEU A 1 323 ? -25.752 -7.268 -0.909 1.00 97.56 323 LEU A N 1
ATOM 2468 C CA . LEU A 1 323 ? -24.782 -6.330 -1.464 1.00 97.56 323 LEU A CA 1
ATOM 2469 C C . LEU A 1 323 ? -23.557 -7.104 -1.952 1.00 97.56 323 LEU A C 1
ATOM 2471 O O . LEU A 1 323 ? -23.010 -7.938 -1.229 1.00 97.56 323 LEU A O 1
ATOM 2475 N N . ASN A 1 324 ? -23.113 -6.784 -3.163 1.00 97.44 324 ASN A N 1
ATOM 2476 C CA . ASN A 1 324 ? -21.858 -7.270 -3.713 1.00 97.44 324 ASN A CA 1
ATOM 2477 C C . ASN A 1 324 ? -20.889 -6.095 -3.900 1.00 97.44 324 ASN A C 1
ATOM 2479 O O . ASN A 1 324 ? -21.240 -5.112 -4.561 1.00 97.44 324 ASN A O 1
ATOM 2483 N N . VAL A 1 325 ? -19.667 -6.234 -3.386 1.00 98.31 325 VAL A N 1
ATOM 2484 C CA . VAL A 1 325 ? -18.537 -5.339 -3.669 1.00 98.31 325 VAL A CA 1
ATOM 2485 C C . VAL A 1 325 ? -17.605 -6.052 -4.641 1.00 98.31 325 VAL A C 1
ATOM 2487 O O . VAL A 1 325 ? -17.000 -7.063 -4.292 1.00 98.31 325 VAL A O 1
ATOM 2490 N N . VAL A 1 326 ? -17.513 -5.558 -5.874 1.00 98.19 326 VAL A N 1
ATOM 2491 C CA . VAL A 1 326 ? -16.724 -6.191 -6.942 1.00 98.19 326 VAL A CA 1
ATOM 2492 C C . VAL A 1 326 ? -15.367 -5.508 -7.049 1.00 98.19 326 VAL A C 1
ATOM 2494 O O . VAL A 1 326 ? -15.310 -4.301 -7.289 1.00 98.19 326 VAL A O 1
ATOM 2497 N N . ASN A 1 327 ? -14.284 -6.276 -6.932 1.00 98.50 327 ASN A N 1
ATOM 2498 C CA . ASN A 1 327 ? -12.937 -5.800 -7.225 1.00 98.50 327 ASN A CA 1
ATOM 2499 C C . ASN A 1 327 ? -12.693 -5.782 -8.744 1.00 98.50 327 ASN A C 1
ATOM 2501 O O . ASN A 1 327 ? -12.782 -6.818 -9.403 1.00 98.50 327 ASN A O 1
ATOM 2505 N N . LEU A 1 328 ? -12.364 -4.609 -9.293 1.00 97.81 328 LEU A N 1
ATOM 2506 C CA . LEU A 1 328 ? -12.033 -4.423 -10.712 1.00 97.81 328 LEU A CA 1
ATOM 2507 C C . LEU A 1 328 ? -10.524 -4.286 -10.962 1.00 97.81 328 LEU A C 1
ATOM 2509 O O . LEU A 1 328 ? -10.108 -4.004 -12.080 1.00 97.81 328 LEU A O 1
ATOM 2513 N N . THR A 1 329 ? -9.698 -4.441 -9.931 1.00 97.06 329 THR A N 1
ATOM 2514 C CA . THR A 1 329 ? -8.249 -4.235 -9.997 1.00 97.06 329 THR A CA 1
ATOM 2515 C C . THR A 1 329 ? -7.475 -5.527 -10.271 1.00 97.06 329 THR A C 1
ATOM 2517 O O . THR A 1 329 ? -8.006 -6.643 -10.241 1.00 97.06 329 THR A O 1
ATOM 2520 N N . GLY A 1 330 ? -6.184 -5.355 -10.566 1.00 96.12 330 GLY A N 1
ATOM 2521 C CA . GLY A 1 330 ? -5.249 -6.443 -10.838 1.00 96.12 330 GLY A CA 1
ATOM 2522 C C . GLY A 1 330 ? -4.759 -7.193 -9.600 1.00 96.12 330 GLY A C 1
ATOM 2523 O O . GLY A 1 330 ? -4.174 -8.256 -9.736 1.00 96.12 330 GLY A O 1
ATOM 2524 N N . HIS A 1 331 ? -4.986 -6.645 -8.412 1.00 97.56 331 HIS A N 1
ATOM 2525 C CA . HIS A 1 331 ? -4.442 -7.078 -7.124 1.00 97.56 331 HIS A CA 1
ATOM 2526 C C . HIS A 1 331 ? -5.564 -7.052 -6.072 1.00 97.56 331 HIS A C 1
ATOM 2528 O O . HIS A 1 331 ? -6.730 -6.853 -6.427 1.00 97.56 331 HIS A O 1
ATOM 2534 N N . LYS A 1 332 ? -5.280 -7.261 -4.780 1.00 98.00 332 LYS A N 1
ATOM 2535 C CA . LYS A 1 332 ? -6.342 -7.118 -3.775 1.00 98.00 332 LYS A CA 1
ATOM 2536 C C . LYS A 1 332 ? -6.821 -5.666 -3.716 1.00 98.00 332 LYS A C 1
ATOM 2538 O O . LYS A 1 332 ? -6.049 -4.737 -3.951 1.00 98.00 332 LYS A O 1
ATOM 2543 N N . LEU A 1 333 ? -8.099 -5.461 -3.416 1.00 97.25 333 LEU A N 1
ATOM 2544 C CA . LEU A 1 333 ? -8.686 -4.136 -3.250 1.00 97.25 333 LEU A CA 1
ATOM 2545 C C . LEU A 1 333 ? -8.912 -3.853 -1.763 1.00 97.25 333 LEU A C 1
ATOM 2547 O O . LEU A 1 333 ? -9.708 -4.526 -1.110 1.00 97.25 333 LEU A O 1
ATOM 2551 N N . ILE A 1 334 ? -8.269 -2.849 -1.180 1.00 93.25 334 ILE A N 1
ATOM 2552 C CA . ILE A 1 334 ? -7.229 -1.948 -1.727 1.00 93.25 334 ILE A CA 1
ATOM 2553 C C . ILE A 1 334 ? -5.823 -2.590 -1.740 1.00 93.25 334 ILE A C 1
ATOM 2555 O O . ILE A 1 334 ? -5.663 -3.711 -1.281 1.00 93.25 334 ILE A O 1
ATOM 2559 N N . SER A 1 335 ? -4.788 -1.915 -2.255 1.00 92.62 335 SER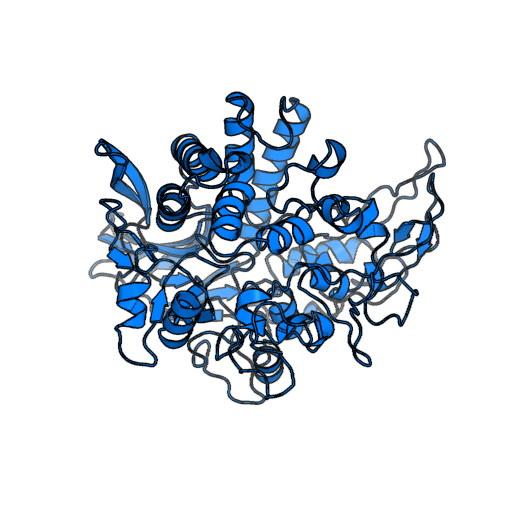 A N 1
ATOM 2560 C CA . SER A 1 335 ? -3.385 -2.373 -2.130 1.00 92.62 335 SER A CA 1
ATOM 2561 C C . SER A 1 335 ? -2.405 -1.222 -1.873 1.00 92.62 335 SER A C 1
ATOM 2563 O O . SER A 1 335 ? -2.829 -0.066 -1.745 1.00 92.62 335 SER A O 1
ATOM 2565 N N . GLY A 1 336 ? -1.110 -1.538 -1.780 1.00 90.75 336 GLY A N 1
ATOM 2566 C CA . GLY A 1 336 ? -0.021 -0.632 -1.410 1.00 90.75 336 GLY A CA 1
ATOM 2567 C C . GLY A 1 336 ? 0.374 -0.745 0.066 1.00 90.75 336 GLY A C 1
ATOM 2568 O O . GLY A 1 336 ? -0.108 -1.631 0.773 1.00 90.75 336 GLY A O 1
ATOM 2569 N N . TYR A 1 337 ? 1.192 0.205 0.535 1.00 90.50 337 TYR A N 1
ATOM 2570 C CA . TYR A 1 337 ? 1.533 0.360 1.953 1.00 90.50 337 TYR A CA 1
ATOM 2571 C C . TYR A 1 337 ? 0.267 0.339 2.838 1.00 90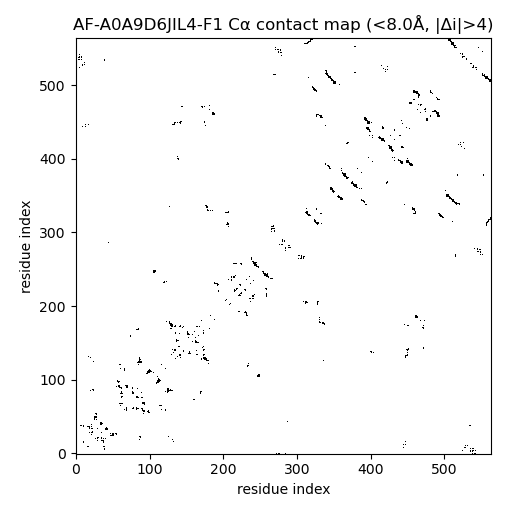.50 337 TYR A C 1
ATOM 2573 O O . TYR A 1 337 ? -0.602 1.211 2.659 1.00 90.50 337 TYR A O 1
ATOM 2581 N N . PRO A 1 338 ? 0.133 -0.653 3.742 1.00 90.44 338 PRO A N 1
ATOM 2582 C CA . PRO A 1 338 ? -1.148 -0.965 4.370 1.00 90.44 338 PRO A CA 1
ATOM 2583 C C . PRO A 1 338 ? -1.519 -0.070 5.555 1.00 90.44 338 PRO A C 1
ATOM 2585 O O . PRO A 1 338 ? -2.705 0.105 5.832 1.00 90.44 338 PRO A O 1
ATOM 2588 N N . GLU A 1 339 ? -0.546 0.469 6.289 1.00 93.44 339 GLU A N 1
ATOM 2589 C CA . GLU A 1 339 ? -0.830 1.113 7.573 1.00 93.44 339 GLU A CA 1
ATOM 2590 C C . GLU A 1 339 ? -1.612 2.416 7.408 1.00 93.44 339 GLU A C 1
ATOM 2592 O O . GLU A 1 339 ? -1.350 3.228 6.519 1.00 93.44 339 GLU A O 1
ATOM 2597 N N . GLY A 1 340 ? -2.621 2.594 8.262 1.00 92.19 340 GLY A N 1
ATOM 2598 C CA . GLY A 1 340 ? -3.510 3.753 8.230 1.00 92.19 340 GLY A CA 1
ATOM 2599 C C . GLY A 1 340 ? -4.426 3.835 7.009 1.00 92.19 340 GLY A C 1
ATOM 2600 O O . GLY A 1 340 ? -5.216 4.771 6.924 1.00 92.19 340 GLY A O 1
ATOM 2601 N N . ARG A 1 341 ? -4.362 2.888 6.069 1.00 94.75 341 ARG A N 1
ATOM 2602 C CA . ARG A 1 341 ? -5.187 2.893 4.861 1.00 94.75 341 ARG A CA 1
ATOM 2603 C C . ARG A 1 341 ? -6.360 1.939 5.026 1.00 94.75 341 ARG A C 1
ATOM 2605 O O . ARG A 1 341 ? -6.170 0.773 5.362 1.00 94.75 341 ARG A O 1
ATOM 2612 N N . ARG A 1 342 ? -7.574 2.405 4.732 1.00 95.19 342 ARG A N 1
ATOM 2613 C CA . ARG A 1 342 ? -8.766 1.550 4.807 1.00 95.19 342 ARG A CA 1
ATOM 2614 C C . ARG A 1 342 ? -9.832 1.915 3.794 1.00 95.19 342 ARG A C 1
ATOM 2616 O O . ARG A 1 342 ? -9.953 3.063 3.367 1.00 95.19 342 ARG A O 1
ATOM 2623 N N . MET A 1 343 ? -10.627 0.912 3.454 1.00 97.56 343 MET A N 1
ATOM 2624 C CA . MET A 1 343 ? -11.873 1.044 2.710 1.00 97.56 343 MET A CA 1
ATOM 2625 C C . MET A 1 343 ? -13.013 0.515 3.583 1.00 97.56 343 MET A C 1
ATOM 2627 O O . MET A 1 343 ? -12.805 -0.427 4.336 1.00 97.56 343 MET A O 1
ATOM 2631 N N . TRP A 1 344 ? -14.209 1.090 3.532 1.00 98.25 344 TRP A N 1
ATOM 2632 C CA . TRP A 1 344 ? -15.357 0.572 4.284 1.00 98.25 344 TRP A CA 1
ATOM 2633 C C . TRP A 1 344 ? -16.676 0.939 3.622 1.00 98.25 344 TRP A C 1
ATOM 2635 O O . TRP A 1 344 ? -16.718 1.759 2.710 1.00 98.25 344 TRP A O 1
ATOM 2645 N N . LEU A 1 345 ? -17.765 0.336 4.085 1.00 98.06 345 LEU A N 1
ATOM 2646 C CA . LEU A 1 345 ? -19.106 0.696 3.642 1.00 98.06 345 LEU A CA 1
ATOM 2647 C C . LEU A 1 345 ? -19.772 1.645 4.632 1.00 98.06 345 LEU A C 1
ATOM 2649 O O . LEU A 1 345 ? -19.916 1.319 5.809 1.00 98.06 345 LEU A O 1
ATOM 2653 N N . ASN A 1 346 ? -20.203 2.798 4.128 1.00 98.31 346 ASN A N 1
ATOM 2654 C CA . ASN A 1 346 ? -21.113 3.701 4.817 1.00 98.31 346 ASN A CA 1
ATOM 2655 C C . ASN A 1 346 ? -22.527 3.458 4.280 1.00 98.31 346 ASN A C 1
ATOM 2657 O O . ASN A 1 346 ? -22.747 3.554 3.072 1.00 98.31 346 ASN A O 1
ATOM 2661 N N . THR A 1 347 ? -23.469 3.100 5.154 1.00 98.19 347 THR A N 1
ATOM 2662 C CA . THR A 1 347 ? -24.861 2.833 4.758 1.00 98.19 347 THR A CA 1
ATOM 2663 C C . THR A 1 347 ? -25.826 3.668 5.578 1.00 98.19 347 THR A C 1
ATOM 2665 O O . THR A 1 347 ? -25.883 3.527 6.797 1.00 98.19 347 THR A O 1
ATOM 2668 N N . ARG A 1 348 ? -26.624 4.497 4.905 1.00 98.50 348 ARG A N 1
ATOM 2669 C CA . ARG A 1 348 ? -27.648 5.354 5.512 1.00 98.50 348 ARG A CA 1
ATOM 2670 C C . ARG A 1 348 ? -29.035 4.839 5.167 1.00 98.50 348 ARG A C 1
ATOM 2672 O O . ARG A 1 348 ? -29.387 4.790 3.992 1.00 98.50 348 ARG A O 1
ATOM 2679 N N . TRP A 1 349 ? -29.800 4.454 6.183 1.00 98.62 349 TRP A N 1
ATOM 2680 C CA . TRP A 1 349 ? -31.126 3.843 6.061 1.00 98.62 349 TRP A CA 1
ATOM 2681 C C . TRP A 1 349 ? -32.231 4.866 6.279 1.00 98.62 349 TRP A C 1
ATOM 2683 O O . TRP A 1 349 ? -32.192 5.585 7.273 1.00 98.62 349 TRP A O 1
ATOM 2693 N N . TYR A 1 350 ? -33.252 4.879 5.424 1.00 98.75 350 TYR A N 1
ATOM 2694 C CA . TYR A 1 350 ? -34.340 5.855 5.489 1.00 98.75 350 TYR A CA 1
ATOM 2695 C C . TYR A 1 350 ? -35.721 5.191 5.534 1.00 98.75 350 TYR A C 1
ATOM 2697 O O . TYR A 1 350 ? -35.945 4.144 4.917 1.00 98.75 350 TYR A O 1
ATOM 2705 N N . ASN A 1 351 ? -36.655 5.811 6.261 1.00 98.50 351 ASN A N 1
ATOM 2706 C CA . ASN A 1 351 ? -38.076 5.442 6.246 1.00 98.50 351 ASN A CA 1
ATOM 2707 C C . ASN A 1 351 ? -38.811 6.034 5.023 1.00 98.50 351 ASN A C 1
ATOM 2709 O O . ASN A 1 351 ? -38.217 6.723 4.193 1.00 98.50 351 ASN A O 1
ATOM 2713 N N . SER A 1 352 ? -40.119 5.776 4.905 1.00 97.81 352 SER A N 1
ATOM 2714 C CA . SER A 1 352 ? -40.954 6.270 3.795 1.00 97.81 352 SER A CA 1
ATOM 2715 C C . SER A 1 352 ? -41.106 7.790 3.739 1.00 97.81 352 SER A C 1
ATOM 2717 O O . SER A 1 352 ? -41.423 8.315 2.678 1.00 97.81 352 SER A O 1
ATOM 2719 N N . ALA A 1 353 ? -40.851 8.492 4.845 1.00 97.88 353 ALA A N 1
ATOM 2720 C CA . ALA A 1 353 ? -40.840 9.951 4.914 1.00 97.88 353 ALA A CA 1
ATOM 2721 C C . ALA A 1 353 ? -39.450 10.557 4.623 1.00 97.88 353 ALA A C 1
ATOM 2723 O O . ALA A 1 353 ? -39.289 11.772 4.684 1.00 97.88 353 ALA A O 1
ATOM 2724 N N . GLY A 1 354 ? -38.433 9.735 4.334 1.00 97.50 354 GLY A N 1
ATOM 2725 C CA . GLY A 1 354 ? -37.058 10.194 4.116 1.00 97.50 354 GLY A CA 1
ATOM 2726 C C . GLY A 1 354 ? -36.274 10.499 5.399 1.00 97.50 354 GLY A C 1
ATOM 2727 O O . GLY A 1 354 ? -35.191 11.073 5.329 1.00 97.50 354 GLY A O 1
ATOM 2728 N N . THR A 1 355 ? -36.770 10.110 6.576 1.00 98.38 355 THR A N 1
ATOM 2729 C CA . THR A 1 355 ? -36.048 10.259 7.850 1.00 98.38 355 THR A CA 1
ATOM 2730 C C . THR A 1 355 ? -34.946 9.208 7.970 1.00 98.38 355 THR A C 1
ATOM 2732 O O . THR A 1 355 ? -35.211 8.020 7.775 1.00 98.38 355 THR A O 1
ATOM 2735 N N . LEU A 1 356 ? -33.729 9.631 8.331 1.00 98.44 356 LEU A N 1
ATOM 2736 C CA . LEU A 1 356 ? -32.609 8.732 8.629 1.00 98.44 356 LEU A CA 1
ATOM 2737 C C . LEU A 1 356 ? -32.918 7.908 9.890 1.00 98.44 356 LEU A C 1
ATOM 2739 O O . LEU A 1 356 ? -33.123 8.464 10.964 1.00 98.44 356 LEU A O 1
ATOM 2743 N N . LEU A 1 357 ? -32.931 6.584 9.753 1.00 98.38 357 LEU A N 1
ATOM 2744 C CA . LEU A 1 357 ? -33.173 5.634 10.841 1.00 98.38 357 LEU A CA 1
ATOM 2745 C C . LEU A 1 357 ? -31.877 5.112 11.467 1.00 98.38 357 LEU A C 1
ATOM 2747 O O . LEU A 1 357 ? -31.831 4.849 12.666 1.00 98.38 357 LEU A O 1
ATOM 2751 N N . ARG A 1 358 ? -30.840 4.896 10.648 1.00 97.38 358 ARG A N 1
ATOM 2752 C CA . ARG A 1 358 ? -29.545 4.345 11.072 1.00 97.38 358 ARG A CA 1
ATOM 2753 C C . ARG A 1 358 ? -28.458 4.697 10.060 1.00 97.38 358 ARG A C 1
ATOM 2755 O O . ARG A 1 358 ? -28.714 4.658 8.857 1.00 97.38 358 ARG A O 1
ATOM 2762 N N . GLU A 1 359 ? -27.250 4.968 10.542 1.00 97.69 359 GLU A N 1
ATOM 2763 C CA . GLU A 1 359 ? -26.037 5.063 9.726 1.00 97.69 359 GLU A CA 1
ATOM 2764 C C . GLU A 1 359 ? -25.017 4.023 10.210 1.00 97.69 359 GLU A C 1
ATOM 2766 O O . GLU A 1 359 ? -24.553 4.082 11.345 1.00 97.69 359 GLU A O 1
ATOM 2771 N N . ASP A 1 360 ? -24.688 3.056 9.354 1.00 97.31 360 ASP A N 1
ATOM 2772 C CA . ASP A 1 360 ? -23.627 2.075 9.594 1.00 97.31 360 ASP A CA 1
ATOM 2773 C C . ASP A 1 360 ? -22.314 2.605 8.983 1.00 97.31 360 ASP A C 1
ATOM 2775 O O . ASP A 1 360 ? -22.327 3.147 7.875 1.00 97.31 360 ASP A O 1
ATOM 2779 N N . GLY A 1 361 ? -21.178 2.470 9.681 1.00 96.88 361 GLY A N 1
ATOM 2780 C CA . GLY A 1 361 ? -19.883 2.976 9.199 1.00 96.88 361 GLY A CA 1
ATOM 2781 C C . GLY A 1 361 ? -19.795 4.509 9.121 1.00 96.88 361 GLY A C 1
ATOM 2782 O O . GLY A 1 361 ? -19.259 5.051 8.148 1.00 96.88 361 GLY A O 1
ATOM 2783 N N . ALA A 1 362 ? -20.364 5.213 10.105 1.00 97.50 362 ALA A N 1
ATOM 2784 C CA . ALA A 1 362 ? -20.407 6.675 10.158 1.00 97.50 362 ALA A CA 1
ATOM 2785 C C . ALA A 1 362 ? -19.006 7.306 10.277 1.00 97.50 362 ALA A C 1
ATOM 2787 O O . ALA A 1 362 ? -18.214 6.939 11.148 1.00 97.50 362 ALA A O 1
ATOM 2788 N N . TYR A 1 363 ? -18.726 8.297 9.430 1.00 97.44 363 TYR A N 1
ATOM 2789 C CA . TYR A 1 363 ? -17.539 9.150 9.519 1.00 97.44 363 TYR A CA 1
ATOM 2790 C C . TYR A 1 363 ? -17.943 10.519 10.065 1.00 97.44 363 TYR A C 1
ATOM 2792 O O . TYR A 1 363 ? -18.856 11.150 9.533 1.00 97.44 363 TYR A O 1
ATOM 2800 N N . GLY A 1 364 ? -17.286 10.983 11.126 1.00 97.25 364 GLY A N 1
ATOM 2801 C CA . GLY A 1 364 ? -17.709 12.201 11.806 1.00 97.25 364 GLY A CA 1
ATOM 2802 C C . GLY A 1 364 ? -16.741 12.691 12.870 1.00 97.25 364 GLY A C 1
ATOM 2803 O O . GLY A 1 364 ? -15.603 12.231 12.965 1.00 97.25 364 GLY A O 1
ATOM 2804 N N . ASN A 1 365 ? -17.210 13.657 13.657 1.00 98.00 365 ASN A N 1
ATOM 2805 C CA . ASN A 1 365 ? -16.410 14.309 14.685 1.00 98.00 365 ASN A CA 1
ATOM 2806 C C . ASN A 1 365 ? -16.198 13.385 15.891 1.00 98.00 365 ASN A C 1
ATOM 2808 O O . ASN A 1 365 ? -17.136 12.753 16.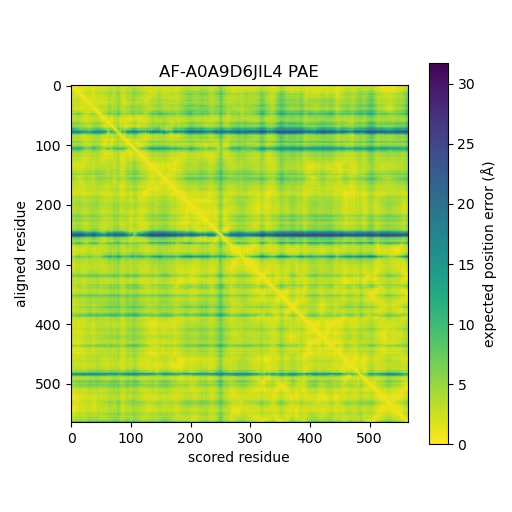376 1.00 98.00 365 ASN A O 1
ATOM 2812 N N . LYS A 1 366 ? -14.972 13.363 16.410 1.00 97.69 366 LYS A N 1
ATOM 2813 C CA . LYS A 1 366 ? -14.591 12.681 17.645 1.00 97.69 366 LYS A CA 1
ATOM 2814 C C . LYS A 1 366 ? -13.669 13.588 18.448 1.00 97.69 366 LYS A C 1
ATOM 2816 O O . LYS A 1 366 ? -12.736 14.164 17.895 1.00 97.69 366 LYS A O 1
ATOM 2821 N N . THR A 1 367 ? -13.923 13.712 19.743 1.00 98.25 367 THR A N 1
ATOM 2822 C CA . THR A 1 367 ? -13.043 14.448 20.654 1.00 98.25 367 THR A CA 1
ATOM 2823 C C . THR A 1 367 ? -11.929 13.529 21.145 1.00 98.25 367 THR A C 1
ATOM 2825 O O . THR A 1 367 ? -12.192 12.408 21.583 1.00 98.25 367 THR A O 1
ATOM 2828 N N . VAL A 1 368 ? -10.690 14.002 21.049 1.00 98.38 368 VAL A N 1
ATOM 2829 C CA . VAL A 1 368 ? -9.467 13.324 21.496 1.00 98.38 368 VAL A CA 1
ATOM 2830 C C . VAL A 1 368 ? -8.591 14.303 22.275 1.00 98.38 368 VAL A C 1
ATOM 2832 O O . VAL A 1 368 ? -8.795 15.512 22.206 1.00 98.38 368 VAL A O 1
ATOM 2835 N N . THR A 1 369 ? -7.601 13.796 22.995 1.00 98.19 369 THR A N 1
ATOM 2836 C CA . THR A 1 369 ? -6.595 14.589 23.696 1.00 98.19 369 THR A CA 1
ATOM 2837 C C . THR A 1 369 ? -5.284 14.537 22.922 1.00 98.19 369 THR A C 1
ATOM 2839 O O . THR A 1 369 ? -4.760 13.457 22.653 1.00 98.19 369 THR A O 1
ATOM 2842 N N . ILE A 1 370 ? -4.740 15.705 22.589 1.00 97.94 370 ILE A N 1
ATOM 2843 C CA . ILE A 1 370 ? -3.417 15.868 21.977 1.00 97.94 370 ILE A CA 1
ATOM 2844 C C . ILE A 1 370 ? -2.635 16.823 22.874 1.00 97.94 370 ILE A C 1
ATOM 2846 O O . ILE A 1 370 ? -3.085 17.941 23.105 1.00 97.94 370 ILE A O 1
ATOM 2850 N N . ASP A 1 371 ? -1.514 16.363 23.434 1.00 95.44 371 ASP A N 1
ATOM 2851 C CA . ASP A 1 371 ? -0.665 17.143 24.351 1.00 95.44 371 ASP A CA 1
ATOM 2852 C C . ASP A 1 371 ? -1.455 17.810 25.498 1.00 95.44 371 ASP A C 1
ATOM 2854 O O . ASP A 1 371 ? -1.292 18.988 25.807 1.00 95.44 371 ASP A O 1
ATOM 2858 N N . GLY A 1 372 ? -2.387 17.062 26.101 1.00 95.25 372 GLY A N 1
ATOM 2859 C CA . GLY A 1 372 ? -3.263 17.553 27.175 1.00 95.25 372 GLY A CA 1
ATOM 2860 C C . GLY A 1 372 ? -4.426 18.442 26.716 1.00 95.25 372 GLY A C 1
ATOM 2861 O O . GLY A 1 372 ? -5.284 18.783 27.526 1.00 95.25 372 GLY A O 1
ATOM 2862 N N . THR A 1 373 ? -4.509 18.773 25.425 1.00 97.25 373 THR A N 1
ATOM 2863 C CA . THR A 1 373 ? -5.551 19.637 24.858 1.00 97.25 373 THR A CA 1
ATOM 2864 C C . THR A 1 373 ? -6.667 18.822 24.212 1.00 97.25 373 THR A C 1
ATOM 2866 O O . THR A 1 373 ? -6.420 17.958 23.367 1.00 97.25 373 THR A O 1
ATOM 2869 N N . SER A 1 374 ? -7.916 19.134 24.566 1.00 98.06 374 SER A N 1
ATOM 2870 C CA . SER A 1 374 ? -9.101 18.577 23.906 1.00 98.06 374 SER A CA 1
ATOM 2871 C C . SER A 1 374 ? -9.196 19.084 22.464 1.00 98.06 374 SER A C 1
ATOM 2873 O O . SER A 1 374 ? -9.344 20.280 22.221 1.00 98.06 374 SER A O 1
ATOM 2875 N N . THR A 1 375 ? -9.103 18.169 21.504 1.00 98.25 375 THR A N 1
ATOM 2876 C CA . THR A 1 375 ? -9.103 18.440 20.065 1.00 98.25 375 THR A CA 1
ATOM 2877 C C . THR A 1 375 ? -10.227 17.668 19.391 1.00 98.25 375 THR A C 1
ATOM 2879 O O . THR A 1 375 ? -10.410 16.473 19.624 1.00 98.25 375 THR A O 1
ATOM 2882 N N . THR A 1 376 ? -10.986 18.338 18.526 1.00 98.12 376 THR A N 1
ATOM 2883 C CA . THR A 1 376 ? -11.978 17.667 17.677 1.00 98.12 376 THR A CA 1
ATOM 2884 C C . THR A 1 376 ? -11.322 17.241 16.373 1.00 98.12 376 THR A C 1
ATOM 2886 O O . THR A 1 376 ? -10.803 18.074 15.635 1.00 98.12 376 THR A O 1
ATOM 2889 N N . ILE A 1 377 ? -11.384 15.947 16.082 1.00 98.12 377 ILE A N 1
ATOM 2890 C CA . ILE A 1 377 ? -10.901 15.348 14.836 1.00 98.12 377 ILE A CA 1
ATOM 2891 C C . ILE A 1 377 ? -12.059 14.736 14.045 1.00 98.12 377 ILE A C 1
ATOM 2893 O O . ILE A 1 377 ? -13.131 14.496 14.601 1.00 98.12 377 ILE A O 1
ATOM 2897 N N . ARG A 1 378 ? -11.841 14.419 12.764 1.00 97.38 378 ARG A N 1
ATOM 2898 C CA . ARG A 1 378 ? -12.781 13.649 11.934 1.00 97.38 378 ARG A CA 1
ATOM 2899 C C . ARG A 1 378 ? -12.237 12.251 11.650 1.00 97.38 378 ARG A C 1
ATOM 2901 O O . ARG A 1 378 ? -11.122 12.098 11.156 1.00 97.38 378 ARG A O 1
ATOM 2908 N N . THR A 1 379 ? -13.011 11.221 11.978 1.00 97.44 379 THR A N 1
ATOM 2909 C CA . THR A 1 379 ? -12.607 9.817 11.806 1.00 97.44 379 THR A CA 1
ATOM 2910 C C . THR A 1 379 ? -13.818 8.892 11.642 1.00 97.44 379 THR A C 1
ATOM 2912 O O . THR A 1 379 ? -14.965 9.301 11.825 1.00 97.44 379 THR A O 1
ATOM 2915 N N . LEU A 1 380 ? -13.566 7.627 11.300 1.00 96.69 380 LEU A N 1
ATOM 2916 C CA . LEU A 1 380 ? -14.562 6.559 11.370 1.00 96.69 380 LEU A CA 1
ATOM 2917 C C . LEU A 1 380 ? -14.906 6.299 12.846 1.00 96.69 380 LEU A C 1
ATOM 2919 O O . LEU A 1 380 ? -14.025 5.979 13.644 1.00 96.69 380 LEU A O 1
ATOM 2923 N N . LEU A 1 381 ? -16.176 6.479 13.216 1.00 96.19 381 LEU A N 1
ATOM 2924 C CA . LEU A 1 381 ? -16.585 6.571 14.622 1.00 96.19 381 LEU A CA 1
ATOM 2925 C C . LEU A 1 381 ? -16.590 5.222 15.348 1.00 96.19 381 LEU A C 1
ATOM 2927 O O . LEU A 1 381 ? -16.220 5.160 16.520 1.00 96.19 381 LEU A O 1
ATOM 2931 N N . ASP A 1 382 ? -16.970 4.151 14.650 1.00 93.81 382 ASP A N 1
ATOM 2932 C CA . ASP A 1 382 ? -17.065 2.803 15.210 1.00 93.81 382 ASP A CA 1
ATOM 2933 C C . ASP A 1 382 ? -16.370 1.780 14.306 1.00 93.81 382 ASP A C 1
ATOM 2935 O O . ASP A 1 382 ? -16.908 1.350 13.284 1.00 93.81 382 ASP A O 1
ATOM 2939 N N . LEU A 1 383 ? -15.162 1.379 14.711 1.00 93.06 383 LEU A N 1
ATOM 2940 C CA . LEU A 1 383 ? -14.345 0.376 14.021 1.00 93.06 383 LEU A CA 1
ATOM 2941 C C . LEU A 1 383 ? -14.799 -1.066 14.291 1.00 93.06 383 LEU A C 1
ATOM 2943 O O . LEU A 1 383 ? -14.316 -1.992 13.647 1.00 93.06 383 LEU A O 1
ATOM 2947 N N . THR A 1 384 ? -15.685 -1.265 15.267 1.00 92.31 384 THR A N 1
ATOM 2948 C CA . THR A 1 384 ? -16.092 -2.586 15.772 1.00 92.31 384 THR A CA 1
ATOM 2949 C C . THR A 1 384 ? -17.581 -2.863 15.604 1.00 92.31 384 THR A C 1
ATOM 2951 O O . THR A 1 384 ? -18.070 -3.911 16.026 1.00 92.31 384 THR A O 1
ATOM 2954 N N . GLY A 1 385 ? -18.303 -1.927 14.989 1.00 89.00 385 GLY A N 1
ATOM 2955 C CA . GLY A 1 385 ? -19.743 -1.992 14.825 1.00 89.00 385 GLY A CA 1
ATOM 2956 C C . GLY A 1 385 ? -20.174 -3.255 14.100 1.00 89.00 385 GLY A C 1
ATOM 2957 O O . GLY A 1 385 ? -19.603 -3.637 13.081 1.00 89.00 385 GLY A O 1
ATOM 2958 N N . LYS A 1 386 ? -21.240 -3.889 14.595 1.00 90.06 386 LYS A N 1
ATOM 2959 C CA . LYS A 1 386 ? -21.767 -5.152 14.050 1.00 90.06 386 LYS A CA 1
ATOM 2960 C C . LYS A 1 386 ? -22.080 -5.085 12.548 1.00 90.06 386 LYS A C 1
ATOM 2962 O O . LYS A 1 386 ? -21.937 -6.086 11.853 1.00 90.06 386 LYS A O 1
ATOM 2967 N N . ASN A 1 387 ? -22.520 -3.923 12.066 1.00 90.56 387 ASN A N 1
ATOM 2968 C CA . ASN A 1 387 ? -22.847 -3.682 10.657 1.00 90.56 387 ASN A CA 1
ATOM 2969 C C . ASN A 1 387 ? -21.733 -2.927 9.907 1.00 90.56 387 ASN A C 1
ATOM 2971 O O . ASN A 1 387 ? -21.892 -2.615 8.728 1.00 90.56 387 ASN A O 1
ATOM 2975 N N . THR A 1 388 ? -20.621 -2.602 10.572 1.00 91.69 388 THR A N 1
ATOM 2976 C CA . THR A 1 388 ? -19.507 -1.875 9.965 1.00 91.69 388 THR A CA 1
ATOM 2977 C C . THR A 1 388 ? -18.608 -2.861 9.223 1.00 91.69 388 THR A C 1
ATOM 2979 O O . THR A 1 388 ? -17.974 -3.730 9.820 1.00 91.69 388 THR A O 1
ATOM 2982 N N . ARG A 1 389 ? -18.541 -2.733 7.894 1.00 94.94 389 ARG A N 1
ATOM 2983 C CA . ARG A 1 389 ? -17.689 -3.568 7.035 1.00 94.94 389 ARG A CA 1
ATOM 2984 C C . ARG A 1 389 ? -16.465 -2.774 6.593 1.00 94.94 389 ARG A C 1
ATOM 2986 O O . ARG A 1 389 ? -16.601 -1.889 5.753 1.00 94.94 389 ARG A O 1
ATOM 2993 N N . ILE A 1 390 ? -15.297 -3.097 7.148 1.00 97.19 390 ILE A N 1
ATOM 2994 C CA . ILE A 1 390 ? -14.001 -2.464 6.842 1.00 97.19 390 ILE A CA 1
ATOM 2995 C C . ILE A 1 390 ? -13.115 -3.471 6.110 1.00 97.19 390 ILE A C 1
ATOM 2997 O O . ILE A 1 390 ? -13.105 -4.644 6.469 1.00 97.19 390 ILE A O 1
ATOM 3001 N N . TYR A 1 391 ? -12.358 -2.998 5.128 1.00 97.81 391 TYR A N 1
ATOM 3002 C CA . TYR A 1 391 ? -11.331 -3.712 4.383 1.00 97.81 391 TYR A CA 1
ATOM 3003 C C . TYR A 1 391 ? -9.974 -3.049 4.653 1.00 97.81 391 TYR A C 1
ATOM 3005 O O . TYR A 1 391 ? -9.756 -1.891 4.279 1.00 97.81 391 TYR A O 1
ATOM 3013 N N . GLU A 1 392 ? -9.072 -3.768 5.314 1.00 96.81 392 GLU A N 1
ATOM 3014 C CA . GLU A 1 392 ? -7.754 -3.292 5.739 1.00 96.81 392 GLU A CA 1
ATOM 3015 C C . GLU A 1 392 ? -6.805 -4.464 6.061 1.00 96.81 392 GLU A C 1
ATOM 3017 O O . GLU A 1 392 ? -7.197 -5.634 6.103 1.00 96.81 392 GLU A O 1
ATOM 3022 N N . VAL A 1 393 ? -5.529 -4.149 6.286 1.00 96.81 393 VAL A N 1
ATOM 3023 C CA . VAL A 1 393 ? -4.524 -5.115 6.752 1.00 96.81 393 VAL A CA 1
ATOM 3024 C C . VAL A 1 393 ? -4.064 -4.717 8.143 1.00 96.81 393 VAL A C 1
ATOM 3026 O O . VAL A 1 393 ? -3.831 -3.542 8.411 1.00 96.81 393 VAL A O 1
ATOM 3029 N N . HIS A 1 394 ? -3.883 -5.705 9.014 1.00 96.81 394 HIS A N 1
ATOM 3030 C CA . HIS A 1 394 ? -3.268 -5.518 10.324 1.00 96.81 394 HIS A CA 1
ATOM 3031 C C . HIS A 1 394 ? -1.979 -6.324 10.419 1.00 96.81 394 HIS A C 1
ATOM 3033 O O . HIS A 1 394 ? -2.009 -7.560 10.443 1.00 96.81 394 HIS A O 1
ATOM 3039 N N . GLY A 1 395 ? -0.862 -5.604 10.510 1.00 97.25 395 GLY A N 1
ATOM 3040 C CA . GLY A 1 395 ? 0.414 -6.138 10.969 1.00 97.25 395 GLY A CA 1
ATOM 3041 C C . GLY A 1 395 ? 0.438 -6.289 12.492 1.00 97.25 395 GLY A C 1
ATOM 3042 O O . GLY A 1 395 ? -0.308 -5.631 13.224 1.00 97.25 395 GLY A O 1
ATOM 3043 N N . ALA A 1 396 ? 1.275 -7.196 12.974 1.00 98.19 396 ALA A N 1
ATOM 3044 C CA . ALA A 1 396 ? 1.484 -7.435 14.387 1.00 98.19 396 ALA A CA 1
ATOM 3045 C C . ALA A 1 396 ? 2.907 -7.913 14.673 1.00 98.19 396 ALA A C 1
ATOM 3047 O O . ALA A 1 396 ? 3.576 -8.519 13.829 1.00 98.19 396 ALA A O 1
ATOM 3048 N N . MET A 1 397 ? 3.303 -7.702 15.921 1.00 98.56 397 MET A N 1
ATOM 3049 C CA . MET A 1 397 ? 4.488 -8.280 16.530 1.00 98.56 397 MET A CA 1
ATOM 3050 C C . MET A 1 397 ? 4.075 -9.478 17.388 1.00 98.56 397 MET A C 1
ATOM 3052 O O . MET A 1 397 ? 3.116 -9.397 18.156 1.00 98.56 397 MET A O 1
ATOM 3056 N N . THR A 1 398 ? 4.778 -10.598 17.259 1.00 98.62 398 THR A N 1
ATOM 3057 C CA . THR A 1 398 ? 4.573 -11.803 18.088 1.00 98.62 398 THR A CA 1
ATOM 3058 C C . THR A 1 398 ? 5.409 -11.771 19.366 1.00 98.62 398 THR A C 1
ATOM 3060 O O . THR A 1 398 ? 6.483 -11.170 19.370 1.00 98.62 398 THR A O 1
ATOM 3063 N N . GLN A 1 399 ? 4.990 -12.496 20.400 1.00 98.56 399 GLN A N 1
ATOM 3064 C CA . GLN A 1 399 ? 5.717 -12.633 21.666 1.00 98.56 399 GLN A CA 1
ATOM 3065 C C . GLN A 1 399 ? 7.139 -13.193 21.518 1.00 98.56 399 GLN A C 1
ATOM 3067 O O . GLN A 1 399 ? 8.074 -12.697 22.146 1.00 98.56 399 GLN A O 1
ATOM 3072 N N . GLU A 1 400 ? 7.333 -14.176 20.645 1.00 98.38 400 GLU A N 1
ATOM 3073 C CA . GLU A 1 400 ? 8.628 -14.800 20.375 1.00 98.38 400 GLU A CA 1
ATOM 3074 C C . GLU A 1 400 ? 9.607 -13.777 19.794 1.00 98.38 400 GLU A C 1
ATOM 3076 O O . GLU A 1 400 ? 10.754 -13.668 20.230 1.00 98.38 400 GLU A O 1
ATOM 3081 N N . TRP A 1 401 ? 9.117 -12.975 18.845 1.00 98.44 401 TRP A N 1
ATOM 3082 C CA . TRP A 1 401 ? 9.885 -11.882 18.260 1.00 98.44 401 TRP A CA 1
ATOM 3083 C C . TRP A 1 401 ? 10.160 -10.761 19.269 1.00 98.44 401 TRP A C 1
ATOM 3085 O O . TRP A 1 401 ? 11.280 -10.263 19.323 1.00 98.44 401 TRP A O 1
ATOM 3095 N N . ALA A 1 402 ? 9.200 -10.429 20.139 1.00 98.75 402 ALA A N 1
ATOM 3096 C CA . ALA A 1 402 ? 9.416 -9.460 21.211 1.00 98.75 402 ALA A CA 1
ATOM 3097 C C . ALA A 1 402 ? 10.556 -9.884 22.151 1.00 98.75 402 ALA A C 1
ATOM 3099 O O . ALA A 1 402 ? 11.451 -9.090 22.428 1.00 98.75 402 ALA A O 1
ATOM 3100 N N . ASN A 1 403 ? 10.588 -11.152 22.579 1.00 98.44 403 ASN A N 1
ATOM 3101 C CA . ASN A 1 403 ? 11.693 -11.683 23.385 1.00 98.44 403 ASN A CA 1
ATOM 3102 C C . ASN A 1 403 ? 13.044 -11.581 22.678 1.00 98.44 403 ASN A C 1
ATOM 3104 O O . ASN A 1 403 ? 14.064 -11.325 23.317 1.00 98.44 403 ASN A O 1
ATOM 3108 N N . GLN A 1 404 ? 13.069 -11.811 21.367 1.00 97.94 404 GLN A N 1
ATOM 3109 C CA . GLN A 1 404 ? 14.294 -11.708 20.589 1.00 97.94 404 GLN A CA 1
ATOM 3110 C C . GLN A 1 404 ? 14.759 -10.255 20.446 1.00 97.94 404 GLN A C 1
ATOM 3112 O O . GLN A 1 404 ? 15.940 -9.994 20.647 1.00 97.94 404 GLN A O 1
ATOM 3117 N N . LEU A 1 405 ? 13.851 -9.308 20.202 1.00 98.31 405 LEU A N 1
ATOM 3118 C CA . LEU A 1 405 ? 14.160 -7.874 20.188 1.00 98.31 405 LEU A CA 1
ATOM 3119 C C . LEU A 1 405 ? 14.750 -7.399 21.523 1.00 98.31 405 LEU A C 1
ATOM 3121 O O . LEU A 1 405 ? 15.749 -6.686 21.533 1.00 98.31 405 LEU A O 1
ATOM 3125 N N . LEU A 1 406 ? 14.208 -7.858 22.658 1.00 98.44 406 LEU A N 1
ATOM 3126 C CA . LEU A 1 406 ? 14.779 -7.547 23.974 1.00 98.44 406 LEU A CA 1
ATOM 3127 C C . LEU A 1 406 ? 16.216 -8.065 24.128 1.00 98.44 406 LEU A C 1
ATOM 3129 O O . LEU A 1 406 ? 17.066 -7.362 24.666 1.00 98.44 406 LEU A O 1
ATOM 3133 N N . LYS A 1 407 ? 16.512 -9.270 23.626 1.00 97.44 407 LYS A N 1
ATOM 3134 C CA . LYS A 1 407 ? 17.881 -9.821 23.614 1.00 97.44 407 LYS A CA 1
ATOM 3135 C C . LYS A 1 407 ? 18.817 -9.042 22.687 1.00 97.44 407 LYS A C 1
ATOM 3137 O O . LYS A 1 407 ? 20.015 -9.004 22.941 1.00 97.44 407 LYS A O 1
ATOM 3142 N N . LEU A 1 408 ? 18.273 -8.434 21.635 1.00 96.06 408 LEU A N 1
ATOM 3143 C CA . LEU A 1 408 ? 18.992 -7.553 20.713 1.00 96.06 408 LEU A CA 1
ATOM 3144 C C . LEU A 1 408 ? 19.133 -6.114 21.244 1.00 96.06 408 LEU A C 1
ATOM 3146 O O . LEU A 1 408 ? 19.742 -5.286 20.576 1.00 96.06 408 LEU A O 1
ATOM 3150 N N . GLY A 1 409 ? 18.612 -5.817 22.440 1.00 96.19 409 GLY A N 1
ATOM 3151 C CA . GLY A 1 409 ? 18.789 -4.531 23.117 1.00 96.19 409 GLY A CA 1
ATOM 3152 C C . GLY A 1 409 ? 17.618 -3.555 22.991 1.00 96.19 409 GLY A C 1
ATOM 3153 O O . GLY A 1 409 ? 17.716 -2.436 23.491 1.00 96.19 409 GLY A O 1
ATOM 3154 N N . SER A 1 410 ? 16.495 -3.942 22.375 1.00 97.12 410 SER A N 1
ATOM 3155 C CA . SER A 1 410 ? 15.306 -3.083 22.334 1.00 97.12 410 SER A CA 1
ATOM 3156 C C . SER A 1 410 ? 14.755 -2.815 23.741 1.00 97.12 410 SER A C 1
ATOM 3158 O O . SER A 1 410 ? 14.720 -3.693 24.605 1.00 97.12 410 SER A O 1
ATOM 3160 N N . SER A 1 411 ? 14.269 -1.594 23.971 1.00 97.56 411 SER A N 1
ATOM 3161 C CA . SER A 1 411 ? 13.714 -1.197 25.269 1.00 97.56 411 SER A CA 1
ATOM 3162 C C . SER A 1 411 ? 12.415 -1.938 25.588 1.00 97.56 411 SER A C 1
ATOM 3164 O O . SER A 1 411 ? 11.469 -1.930 24.801 1.00 97.56 411 SER A O 1
ATOM 3166 N N . ARG A 1 412 ? 12.303 -2.477 26.810 1.00 98.50 412 ARG A N 1
ATOM 3167 C CA . ARG A 1 412 ? 11.040 -3.038 27.333 1.00 98.50 412 ARG A CA 1
ATOM 3168 C C . ARG A 1 412 ? 9.894 -2.023 27.333 1.00 98.50 412 ARG A C 1
ATOM 3170 O O . ARG A 1 412 ? 8.733 -2.421 27.250 1.00 98.50 412 ARG A O 1
ATOM 3177 N N . ASN A 1 413 ? 10.218 -0.734 27.406 1.00 98.25 413 ASN A N 1
ATOM 3178 C CA . ASN A 1 413 ? 9.246 0.353 27.452 1.00 98.25 413 ASN A CA 1
ATOM 3179 C C . ASN A 1 413 ? 8.815 0.845 26.065 1.00 98.25 413 ASN A C 1
ATOM 3181 O O . ASN A 1 413 ? 7.986 1.747 26.012 1.00 98.25 413 ASN A O 1
ATOM 3185 N N . LEU A 1 414 ? 9.334 0.270 24.968 1.00 98.44 414 LEU A N 1
ATOM 3186 C CA . LEU A 1 414 ? 8.904 0.608 23.607 1.00 98.44 414 LEU A CA 1
ATOM 3187 C C . LEU A 1 414 ? 7.370 0.483 23.503 1.00 98.44 414 LEU A C 1
ATOM 3189 O O . LEU A 1 414 ? 6.848 -0.629 23.671 1.00 98.44 414 LEU A O 1
ATOM 3193 N N . PRO A 1 415 ? 6.636 1.587 23.266 1.00 98.50 415 PRO A N 1
ATOM 3194 C CA . PRO A 1 415 ? 5.194 1.539 23.069 1.00 98.50 415 PRO A CA 1
ATOM 3195 C C . PRO A 1 415 ? 4.865 0.770 21.792 1.00 98.50 415 PRO A C 1
ATOM 3197 O O . PRO A 1 415 ? 5.449 1.033 20.756 1.00 98.50 415 PRO A O 1
ATOM 3200 N N . LEU A 1 416 ? 3.913 -0.159 21.852 1.00 98.50 416 LEU A N 1
ATOM 3201 C CA . LEU A 1 416 ? 3.428 -0.896 20.675 1.00 98.50 416 LEU A CA 1
ATOM 3202 C C . LEU A 1 416 ? 2.040 -0.434 20.220 1.00 98.50 416 LEU A C 1
ATOM 3204 O O . LEU A 1 416 ? 1.614 -0.724 19.104 1.00 98.50 416 LEU A O 1
ATOM 3208 N N . SER A 1 417 ? 1.295 0.236 21.101 1.00 98.12 417 SER A N 1
ATOM 3209 C CA . SER A 1 417 ? 0.003 0.835 20.773 1.00 98.12 417 SER A CA 1
ATOM 3210 C C . SER A 1 417 ? -0.360 1.930 21.765 1.00 98.12 417 SER A C 1
ATOM 3212 O O . SER A 1 417 ? 0.056 1.902 22.928 1.00 98.12 417 SER A O 1
ATOM 3214 N N . PHE A 1 418 ? -1.200 2.846 21.300 1.00 98.38 418 PHE A N 1
ATOM 3215 C CA . PHE A 1 418 ? -1.707 3.971 22.065 1.00 98.38 418 PHE A CA 1
ATOM 3216 C C . PHE A 1 418 ? -3.228 3.890 22.165 1.00 98.38 418 PHE A C 1
ATOM 3218 O O . PHE A 1 418 ? -3.900 3.271 21.333 1.00 98.38 418 PHE A O 1
ATOM 3225 N N . ASP A 1 419 ? -3.776 4.486 23.213 1.00 97.75 419 ASP A N 1
ATOM 3226 C CA . ASP A 1 419 ? -5.204 4.713 23.317 1.00 97.75 419 ASP A CA 1
ATOM 3227 C C . ASP A 1 419 ? -5.643 5.788 22.298 1.00 97.75 419 ASP A C 1
ATOM 3229 O O . ASP A 1 419 ? -5.093 6.894 22.289 1.00 97.75 419 ASP A O 1
ATOM 3233 N N . PRO A 1 420 ? -6.644 5.506 21.444 1.00 95.62 420 PRO A N 1
ATOM 3234 C CA . PRO A 1 420 ? -7.004 6.389 20.336 1.00 95.62 420 PRO A CA 1
ATOM 3235 C C . PRO A 1 420 ? -7.696 7.688 20.768 1.00 95.62 420 PRO A C 1
ATOM 3237 O O . PRO A 1 420 ? -7.960 8.530 19.910 1.00 95.62 420 PRO A O 1
ATOM 3240 N N . VAL A 1 421 ? -8.046 7.845 22.050 1.00 97.50 421 VAL A N 1
ATOM 3241 C CA . VAL A 1 421 ? -8.666 9.064 22.588 1.00 97.50 421 VAL A CA 1
ATOM 3242 C C . VAL A 1 421 ? -7.650 9.865 23.383 1.00 97.50 421 VAL A C 1
ATOM 3244 O O . VAL A 1 421 ? -7.483 11.047 23.132 1.00 97.50 421 VAL A O 1
ATOM 3247 N N . THR A 1 422 ? -6.966 9.232 24.328 1.00 97.94 422 THR A N 1
ATOM 3248 C CA . THR A 1 422 ? -6.087 9.907 25.293 1.00 97.94 422 THR A CA 1
ATOM 3249 C C . THR A 1 422 ? -4.631 9.996 24.843 1.00 97.94 422 THR A C 1
ATOM 3251 O O . THR A 1 422 ? -3.878 10.789 25.399 1.00 97.94 422 THR A O 1
ATOM 3254 N N . GLY A 1 423 ? -4.211 9.162 23.885 1.00 97.75 423 GLY A N 1
ATOM 3255 C CA . GLY A 1 423 ? -2.806 9.016 23.493 1.00 97.75 423 GLY A CA 1
ATOM 3256 C C . GLY A 1 423 ? -1.948 8.247 24.503 1.00 97.75 423 GLY A C 1
ATOM 3257 O O . GLY A 1 423 ? -0.754 8.073 24.278 1.00 97.75 423 GLY A O 1
ATOM 3258 N N . ALA A 1 424 ? -2.523 7.750 25.603 1.00 98.06 424 ALA A N 1
ATOM 3259 C CA . ALA A 1 424 ? -1.777 6.992 26.601 1.00 98.06 424 ALA A CA 1
ATOM 3260 C C . ALA A 1 424 ? -1.225 5.680 26.020 1.00 98.06 424 ALA A C 1
ATOM 3262 O O . ALA A 1 424 ? -1.884 5.010 25.220 1.00 98.06 424 ALA A O 1
ATOM 3263 N N . VAL A 1 425 ? -0.029 5.273 26.453 1.00 98.50 425 VAL A N 1
ATOM 3264 C CA . VAL A 1 425 ? 0.554 3.979 26.070 1.00 98.50 425 VAL A CA 1
ATOM 3265 C C . VAL A 1 425 ? -0.336 2.848 26.589 1.00 98.50 425 VAL A C 1
ATOM 3267 O O . VAL A 1 425 ? -0.522 2.688 27.794 1.00 98.50 425 VAL A O 1
ATOM 3270 N N . LYS A 1 426 ? -0.876 2.033 25.678 1.00 97.81 426 LYS A N 1
ATOM 3271 C CA . LYS A 1 426 ? -1.789 0.925 26.006 1.00 97.81 426 LYS A CA 1
ATOM 3272 C C . LYS A 1 426 ? -1.062 -0.411 26.159 1.00 97.81 426 LYS A C 1
ATOM 3274 O O . LYS A 1 426 ? -1.492 -1.295 26.909 1.00 97.81 426 LYS A O 1
ATOM 3279 N N . TYR A 1 427 ? 0.022 -0.585 25.410 1.00 98.50 427 TYR A N 1
ATOM 3280 C CA . TYR A 1 427 ? 0.773 -1.832 25.353 1.00 98.50 427 TYR A CA 1
ATOM 3281 C C . TYR A 1 427 ? 2.242 -1.555 25.036 1.00 98.50 427 TYR A C 1
ATOM 3283 O O . TYR A 1 427 ? 2.529 -0.643 24.264 1.00 98.50 427 TYR A O 1
ATOM 3291 N N . THR A 1 428 ? 3.156 -2.346 25.600 1.00 98.81 428 THR A N 1
ATOM 3292 C CA . THR A 1 428 ? 4.609 -2.196 25.422 1.00 98.81 428 THR A CA 1
ATOM 3293 C C . THR A 1 428 ? 5.261 -3.496 24.962 1.00 98.81 428 THR A C 1
ATOM 3295 O O . THR A 1 428 ? 4.671 -4.574 25.080 1.00 98.81 428 THR A O 1
ATOM 3298 N N . LEU A 1 429 ? 6.499 -3.399 24.477 1.00 98.81 429 LEU A N 1
ATOM 3299 C CA . LEU A 1 429 ? 7.314 -4.548 24.088 1.00 98.81 429 LEU A CA 1
ATOM 3300 C C . LEU A 1 429 ? 7.532 -5.528 25.248 1.00 98.81 429 LEU A C 1
ATOM 3302 O O . LEU A 1 429 ? 7.366 -6.732 25.071 1.00 98.81 429 LEU A O 1
ATOM 3306 N N . GLY A 1 430 ? 7.836 -5.022 26.447 1.00 98.69 430 GLY A N 1
ATOM 3307 C CA . GLY A 1 430 ? 8.002 -5.847 27.645 1.00 98.69 430 GLY A CA 1
ATOM 3308 C C . GLY A 1 430 ? 6.728 -6.614 28.002 1.00 98.69 430 GLY A C 1
ATOM 3309 O O . GLY A 1 430 ? 6.789 -7.813 28.251 1.00 98.69 430 GLY A O 1
ATOM 3310 N N . LYS A 1 431 ? 5.560 -5.960 27.920 1.00 98.56 431 LYS A N 1
ATOM 3311 C CA . LYS A 1 431 ? 4.268 -6.617 28.165 1.00 98.56 431 LYS A CA 1
ATOM 3312 C C . LYS A 1 431 ? 3.980 -7.726 27.150 1.00 98.56 431 LYS A C 1
ATOM 3314 O O . LYS A 1 431 ? 3.407 -8.745 27.523 1.00 98.56 431 LYS A O 1
ATOM 3319 N N . LEU A 1 432 ? 4.374 -7.535 25.887 1.00 98.75 432 LEU A N 1
ATOM 3320 C CA . LEU A 1 432 ? 4.246 -8.573 24.863 1.00 98.75 432 LEU A CA 1
ATOM 3321 C C . LEU A 1 432 ? 5.152 -9.761 25.188 1.00 98.75 432 LEU A C 1
ATOM 3323 O O . LEU A 1 432 ? 4.686 -10.894 25.163 1.00 98.75 432 LEU A O 1
ATOM 3327 N N . ALA A 1 433 ? 6.415 -9.493 25.523 1.00 98.62 433 ALA A N 1
ATOM 3328 C CA . ALA A 1 433 ? 7.413 -10.502 25.867 1.00 98.62 433 ALA A CA 1
ATOM 3329 C C . ALA A 1 433 ? 7.004 -11.362 27.079 1.00 98.62 433 ALA A C 1
ATOM 3331 O O . ALA A 1 433 ? 7.154 -12.582 27.037 1.00 98.62 433 ALA A O 1
ATOM 3332 N N . ASP A 1 434 ? 6.414 -10.748 28.109 1.00 98.44 434 ASP A N 1
ATOM 3333 C CA . ASP A 1 434 ? 5.924 -11.437 29.315 1.00 98.44 434 ASP A CA 1
ATOM 3334 C C . ASP A 1 434 ? 4.628 -12.241 29.068 1.00 98.44 434 ASP A C 1
ATOM 3336 O O . ASP A 1 434 ? 4.174 -13.001 29.926 1.00 98.44 434 ASP A O 1
ATOM 3340 N N . GLY A 1 435 ? 4.004 -12.064 27.900 1.00 97.56 435 GLY A N 1
ATOM 3341 C CA . GLY A 1 435 ? 2.820 -12.801 27.482 1.00 97.56 435 GLY A CA 1
ATOM 3342 C C . GLY A 1 435 ? 3.092 -14.282 27.201 1.00 97.56 435 GLY A C 1
ATOM 3343 O O . GLY A 1 435 ? 4.226 -14.754 27.142 1.00 97.56 435 GLY A O 1
ATOM 3344 N N . LYS A 1 436 ? 2.016 -15.041 26.970 1.00 97.56 436 LYS A N 1
ATOM 3345 C CA . LYS A 1 436 ? 2.121 -16.444 26.541 1.00 97.56 436 LYS A CA 1
ATOM 3346 C C . LYS A 1 436 ? 2.701 -16.532 25.124 1.00 97.56 436 LYS A C 1
ATOM 3348 O O . LYS A 1 436 ? 2.388 -15.701 24.271 1.00 97.56 436 LYS A O 1
ATOM 3353 N N . THR A 1 437 ? 3.475 -17.577 24.852 1.00 95.88 437 THR A N 1
ATOM 3354 C CA . THR A 1 437 ? 3.926 -17.945 23.498 1.00 95.88 437 THR A CA 1
ATOM 3355 C C . THR A 1 437 ? 2.749 -17.999 22.519 1.00 95.88 437 THR A C 1
ATOM 3357 O O . THR A 1 437 ? 1.649 -18.425 22.879 1.00 95.88 437 THR A O 1
ATOM 3360 N N . GLY A 1 438 ? 2.955 -17.511 21.297 1.00 93.56 438 GLY A N 1
ATOM 3361 C CA . GLY A 1 438 ? 1.926 -17.372 20.268 1.00 93.56 438 GLY A CA 1
ATOM 3362 C C . GLY A 1 438 ? 1.032 -16.131 20.394 1.00 93.56 438 GLY A C 1
ATOM 3363 O O . GLY A 1 438 ? 0.289 -15.825 19.452 1.00 93.56 438 GLY A O 1
ATOM 3364 N N . THR A 1 439 ? 1.090 -15.387 21.510 1.00 97.81 439 THR A N 1
ATOM 3365 C CA . THR A 1 439 ? 0.400 -14.091 21.610 1.00 97.81 439 THR A CA 1
ATOM 3366 C C . THR A 1 439 ? 1.037 -13.064 20.675 1.00 97.81 439 THR A C 1
ATOM 3368 O O . THR A 1 439 ? 2.195 -13.172 20.268 1.00 97.81 439 THR A O 1
ATOM 3371 N N . TYR A 1 440 ? 0.249 -12.071 20.277 1.00 98.38 440 TYR A N 1
ATOM 3372 C CA . TYR A 1 440 ? 0.689 -11.010 19.386 1.00 98.38 440 TYR A CA 1
ATOM 3373 C C . TYR A 1 440 ? 0.021 -9.692 19.763 1.00 98.38 440 TYR A C 1
ATOM 3375 O O . TYR A 1 440 ? -1.074 -9.677 20.327 1.00 98.38 440 TYR A O 1
ATOM 3383 N N . GLN A 1 441 ? 0.657 -8.590 19.383 1.00 98.50 441 GLN A N 1
ATOM 3384 C CA . GLN A 1 441 ? 0.116 -7.245 19.513 1.00 98.50 441 GLN A CA 1
ATOM 3385 C C . GLN A 1 441 ? 0.080 -6.583 18.137 1.00 98.50 441 GLN A C 1
ATOM 3387 O O . GLN A 1 441 ? 1.089 -6.555 17.437 1.00 98.50 441 GLN A O 1
ATOM 3392 N N . LYS A 1 442 ? -1.083 -6.046 17.745 1.00 98.00 442 LYS A N 1
ATOM 3393 C CA . LYS A 1 442 ? -1.194 -5.193 16.553 1.00 98.00 442 LYS A CA 1
ATOM 3394 C C . LYS A 1 442 ? -0.420 -3.898 16.790 1.00 98.00 442 LYS A C 1
ATOM 3396 O O . LYS A 1 442 ? -0.597 -3.279 17.842 1.00 98.00 442 LYS A O 1
ATOM 3401 N N . THR A 1 443 ? 0.406 -3.506 15.828 1.00 98.12 443 THR A N 1
ATOM 3402 C CA . THR A 1 443 ? 1.248 -2.304 15.908 1.00 98.12 443 THR A CA 1
ATOM 3403 C C . THR A 1 443 ? 1.392 -1.680 14.522 1.00 98.12 443 THR A C 1
ATOM 3405 O O . THR A 1 443 ? 1.203 -2.373 13.521 1.00 98.12 443 THR A O 1
ATOM 3408 N N . PHE A 1 444 ? 1.777 -0.405 14.469 1.00 98.00 444 PHE A N 1
ATOM 3409 C CA . PHE A 1 444 ? 2.179 0.279 13.235 1.00 98.00 444 PHE A CA 1
ATOM 3410 C C . PHE A 1 444 ? 3.713 0.390 13.084 1.00 98.00 444 PHE A C 1
ATOM 3412 O O . PHE A 1 444 ? 4.223 1.156 12.271 1.00 98.00 444 PHE A O 1
ATOM 3419 N N . HIS A 1 445 ? 4.483 -0.368 13.873 1.00 97.75 445 HIS A N 1
ATOM 3420 C CA . HIS A 1 445 ? 5.925 -0.502 13.674 1.00 97.75 445 HIS A CA 1
ATOM 3421 C C . HIS A 1 445 ? 6.179 -1.472 12.515 1.00 97.75 445 HIS A C 1
ATOM 3423 O O . HIS A 1 445 ? 6.543 -2.628 12.736 1.00 97.75 445 HIS A O 1
ATOM 3429 N N . PHE A 1 446 ? 5.939 -1.057 11.265 1.00 94.94 446 PHE A N 1
ATOM 3430 C CA . PHE A 1 446 ? 6.014 -1.968 10.111 1.00 94.94 446 PHE A CA 1
ATOM 3431 C C . PHE A 1 446 ? 7.384 -2.661 9.962 1.00 94.94 446 PHE A C 1
ATOM 3433 O O . PHE A 1 446 ? 7.443 -3.811 9.520 1.00 94.94 446 PHE A O 1
ATOM 3440 N N . ILE A 1 447 ? 8.477 -2.003 10.379 1.00 96.75 447 ILE A N 1
ATOM 3441 C CA . ILE A 1 447 ? 9.827 -2.592 10.412 1.00 96.75 447 ILE A CA 1
ATOM 3442 C C . ILE A 1 447 ? 9.947 -3.715 11.449 1.00 96.75 447 ILE A C 1
ATOM 3444 O O . ILE A 1 447 ? 10.747 -4.634 11.278 1.00 96.75 447 ILE A O 1
ATOM 3448 N N . LEU A 1 448 ? 9.132 -3.702 12.499 1.00 98.00 448 LEU A N 1
ATOM 3449 C CA . LEU A 1 448 ? 9.161 -4.715 13.551 1.00 98.00 448 LEU A CA 1
ATOM 3450 C C . LEU A 1 448 ? 8.020 -5.735 13.441 1.00 98.00 448 LEU A C 1
ATOM 3452 O O . LEU A 1 448 ? 8.086 -6.796 14.063 1.00 98.00 448 LEU A O 1
ATOM 3456 N N . ASN A 1 449 ? 6.987 -5.458 12.645 1.00 98.06 449 ASN A N 1
ATOM 3457 C CA . ASN A 1 449 ? 5.868 -6.367 12.426 1.00 98.06 449 ASN A CA 1
ATOM 3458 C C . ASN A 1 449 ? 6.327 -7.623 11.665 1.00 98.06 449 ASN A C 1
ATOM 3460 O O . ASN A 1 449 ? 6.734 -7.567 10.505 1.00 98.06 449 ASN A O 1
ATOM 3464 N N . ASN A 1 450 ? 6.227 -8.783 12.316 1.00 98.31 450 ASN A N 1
ATOM 3465 C CA . ASN A 1 450 ? 6.598 -10.081 11.750 1.00 98.31 450 ASN A CA 1
ATOM 3466 C C . ASN A 1 450 ? 5.382 -10.966 11.424 1.00 98.31 450 ASN A C 1
ATOM 3468 O O . ASN A 1 450 ? 5.546 -12.119 11.031 1.00 98.31 450 ASN A O 1
ATOM 3472 N N . LYS A 1 451 ? 4.152 -10.474 11.601 1.00 97.69 451 LYS A N 1
ATOM 3473 C CA . LYS A 1 451 ? 2.935 -11.255 11.352 1.00 97.69 451 LYS A CA 1
ATOM 3474 C C . LYS A 1 451 ? 1.837 -10.400 10.734 1.00 97.69 451 LYS A C 1
ATOM 3476 O O . LYS A 1 451 ? 1.501 -9.349 11.264 1.00 97.69 451 LYS A O 1
ATOM 3481 N N . VAL A 1 452 ? 1.211 -10.893 9.667 1.00 97.19 452 VAL A N 1
ATOM 3482 C CA . VAL A 1 452 ? -0.077 -10.371 9.184 1.00 97.19 452 VAL A CA 1
ATOM 3483 C C . VAL A 1 452 ? -1.180 -11.130 9.913 1.00 97.19 452 VAL A C 1
ATOM 3485 O O . VAL A 1 452 ? -1.327 -12.336 9.728 1.00 97.19 452 VAL A O 1
ATOM 3488 N N . VAL A 1 453 ? -1.930 -10.450 10.782 1.00 97.06 453 VAL A N 1
ATOM 3489 C CA . VAL A 1 453 ? -2.991 -11.075 11.601 1.00 97.06 453 VAL A CA 1
ATOM 3490 C C . VAL A 1 453 ? -4.382 -10.895 11.010 1.00 97.06 453 VAL A C 1
ATOM 3492 O O . VAL A 1 453 ? -5.313 -11.588 11.408 1.00 97.06 453 VAL A O 1
ATOM 3495 N N . SER A 1 454 ? -4.523 -9.967 10.068 1.00 96.81 454 SER A N 1
ATOM 3496 C CA . SER A 1 454 ? -5.734 -9.766 9.284 1.00 96.81 454 SER A CA 1
ATOM 3497 C C . SER A 1 454 ? -5.352 -9.174 7.936 1.00 96.81 454 SER A C 1
ATOM 3499 O O . SER A 1 454 ? -4.587 -8.218 7.884 1.00 96.81 454 SER A O 1
ATOM 3501 N N . ASP A 1 455 ? -5.912 -9.721 6.870 1.00 97.50 455 ASP A N 1
ATOM 3502 C CA . ASP A 1 455 ? -5.935 -9.159 5.526 1.00 97.50 455 ASP A CA 1
ATOM 3503 C C . ASP A 1 455 ? -7.259 -9.598 4.917 1.00 97.50 455 ASP A C 1
ATOM 3505 O O . ASP A 1 455 ? -7.416 -10.739 4.467 1.00 97.50 455 ASP A O 1
ATOM 3509 N N . ASN A 1 456 ? -8.231 -8.700 4.980 1.00 96.69 456 ASN A N 1
ATOM 3510 C CA . ASN A 1 456 ? -9.562 -8.929 4.450 1.00 96.69 456 ASN A CA 1
ATOM 3511 C C . ASN A 1 456 ? -9.808 -8.106 3.187 1.00 96.69 456 ASN A C 1
ATOM 3513 O O . ASN A 1 456 ? -10.953 -7.823 2.872 1.00 96.69 456 ASN A O 1
ATOM 3517 N N . ARG A 1 457 ? -8.765 -7.720 2.448 1.00 98.06 457 ARG A N 1
ATOM 3518 C CA . ARG A 1 457 ? -8.906 -7.021 1.163 1.00 98.06 457 ARG A CA 1
ATOM 3519 C C . ARG A 1 457 ? -9.423 -7.983 0.094 1.00 98.06 457 ARG A C 1
ATOM 3521 O O . ARG A 1 457 ? -9.077 -9.165 0.101 1.00 98.06 457 ARG A O 1
ATOM 3528 N N . ILE A 1 458 ? -10.249 -7.480 -0.822 1.00 98.31 458 ILE A N 1
ATOM 3529 C CA . ILE A 1 458 ? -10.986 -8.312 -1.787 1.00 98.31 458 ILE A CA 1
ATOM 3530 C C . ILE A 1 458 ? -10.019 -8.821 -2.868 1.00 98.31 458 ILE A C 1
ATOM 3532 O O . ILE A 1 458 ? -9.403 -7.986 -3.527 1.00 98.31 458 ILE A O 1
ATOM 3536 N N . PRO A 1 459 ? -9.872 -10.138 -3.099 1.00 98.44 459 PRO A N 1
ATOM 3537 C CA . PRO A 1 459 ? -8.992 -10.699 -4.128 1.00 98.44 459 PRO A CA 1
ATOM 3538 C C . PRO A 1 459 ? -9.290 -10.215 -5.559 1.00 98.44 459 PRO A C 1
ATOM 3540 O O . PRO A 1 459 ? -10.418 -9.812 -5.844 1.00 98.44 459 PRO A O 1
ATOM 3543 N N . PRO A 1 460 ? -8.306 -10.213 -6.477 1.00 98.25 460 PRO A N 1
ATOM 3544 C CA . PRO A 1 460 ? -8.540 -9.929 -7.895 1.00 98.25 460 PRO A CA 1
ATOM 3545 C C . PRO A 1 460 ? -9.185 -11.112 -8.628 1.00 98.25 460 PRO A C 1
ATOM 3547 O O . PRO A 1 460 ? -9.258 -12.236 -8.126 1.00 98.25 460 PRO A O 1
ATOM 3550 N N . TYR A 1 461 ? -9.629 -10.878 -9.865 1.00 98.19 461 TYR A N 1
ATOM 3551 C CA . TYR A 1 461 ? -10.212 -11.930 -10.696 1.00 98.19 461 TYR A CA 1
ATOM 3552 C C . TYR A 1 461 ? -9.242 -13.095 -10.931 1.00 98.19 461 TYR A C 1
ATOM 3554 O O . TYR A 1 461 ? -8.125 -12.927 -11.424 1.00 98.19 461 TYR A O 1
ATOM 3562 N N . GLY A 1 462 ? -9.708 -14.298 -10.594 1.00 97.38 462 GLY A N 1
ATOM 3563 C CA . GLY A 1 462 ? -8.972 -15.536 -10.801 1.00 97.38 462 GLY A CA 1
ATOM 3564 C C . GLY A 1 462 ? -7.809 -15.765 -9.835 1.00 97.38 462 GLY A C 1
ATOM 3565 O O . GLY A 1 462 ? -6.905 -16.506 -10.205 1.00 97.38 462 GLY A O 1
ATOM 3566 N N . PHE A 1 463 ? -7.840 -15.152 -8.646 1.00 98.31 463 PHE A N 1
ATOM 3567 C CA . PHE A 1 463 ? -6.802 -15.251 -7.617 1.00 98.31 463 PHE A CA 1
ATOM 3568 C C . PHE A 1 463 ? -6.555 -16.695 -7.154 1.00 98.31 463 PHE A C 1
ATOM 3570 O O . PHE A 1 463 ? -7.314 -17.241 -6.352 1.00 98.31 463 PHE A O 1
ATOM 3577 N N . ASP A 1 464 ? -5.507 -17.312 -7.689 1.00 98.00 464 ASP A N 1
ATOM 3578 C CA . ASP A 1 464 ? -5.110 -18.697 -7.474 1.00 98.00 464 ASP A CA 1
ATOM 3579 C C . ASP A 1 464 ? -4.548 -18.918 -6.069 1.00 98.00 464 ASP A C 1
ATOM 3581 O O . ASP A 1 464 ? -3.633 -18.223 -5.618 1.00 98.00 464 ASP A O 1
ATOM 3585 N N . TYR A 1 465 ? -5.088 -19.924 -5.381 1.00 97.69 465 TYR A N 1
ATOM 3586 C CA . TYR A 1 465 ? -4.685 -20.260 -4.022 1.00 97.69 465 TYR A CA 1
ATOM 3587 C C . TYR A 1 465 ? -3.201 -20.640 -3.926 1.00 97.69 465 TYR A C 1
ATOM 3589 O O . TYR A 1 465 ? -2.504 -20.189 -3.017 1.00 97.69 465 TYR A O 1
ATOM 3597 N N . ASN A 1 466 ? -2.702 -21.476 -4.842 1.00 97.19 466 ASN A N 1
ATOM 3598 C CA . ASN A 1 466 ? -1.353 -22.026 -4.740 1.00 97.19 466 ASN A CA 1
ATOM 3599 C C . ASN A 1 466 ? -0.302 -20.947 -5.011 1.00 97.19 466 ASN A C 1
ATOM 3601 O O . ASN A 1 466 ? 0.680 -20.852 -4.271 1.00 97.19 466 ASN A O 1
ATOM 3605 N N . GLU A 1 467 ? -0.521 -20.106 -6.024 1.00 97.38 467 GLU A N 1
ATOM 3606 C CA . GLU A 1 467 ? 0.388 -19.002 -6.333 1.00 97.38 467 GLU A CA 1
ATOM 3607 C C . GLU A 1 467 ? 0.353 -17.930 -5.232 1.00 97.38 467 GLU A C 1
ATOM 3609 O O . GLU A 1 467 ? 1.410 -17.469 -4.793 1.00 97.38 467 GLU A O 1
ATOM 3614 N N . ALA A 1 468 ? -0.827 -17.599 -4.690 1.00 97.62 468 ALA A N 1
ATOM 3615 C CA . ALA A 1 468 ? -0.940 -16.685 -3.551 1.00 97.62 468 ALA A CA 1
ATOM 3616 C C . ALA A 1 468 ? -0.220 -17.232 -2.306 1.00 97.62 468 ALA A C 1
ATOM 3618 O O . ALA A 1 468 ? 0.529 -16.504 -1.650 1.00 97.62 468 ALA A O 1
ATOM 3619 N N . LYS A 1 469 ? -0.373 -18.529 -2.011 1.00 97.12 469 LYS A N 1
ATOM 3620 C CA . LYS A 1 469 ? 0.324 -19.217 -0.915 1.00 97.12 469 LYS A CA 1
ATOM 3621 C C . LYS A 1 469 ? 1.836 -19.204 -1.102 1.00 97.12 469 LYS A C 1
ATOM 3623 O O . LYS A 1 469 ? 2.569 -18.827 -0.190 1.00 97.12 469 LYS A O 1
ATOM 3628 N N . LYS A 1 470 ? 2.316 -19.550 -2.301 1.00 96.19 470 LYS A N 1
ATOM 3629 C CA . LYS A 1 470 ? 3.742 -19.517 -2.663 1.00 96.19 470 LYS A CA 1
ATOM 3630 C C . LYS A 1 470 ? 4.359 -18.139 -2.405 1.00 96.19 470 LYS A C 1
ATOM 3632 O O . LYS A 1 470 ? 5.535 -18.087 -2.025 1.00 96.19 470 LYS A O 1
ATOM 3637 N N . ARG A 1 471 ? 3.582 -17.070 -2.608 1.00 96.38 471 ARG A N 1
ATOM 3638 C CA . ARG A 1 471 ? 3.999 -15.663 -2.540 1.00 96.38 471 ARG A CA 1
ATOM 3639 C C . ARG A 1 471 ? 3.687 -14.939 -1.222 1.00 96.38 471 ARG A C 1
ATOM 3641 O O . ARG A 1 471 ? 3.919 -13.736 -1.128 1.00 96.38 471 ARG A O 1
ATOM 3648 N N . ASN A 1 472 ? 3.205 -15.647 -0.195 1.00 97.44 472 ASN A N 1
ATOM 3649 C CA . ASN A 1 472 ? 2.761 -15.053 1.077 1.00 97.44 472 ASN A CA 1
ATOM 3650 C C . ASN A 1 472 ? 1.683 -13.961 0.896 1.00 97.44 472 ASN A C 1
ATOM 3652 O O . ASN A 1 472 ? 1.710 -12.931 1.568 1.00 97.44 472 ASN A O 1
ATOM 3656 N N . ALA A 1 473 ? 0.756 -14.173 -0.039 1.00 97.31 473 ALA A N 1
ATOM 3657 C CA . ALA A 1 473 ? -0.294 -13.227 -0.407 1.00 97.31 473 ALA A CA 1
ATOM 3658 C C . ALA A 1 473 ? -1.710 -13.745 -0.086 1.00 97.31 473 ALA A C 1
ATOM 3660 O O . ALA A 1 473 ? -2.691 -13.180 -0.571 1.00 97.31 473 ALA A O 1
ATOM 3661 N N . LEU A 1 474 ? -1.866 -14.802 0.722 1.00 97.38 474 LEU A N 1
ATOM 3662 C CA . LEU A 1 474 ? -3.196 -15.315 1.083 1.00 97.38 474 LEU A CA 1
ATOM 3663 C C . LEU A 1 474 ? -3.996 -14.283 1.895 1.00 97.38 474 LEU A C 1
ATOM 3665 O O . LEU A 1 474 ? -3.392 -13.492 2.628 1.00 97.38 474 LEU A O 1
ATOM 3669 N N . PRO A 1 475 ? -5.338 -14.253 1.790 1.00 97.19 475 PRO A N 1
ATOM 3670 C CA . PRO A 1 475 ? -6.181 -13.561 2.763 1.00 97.19 475 PRO A CA 1
ATOM 3671 C C . PRO A 1 475 ? -5.923 -14.084 4.181 1.00 97.19 475 PRO A C 1
ATOM 3673 O O . PRO A 1 475 ? -5.555 -15.244 4.366 1.00 97.19 475 PRO A O 1
ATOM 3676 N N . VAL A 1 476 ? -6.142 -13.242 5.189 1.00 97.00 476 VAL A N 1
ATOM 3677 C CA . VAL A 1 476 ? -6.025 -13.631 6.601 1.00 97.00 476 VAL A CA 1
ATOM 3678 C C . VAL A 1 476 ? -7.293 -13.197 7.341 1.00 97.00 476 VAL A C 1
ATOM 3680 O O . VAL A 1 476 ? -7.511 -11.993 7.473 1.00 97.00 476 VAL A O 1
ATOM 3683 N N . PRO A 1 477 ? -8.142 -14.132 7.813 1.00 96.12 477 PRO A N 1
ATOM 3684 C CA . PRO A 1 477 ? -8.010 -15.592 7.725 1.00 96.12 477 PRO A CA 1
ATOM 3685 C C . PRO A 1 477 ? -8.053 -16.152 6.294 1.00 96.12 477 PRO A C 1
ATOM 3687 O O . PRO A 1 477 ? -8.685 -15.574 5.412 1.00 96.12 477 PRO A O 1
ATOM 3690 N N . GLU A 1 478 ? -7.430 -17.314 6.094 1.00 94.50 478 GLU A N 1
ATOM 3691 C CA . GLU A 1 478 ? -7.332 -17.999 4.792 1.00 94.50 478 GLU A CA 1
ATOM 3692 C C . GLU A 1 478 ? -8.696 -18.435 4.235 1.00 94.50 478 GLU A C 1
ATOM 3694 O O . GLU A 1 478 ? -8.870 -18.523 3.025 1.00 94.50 478 GLU A O 1
ATOM 3699 N N . ALA A 1 479 ? -9.681 -18.658 5.111 1.00 92.38 479 ALA A N 1
ATOM 3700 C CA . ALA A 1 479 ? -11.022 -19.122 4.758 1.00 92.38 479 ALA A CA 1
ATOM 3701 C C . ALA A 1 479 ? -11.939 -18.030 4.167 1.00 92.38 479 ALA A C 1
ATOM 3703 O O . ALA A 1 479 ? -13.118 -18.276 3.936 1.00 92.38 479 ALA A O 1
ATOM 3704 N N . GLN A 1 480 ? -11.462 -16.812 3.931 1.00 93.88 480 GLN A N 1
ATOM 3705 C CA . GLN A 1 480 ? -12.297 -15.772 3.321 1.00 93.88 480 GLN A CA 1
ATOM 3706 C C . GLN A 1 480 ? -12.616 -16.072 1.844 1.00 93.88 480 GLN A C 1
ATOM 3708 O O . GLN A 1 480 ? -11.965 -16.904 1.214 1.00 93.88 480 GLN A O 1
ATOM 3713 N N . TYR A 1 481 ? -13.604 -15.360 1.288 1.00 95.56 481 TYR A N 1
ATOM 3714 C CA . TYR A 1 481 ? -13.910 -15.333 -0.152 1.00 95.56 481 TYR A CA 1
ATOM 3715 C C . TYR A 1 481 ? -14.130 -16.719 -0.779 1.00 95.56 481 TYR A C 1
ATOM 3717 O O . TYR A 1 481 ? -13.454 -17.090 -1.740 1.00 95.56 481 TYR A O 1
ATOM 3725 N N . ASP A 1 482 ? -15.093 -17.454 -0.217 1.00 90.81 482 ASP A N 1
ATOM 3726 C CA . ASP A 1 482 ? -15.504 -18.818 -0.591 1.00 90.81 482 ASP A CA 1
ATOM 3727 C C . ASP A 1 482 ? -14.489 -19.931 -0.260 1.00 90.81 482 ASP A C 1
ATOM 3729 O O . ASP A 1 482 ? -14.647 -21.066 -0.705 1.00 90.81 482 ASP A O 1
ATOM 3733 N N . SER A 1 483 ? -13.480 -19.628 0.570 1.00 81.31 483 SER A N 1
ATOM 3734 C CA . SER A 1 483 ? -12.556 -20.603 1.179 1.00 81.31 483 SER A CA 1
ATOM 3735 C C . SER A 1 483 ? -11.970 -21.637 0.193 1.00 81.31 483 SER A C 1
ATOM 3737 O O . SER A 1 483 ? -12.057 -22.846 0.449 1.00 81.31 483 SER A O 1
ATOM 3739 N N . PRO A 1 484 ? -11.380 -21.225 -0.944 1.00 82.81 484 PRO A N 1
ATOM 3740 C CA . PRO A 1 484 ? -10.785 -22.182 -1.866 1.00 82.81 484 PRO A CA 1
ATOM 3741 C C . PRO A 1 484 ? -9.684 -22.989 -1.169 1.00 82.81 484 PRO A C 1
ATOM 3743 O O . PRO A 1 484 ? -8.899 -22.464 -0.382 1.00 82.81 484 PRO A O 1
ATOM 3746 N N . ARG A 1 485 ? -9.618 -24.284 -1.482 1.00 84.56 485 ARG A N 1
ATOM 3747 C CA . ARG A 1 485 ? -8.498 -25.155 -1.098 1.00 84.56 485 ARG A CA 1
ATOM 3748 C C . ARG A 1 485 ? -7.404 -25.104 -2.168 1.00 84.56 485 ARG A C 1
ATOM 3750 O O . ARG A 1 485 ? -7.543 -24.405 -3.171 1.00 84.56 485 ARG A O 1
ATOM 3757 N N . ALA A 1 486 ? -6.341 -25.884 -1.978 1.00 87.56 486 ALA A N 1
ATOM 3758 C CA . ALA A 1 486 ? -5.319 -26.106 -2.999 1.00 87.56 486 ALA A CA 1
ATOM 3759 C C . ALA A 1 486 ? -5.949 -26.406 -4.374 1.00 87.56 486 ALA A C 1
ATOM 3761 O O . ALA A 1 486 ? -6.822 -27.264 -4.488 1.00 87.56 486 ALA A O 1
ATOM 3762 N N . GLY A 1 487 ? -5.519 -25.665 -5.401 1.00 88.62 487 GLY A N 1
ATOM 3763 C CA . GLY A 1 487 ? -6.070 -25.726 -6.764 1.00 88.62 487 GLY A CA 1
ATOM 3764 C C . GLY A 1 487 ? -7.333 -24.884 -7.007 1.00 88.62 487 GLY A C 1
ATOM 3765 O O . GLY A 1 487 ? -7.795 -24.798 -8.142 1.00 88.62 487 GLY A O 1
ATOM 3766 N N . GLY A 1 488 ? -7.895 -24.260 -5.970 1.00 94.31 488 GLY A N 1
ATOM 3767 C CA . GLY A 1 488 ? -9.033 -23.350 -6.071 1.00 94.31 488 GLY A CA 1
ATOM 3768 C C . GLY A 1 488 ? -8.633 -21.889 -6.293 1.00 94.31 488 GLY A C 1
ATOM 3769 O O . GLY A 1 488 ? -7.460 -21.517 -6.237 1.00 94.31 488 GLY A O 1
ATOM 3770 N N . LYS A 1 489 ? -9.643 -21.042 -6.515 1.00 96.81 489 LYS A N 1
ATOM 3771 C CA . LYS A 1 489 ? -9.488 -19.593 -6.699 1.00 96.81 489 LYS A CA 1
ATOM 3772 C C . LYS A 1 489 ? -10.388 -18.836 -5.735 1.00 96.81 489 LYS A C 1
ATOM 3774 O O . LYS A 1 489 ? -11.535 -19.230 -5.540 1.00 96.81 489 LYS A O 1
ATOM 3779 N N . TYR A 1 490 ? -9.881 -17.752 -5.164 1.00 97.94 490 TYR A N 1
ATOM 3780 C CA . TYR A 1 490 ? -10.672 -16.890 -4.292 1.00 97.94 490 TYR A CA 1
ATOM 3781 C C . TYR A 1 490 ? -11.663 -16.055 -5.100 1.00 97.94 490 TYR A C 1
ATOM 3783 O O . TYR A 1 490 ? -11.390 -15.679 -6.246 1.00 97.94 490 TYR A O 1
ATOM 3791 N N . ASN A 1 491 ? -12.808 -15.731 -4.496 1.00 97.19 491 ASN A N 1
ATOM 3792 C CA . ASN A 1 491 ? -13.769 -14.848 -5.144 1.00 97.19 491 ASN A CA 1
ATOM 3793 C C . ASN A 1 491 ? -13.273 -13.398 -5.174 1.00 97.19 491 ASN A C 1
ATOM 3795 O O . ASN A 1 491 ? -12.739 -12.887 -4.194 1.00 97.19 491 ASN A O 1
ATOM 3799 N N . TYR A 1 492 ? -13.516 -12.721 -6.295 1.00 97.62 492 TYR A N 1
ATOM 3800 C CA . TYR A 1 492 ? -13.196 -11.304 -6.501 1.00 97.62 492 TYR A CA 1
ATOM 3801 C C . TYR A 1 492 ? -14.357 -10.372 -6.128 1.00 97.62 492 TYR A C 1
ATOM 3803 O O . TYR A 1 492 ? -14.351 -9.175 -6.422 1.00 97.62 492 TYR A O 1
ATOM 3811 N N . ILE A 1 493 ? -15.388 -10.950 -5.516 1.00 97.50 493 ILE A N 1
ATOM 3812 C CA . ILE A 1 493 ? -16.596 -10.280 -5.073 1.00 97.50 493 ILE A CA 1
ATOM 3813 C C . ILE A 1 493 ? -16.769 -10.592 -3.590 1.00 97.50 493 ILE A C 1
ATOM 3815 O O . ILE A 1 493 ? -16.944 -11.759 -3.235 1.00 97.50 493 ILE A O 1
ATOM 3819 N N . ASP A 1 49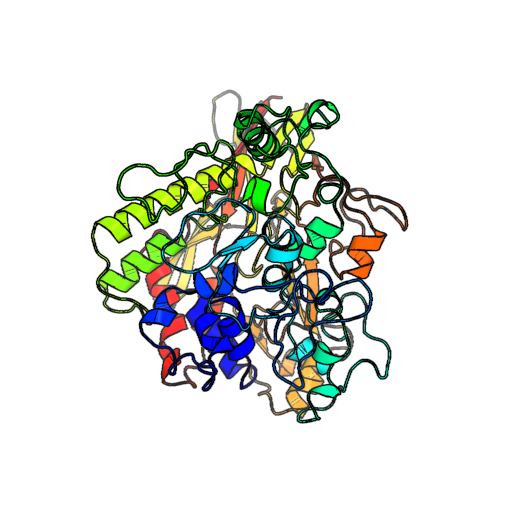4 ? -16.765 -9.563 -2.741 1.00 97.06 494 ASP A N 1
ATOM 3820 C CA . ASP A 1 494 ? -17.274 -9.717 -1.377 1.00 97.06 494 ASP A CA 1
ATOM 3821 C C . ASP A 1 494 ? -18.801 -9.658 -1.415 1.00 97.06 494 ASP A C 1
ATOM 3823 O O . ASP A 1 494 ? -19.374 -8.729 -1.993 1.00 97.06 494 ASP A O 1
ATOM 3827 N N . ARG A 1 495 ? -19.463 -10.653 -0.824 1.00 95.25 495 ARG A N 1
ATOM 3828 C CA . ARG A 1 495 ? -20.926 -10.743 -0.779 1.00 95.25 495 ARG A CA 1
ATOM 3829 C C . ARG A 1 495 ? -21.374 -10.834 0.655 1.00 95.25 495 ARG A C 1
ATOM 3831 O O . ARG A 1 495 ? -20.904 -11.689 1.402 1.00 95.25 495 ARG A O 1
ATOM 3838 N N . PHE A 1 496 ? -22.348 -10.017 1.017 1.00 92.38 496 PHE A N 1
ATOM 3839 C CA . PHE A 1 496 ? -22.973 -10.151 2.318 1.00 92.38 496 PHE A CA 1
ATOM 3840 C C . PHE A 1 496 ? -24.411 -9.640 2.315 1.00 92.38 496 PHE A C 1
ATOM 3842 O O . PHE A 1 496 ? -24.853 -8.906 1.428 1.00 92.38 496 PHE A O 1
ATOM 3849 N N . THR A 1 497 ? -25.153 -10.087 3.325 1.00 95.56 497 THR A N 1
ATOM 3850 C CA . THR A 1 497 ? -26.561 -9.737 3.500 1.00 95.56 497 THR A CA 1
ATOM 3851 C C . THR A 1 497 ? -26.668 -8.467 4.331 1.00 95.56 497 THR A C 1
ATOM 3853 O O . THR A 1 497 ? -26.178 -8.406 5.458 1.00 95.56 497 THR A O 1
ATOM 3856 N N . LEU A 1 498 ? -27.313 -7.454 3.768 1.00 96.12 498 LEU A N 1
ATOM 3857 C CA . LEU A 1 498 ? -27.681 -6.227 4.448 1.00 96.12 498 LEU A CA 1
ATOM 3858 C C . LEU A 1 498 ? -28.706 -6.511 5.553 1.00 96.12 498 LEU A C 1
ATOM 3860 O O . LEU A 1 498 ? -29.570 -7.378 5.416 1.00 96.12 498 LEU A O 1
ATOM 3864 N N . THR A 1 499 ? -28.659 -5.714 6.620 1.00 96.44 499 THR A N 1
ATOM 3865 C CA . THR A 1 499 ? -29.542 -5.822 7.791 1.00 96.44 499 THR A CA 1
ATOM 3866 C C . THR A 1 499 ? -30.421 -4.570 7.950 1.00 96.44 499 THR A C 1
ATOM 3868 O O . THR A 1 499 ? -30.214 -3.806 8.900 1.00 96.44 499 THR A O 1
ATOM 3871 N N . PRO A 1 500 ? -31.391 -4.306 7.045 1.00 97.31 500 PRO A N 1
ATOM 3872 C CA . PRO A 1 500 ? -32.246 -3.121 7.142 1.00 97.31 500 PRO A CA 1
ATOM 3873 C C . PRO A 1 500 ? -32.886 -2.990 8.536 1.00 97.31 500 PRO A C 1
ATOM 3875 O O . PRO A 1 500 ? -33.440 -3.976 9.030 1.00 97.31 500 PRO A O 1
ATOM 3878 N N . PRO A 1 501 ? -32.817 -1.822 9.205 1.00 97.62 501 PRO A N 1
ATOM 3879 C CA . PRO A 1 501 ? -33.529 -1.614 10.462 1.00 97.62 501 PRO A CA 1
ATOM 3880 C C . PRO A 1 501 ? -35.047 -1.605 10.230 1.00 97.62 501 PRO A C 1
ATOM 3882 O O . PRO A 1 501 ? -35.526 -1.311 9.131 1.00 97.62 501 PRO A O 1
ATOM 3885 N N . THR A 1 502 ? -35.817 -1.897 11.279 1.00 97.75 502 THR A N 1
ATOM 3886 C CA . THR A 1 502 ? -37.284 -1.823 11.242 1.00 97.75 502 THR A CA 1
ATOM 3887 C C . THR A 1 502 ? -37.745 -0.461 10.719 1.00 97.75 502 THR A C 1
ATOM 3889 O O . THR A 1 502 ? -37.275 0.577 11.176 1.00 97.75 502 THR A O 1
ATOM 3892 N N . GLY A 1 503 ? -38.663 -0.466 9.750 1.00 97.56 503 GLY A N 1
ATOM 3893 C CA . GLY A 1 503 ? -39.198 0.750 9.127 1.00 97.56 503 GLY A CA 1
ATOM 3894 C C . GLY A 1 503 ? -38.386 1.296 7.946 1.00 97.56 503 GLY A C 1
ATOM 3895 O O . GLY A 1 503 ? -38.869 2.204 7.271 1.00 97.56 503 GLY A O 1
ATOM 3896 N N . ALA A 1 504 ? -37.203 0.746 7.645 1.00 98.25 504 ALA A N 1
ATOM 3897 C CA . ALA A 1 504 ? -36.440 1.163 6.471 1.00 98.25 504 ALA A CA 1
ATOM 3898 C C . ALA A 1 504 ? -37.121 0.729 5.163 1.00 98.25 504 ALA A C 1
ATOM 3900 O O . ALA A 1 504 ? -37.558 -0.417 5.024 1.00 98.25 504 ALA A O 1
ATOM 3901 N N . VAL A 1 505 ? -37.168 1.644 4.192 1.00 98.31 505 VAL A N 1
ATOM 3902 C CA . VAL A 1 505 ? -37.680 1.395 2.830 1.00 98.31 505 VAL A CA 1
ATOM 3903 C C . VAL A 1 505 ? -36.647 1.700 1.746 1.00 98.31 505 VAL A C 1
ATOM 3905 O O . VAL A 1 505 ? -36.720 1.126 0.660 1.00 98.31 505 VAL A O 1
ATOM 3908 N N . THR A 1 506 ? -35.668 2.560 2.037 1.00 98.38 506 THR A N 1
ATOM 3909 C CA . THR A 1 506 ? -34.533 2.846 1.152 1.00 98.38 506 THR A CA 1
ATOM 3910 C C . THR A 1 506 ? -33.226 2.942 1.939 1.00 98.38 506 THR A C 1
ATOM 3912 O O . THR A 1 506 ? -33.227 3.136 3.157 1.00 98.38 506 THR A O 1
ATOM 3915 N N . ALA A 1 507 ? -32.095 2.793 1.246 1.00 98.38 507 ALA A N 1
ATOM 3916 C CA . ALA A 1 507 ? -30.785 3.134 1.788 1.00 98.38 507 ALA A CA 1
ATOM 3917 C C . ALA A 1 507 ? -29.839 3.669 0.710 1.00 98.38 507 ALA A C 1
ATOM 3919 O O . ALA A 1 507 ? -29.904 3.243 -0.446 1.00 98.38 507 ALA A O 1
ATOM 3920 N N . GLN A 1 508 ? -28.936 4.563 1.112 1.00 98.44 508 GLN A N 1
ATOM 3921 C CA . GLN A 1 508 ? -27.771 4.966 0.324 1.00 98.44 508 GLN A CA 1
ATOM 3922 C C . GLN A 1 508 ? -26.542 4.228 0.849 1.00 98.44 508 GLN A C 1
ATOM 3924 O O . GLN A 1 508 ? -26.277 4.255 2.050 1.00 98.44 508 GLN A O 1
ATOM 3929 N N . ILE A 1 509 ? -25.815 3.562 -0.045 1.00 98.56 509 ILE A N 1
ATOM 3930 C CA . ILE A 1 509 ? -24.628 2.772 0.283 1.00 98.56 509 ILE A CA 1
ATOM 3931 C C . ILE A 1 509 ? -23.446 3.366 -0.474 1.00 98.56 509 ILE A C 1
ATOM 3933 O O . ILE A 1 509 ? -23.501 3.478 -1.698 1.00 98.56 509 ILE A O 1
ATOM 3937 N N . SER A 1 510 ? -22.373 3.684 0.242 1.00 98.62 510 SER A N 1
ATOM 3938 C CA . SER A 1 510 ? -21.133 4.217 -0.319 1.00 98.62 510 SER A CA 1
ATOM 3939 C C . SER A 1 510 ? -19.944 3.364 0.110 1.00 98.62 510 SER A C 1
ATOM 3941 O O . SER A 1 510 ? -19.759 3.099 1.297 1.00 98.62 510 SER A O 1
ATOM 3943 N N . LEU A 1 511 ? -19.116 2.956 -0.851 1.00 98.69 511 LEU A N 1
ATOM 3944 C CA . LEU A 1 511 ? -17.803 2.372 -0.596 1.00 98.69 511 LEU A CA 1
ATOM 3945 C C . LEU A 1 511 ? -16.800 3.507 -0.411 1.00 98.69 511 LEU A C 1
ATOM 3947 O O . LEU A 1 511 ? -16.396 4.156 -1.373 1.00 98.69 511 LEU A O 1
ATOM 3951 N N . MET A 1 512 ? -16.442 3.765 0.835 1.00 98.56 512 MET A N 1
ATOM 3952 C CA . MET A 1 512 ? -15.562 4.847 1.248 1.00 98.56 512 MET A CA 1
ATOM 3953 C C . MET A 1 512 ? -14.114 4.372 1.264 1.00 98.56 512 MET A C 1
ATOM 3955 O O . MET A 1 512 ? -13.840 3.251 1.685 1.00 98.56 512 MET A O 1
ATOM 3959 N N . TYR A 1 513 ? -13.182 5.235 0.874 1.00 98.44 513 TYR A N 1
ATOM 3960 C CA . TYR A 1 513 ? -11.747 5.007 1.008 1.00 98.44 513 TYR A CA 1
ATOM 3961 C C . TYR A 1 513 ? -11.078 6.175 1.713 1.00 98.44 513 TYR A C 1
ATOM 3963 O O . TYR A 1 513 ? -11.292 7.328 1.344 1.00 98.44 513 TYR A O 1
ATOM 3971 N N . GLN A 1 514 ? -10.232 5.860 2.692 1.00 97.25 514 GLN A N 1
ATOM 3972 C CA . GLN A 1 514 ? -9.404 6.820 3.407 1.00 97.25 514 GLN A CA 1
ATOM 3973 C C . GLN A 1 514 ? -7.921 6.469 3.212 1.00 97.25 514 GLN A C 1
ATOM 3975 O O . GLN A 1 514 ? -7.508 5.352 3.549 1.00 97.25 514 GLN A O 1
ATOM 3980 N N . PRO A 1 515 ? -7.097 7.407 2.705 1.00 96.00 515 PRO A N 1
ATOM 3981 C CA . PRO A 1 515 ? -5.677 7.153 2.487 1.00 96.00 515 PRO A CA 1
ATOM 3982 C C . PRO A 1 515 ? -4.867 7.111 3.788 1.00 96.00 515 PRO A C 1
ATOM 3984 O O . PRO A 1 515 ? -3.810 6.484 3.814 1.00 96.00 515 PRO A O 1
ATOM 3987 N N . THR A 1 516 ? -5.308 7.800 4.846 1.00 96.12 516 THR A N 1
ATOM 3988 C CA . THR A 1 516 ? -4.590 7.871 6.126 1.00 96.12 516 THR A CA 1
ATOM 3989 C C . THR A 1 516 ? -5.561 8.102 7.286 1.00 96.12 516 THR A C 1
ATOM 3991 O O . THR A 1 516 ? -6.270 9.107 7.306 1.00 96.12 516 THR A O 1
ATOM 3994 N N . SER A 1 517 ? -5.610 7.169 8.236 1.00 97.31 517 SER A N 1
ATOM 3995 C CA . SER A 1 517 ? -6.512 7.199 9.388 1.00 97.31 517 SER A CA 1
ATOM 3996 C C . SER A 1 517 ? -5.926 7.957 10.578 1.00 97.31 517 SER A C 1
ATOM 3998 O O . SER A 1 517 ? -4.709 8.107 10.703 1.00 97.31 517 SER A O 1
ATOM 4000 N N . TRP A 1 518 ? -6.800 8.379 11.497 1.00 97.94 518 TRP A N 1
ATOM 4001 C CA . TRP A 1 518 ? -6.392 8.994 12.761 1.00 97.94 518 TRP A CA 1
ATOM 4002 C C . TRP A 1 518 ? -5.428 8.108 13.557 1.00 97.94 518 TRP A C 1
ATOM 4004 O O . TRP A 1 518 ? -4.413 8.600 14.033 1.00 97.94 518 TRP A O 1
ATOM 4014 N N . GLU A 1 519 ? -5.707 6.805 13.672 1.00 97.50 519 GLU A N 1
ATOM 4015 C CA . GLU A 1 519 ? -4.886 5.904 14.494 1.00 97.50 519 GLU A CA 1
ATOM 4016 C C . GLU A 1 519 ? -3.433 5.864 14.012 1.00 97.50 519 GLU A C 1
ATOM 4018 O O . GLU A 1 519 ? -2.513 5.753 14.820 1.00 97.50 519 GLU A O 1
ATOM 4023 N N . TYR A 1 520 ? -3.222 5.991 12.700 1.00 98.31 520 TYR A N 1
ATOM 4024 C CA . TYR A 1 520 ? -1.881 6.019 12.141 1.00 98.31 520 TYR A CA 1
ATOM 4025 C C . TYR A 1 520 ? -1.212 7.388 12.296 1.00 98.31 520 TYR A C 1
ATOM 4027 O O . TYR A 1 520 ? -0.043 7.444 12.655 1.00 98.31 520 TYR A O 1
ATOM 4035 N N . ILE A 1 521 ? -1.941 8.497 12.123 1.00 98.62 521 ILE A N 1
ATOM 4036 C CA . ILE A 1 521 ? -1.416 9.848 12.409 1.00 98.62 521 ILE A CA 1
ATOM 4037 C C . ILE A 1 521 ? -0.989 9.976 13.873 1.00 98.62 521 ILE A C 1
ATOM 4039 O O . ILE A 1 521 ? 0.111 10.449 14.157 1.00 98.62 521 ILE A O 1
ATOM 4043 N N . GLN A 1 522 ? -1.837 9.516 14.794 1.00 98.62 522 GLN A N 1
ATOM 4044 C CA . GLN A 1 522 ? -1.545 9.500 16.222 1.00 98.62 522 GLN A CA 1
ATOM 4045 C C . GLN A 1 522 ? -0.294 8.664 16.510 1.00 98.62 522 GLN A C 1
ATOM 4047 O O . GLN A 1 522 ? 0.583 9.105 17.248 1.00 98.62 522 GLN A O 1
ATOM 4052 N N . PHE A 1 523 ? -0.184 7.482 15.899 1.00 98.75 523 PHE A N 1
ATOM 4053 C CA . PHE A 1 523 ? 1.000 6.643 16.028 1.00 98.75 523 PHE A CA 1
ATOM 4054 C C . PHE A 1 523 ? 2.265 7.341 15.518 1.00 98.75 523 PHE A C 1
ATOM 4056 O O . PHE A 1 523 ? 3.244 7.405 16.251 1.00 98.75 523 PHE A O 1
ATOM 4063 N N . LEU A 1 524 ? 2.240 7.905 14.306 1.00 98.69 524 LEU A N 1
ATOM 4064 C CA . LEU A 1 524 ? 3.392 8.596 13.718 1.00 98.69 524 LEU A CA 1
ATOM 4065 C C . LEU A 1 524 ? 3.880 9.757 14.596 1.00 98.69 524 LEU A C 1
ATOM 4067 O O . LEU A 1 524 ? 5.079 10.021 14.665 1.00 98.69 524 LEU A O 1
ATOM 4071 N N . TYR A 1 525 ? 2.953 10.441 15.269 1.00 98.69 525 TYR A N 1
ATOM 4072 C CA . TYR A 1 525 ? 3.272 11.505 16.212 1.00 98.69 525 TYR A CA 1
ATOM 4073 C C . TYR A 1 525 ? 3.872 10.977 17.522 1.00 98.69 525 TYR A C 1
ATOM 4075 O O . TYR A 1 525 ? 4.939 11.429 17.927 1.00 98.69 525 TYR A O 1
ATOM 4083 N N . LEU A 1 526 ? 3.198 10.026 18.177 1.00 98.56 526 LEU A N 1
ATOM 4084 C CA . LEU A 1 526 ? 3.558 9.567 19.522 1.00 98.56 526 LEU A CA 1
ATOM 4085 C C . LEU A 1 526 ? 4.731 8.581 19.546 1.00 98.56 526 LEU A C 1
ATOM 4087 O O . LEU A 1 526 ? 5.452 8.519 20.539 1.00 98.56 526 LEU A O 1
ATOM 4091 N N . ALA A 1 527 ? 4.914 7.789 18.487 1.00 98.31 527 ALA A N 1
ATOM 4092 C CA . ALA A 1 527 ? 5.991 6.807 18.405 1.00 98.31 527 ALA A CA 1
ATOM 4093 C C . ALA A 1 527 ? 7.330 7.427 17.990 1.00 98.31 527 ALA A C 1
ATOM 4095 O O . ALA A 1 527 ? 8.368 6.845 18.299 1.00 98.31 527 ALA A O 1
ATOM 4096 N N . ASN A 1 528 ? 7.334 8.594 17.331 1.00 98.31 528 ASN A N 1
ATOM 4097 C CA . ASN A 1 528 ? 8.569 9.321 17.042 1.00 98.31 528 ASN A CA 1
ATOM 4098 C C . ASN A 1 528 ? 9.200 9.788 18.363 1.00 98.31 528 ASN A C 1
ATOM 4100 O O . ASN A 1 528 ? 8.709 10.707 19.021 1.00 98.31 528 ASN A O 1
ATOM 4104 N N . ASN A 1 529 ? 10.292 9.135 18.756 1.00 96.75 529 ASN A N 1
ATOM 4105 C CA . ASN A 1 529 ? 10.963 9.375 20.034 1.00 96.75 529 ASN A CA 1
ATOM 4106 C C . ASN A 1 529 ? 11.945 10.557 19.978 1.00 96.75 529 ASN A C 1
ATOM 4108 O O . ASN A 1 529 ? 12.575 10.869 20.989 1.00 96.75 529 ASN A O 1
ATOM 4112 N N . ARG A 1 530 ? 12.074 11.200 18.808 1.00 97.06 530 ARG A N 1
ATOM 4113 C CA . ARG A 1 530 ? 12.918 12.373 18.558 1.00 97.06 530 ARG A CA 1
ATOM 4114 C C . ARG A 1 530 ? 14.421 12.112 18.700 1.00 97.06 530 ARG A C 1
ATOM 4116 O O . ARG A 1 530 ? 15.189 13.060 18.809 1.00 97.06 530 ARG A O 1
ATOM 4123 N N . SER A 1 531 ? 14.860 10.849 18.685 1.00 94.94 531 SER A N 1
ATOM 4124 C CA . SER A 1 531 ? 16.269 10.495 18.895 1.00 94.94 531 SER A CA 1
ATOM 4125 C C . SER A 1 531 ? 17.159 10.780 17.689 1.00 94.94 531 SER A C 1
ATOM 4127 O O . SER A 1 531 ? 18.359 10.970 17.861 1.00 94.94 531 SER A O 1
ATOM 4129 N N . ASN A 1 532 ? 16.600 10.799 16.475 1.00 95.44 532 ASN A N 1
ATOM 4130 C CA . ASN A 1 532 ? 17.321 11.214 15.276 1.00 95.44 532 ASN A CA 1
ATOM 4131 C C . ASN A 1 532 ? 17.126 12.731 15.069 1.00 95.44 532 ASN A C 1
ATOM 4133 O O . ASN A 1 532 ? 16.014 13.138 14.716 1.00 95.44 532 ASN A O 1
ATOM 4137 N N . PRO A 1 533 ? 18.172 13.569 15.228 1.00 94.94 533 PRO A N 1
ATOM 4138 C CA . PRO A 1 533 ? 18.041 15.027 15.157 1.00 94.94 533 PRO A CA 1
ATOM 4139 C C . PRO A 1 533 ? 17.499 15.523 13.819 1.00 94.94 533 PRO A C 1
ATOM 4141 O O . PRO A 1 533 ? 16.764 16.505 13.760 1.00 94.94 533 PRO A O 1
ATOM 4144 N N . SER A 1 534 ? 17.828 14.832 12.729 1.00 93.75 534 SER A N 1
ATOM 4145 C CA . SER A 1 534 ? 17.348 15.204 11.408 1.00 93.75 534 SER A CA 1
ATOM 4146 C C . SER A 1 534 ? 15.878 14.838 11.218 1.00 93.75 534 SER A C 1
ATOM 4148 O O . SER A 1 534 ? 15.225 15.472 10.406 1.00 93.75 534 SER A O 1
ATOM 4150 N N . LEU A 1 535 ? 15.327 13.841 11.917 1.00 96.00 535 LEU A N 1
ATOM 4151 C CA . LEU A 1 535 ? 13.957 13.323 11.733 1.00 96.00 535 LEU A CA 1
ATOM 4152 C C . LEU A 1 535 ? 12.999 13.633 12.904 1.00 96.00 535 LEU A C 1
ATOM 4154 O O . LEU A 1 535 ? 11.825 13.250 12.867 1.00 96.00 535 LEU A O 1
ATOM 4158 N N . GLN A 1 536 ? 13.477 14.334 13.933 1.00 96.75 536 GLN A N 1
ATOM 4159 C CA . GLN A 1 536 ? 12.780 14.521 15.211 1.00 96.75 536 GLN A CA 1
ATOM 4160 C C . GLN A 1 536 ? 11.402 15.195 15.103 1.00 96.75 536 GLN A C 1
ATOM 4162 O O . GLN A 1 536 ? 10.516 14.941 15.919 1.00 96.75 536 GLN A O 1
ATOM 4167 N N . ASP A 1 537 ? 11.198 16.038 14.090 1.00 97.12 537 ASP A N 1
ATOM 4168 C CA . ASP A 1 537 ? 9.968 16.817 13.934 1.00 97.12 537 ASP A CA 1
ATOM 4169 C C . ASP A 1 537 ? 8.981 16.197 12.943 1.00 97.12 537 ASP A C 1
ATOM 4171 O O . ASP A 1 537 ? 7.854 16.671 12.817 1.00 97.12 537 ASP A O 1
ATOM 4175 N N . GLU A 1 538 ? 9.347 15.114 12.253 1.00 97.38 538 GLU A N 1
ATOM 4176 C CA . GLU A 1 538 ? 8.540 14.575 11.153 1.00 97.38 538 GLU A CA 1
ATOM 4177 C C . GLU A 1 538 ? 7.190 14.014 11.620 1.00 97.38 538 GLU A C 1
ATOM 4179 O O . GLU A 1 538 ? 6.179 14.186 10.937 1.00 97.38 538 GLU A O 1
ATOM 4184 N N . GLY A 1 539 ? 7.137 13.419 12.818 1.00 98.06 539 GLY A N 1
ATOM 4185 C CA . GLY A 1 539 ? 5.878 12.976 13.428 1.00 98.06 539 GLY A CA 1
ATOM 4186 C C . GLY A 1 539 ? 4.940 14.152 13.724 1.00 98.06 539 GLY A C 1
ATOM 4187 O O . GLY A 1 539 ? 3.756 14.118 13.384 1.00 98.06 539 GLY A O 1
ATOM 4188 N N . LYS A 1 540 ? 5.486 15.241 14.285 1.00 98.12 540 LYS A N 1
ATOM 4189 C CA . LYS A 1 540 ? 4.735 16.475 14.555 1.00 98.12 540 LYS A CA 1
ATOM 4190 C C . LYS A 1 540 ? 4.289 17.163 13.265 1.00 98.12 540 LYS A C 1
ATOM 4192 O O . LYS A 1 540 ? 3.130 17.549 13.150 1.00 98.12 540 LYS A O 1
ATOM 4197 N N . ASN A 1 541 ? 5.178 17.291 12.285 1.00 98.19 541 ASN A N 1
ATOM 4198 C CA . ASN A 1 541 ? 4.867 17.904 10.996 1.00 98.19 541 ASN A CA 1
ATOM 4199 C C . ASN A 1 541 ? 3.760 17.139 10.262 1.00 98.19 541 ASN A C 1
ATOM 4201 O O . ASN A 1 541 ? 2.905 17.758 9.631 1.00 98.19 541 ASN A O 1
ATOM 4205 N N . MET A 1 542 ? 3.739 15.808 10.376 1.00 98.06 542 MET A N 1
ATOM 4206 C CA . MET A 1 542 ? 2.673 14.980 9.821 1.00 98.06 542 MET A CA 1
ATOM 4207 C C . MET A 1 542 ? 1.323 15.217 10.514 1.00 98.06 542 MET A C 1
ATOM 4209 O O . MET A 1 542 ? 0.313 15.367 9.824 1.00 98.06 542 MET A O 1
ATOM 4213 N N . LEU A 1 543 ? 1.299 15.287 11.851 1.00 98.62 543 LEU A N 1
ATOM 4214 C CA . LEU A 1 543 ? 0.091 15.613 12.617 1.00 98.62 543 LEU A CA 1
ATOM 4215 C C . LEU A 1 543 ? -0.438 17.009 12.267 1.00 98.62 543 LEU A C 1
ATOM 4217 O O . LEU A 1 543 ? -1.616 17.149 11.937 1.00 98.62 543 LEU A O 1
ATOM 4221 N N . ASP A 1 544 ? 0.433 18.021 12.286 1.00 98.38 544 ASP A N 1
ATOM 4222 C CA . ASP A 1 544 ? 0.059 19.398 11.965 1.00 98.38 544 ASP A CA 1
ATOM 4223 C C . ASP A 1 544 ? -0.513 19.478 10.536 1.00 98.38 544 ASP A C 1
ATOM 4225 O O . ASP A 1 544 ? -1.568 20.078 10.324 1.00 98.38 544 ASP A O 1
ATOM 4229 N N . ALA A 1 545 ? 0.123 18.817 9.559 1.00 98.38 545 ALA A N 1
ATOM 4230 C CA . ALA A 1 545 ? -0.372 18.780 8.185 1.00 98.38 545 ALA A CA 1
ATOM 4231 C C . ALA A 1 545 ? -1.754 18.127 8.093 1.00 98.38 545 ALA A C 1
ATOM 4233 O O . ALA A 1 545 ? -2.632 18.646 7.407 1.00 98.38 545 ALA A O 1
ATOM 4234 N N . TRP A 1 546 ? -1.981 17.019 8.799 1.00 98.50 546 TRP A N 1
ATOM 4235 C CA . TRP A 1 546 ? -3.271 16.330 8.812 1.00 98.50 546 TRP A CA 1
ATOM 4236 C C . TRP A 1 546 ? -4.395 17.183 9.405 1.00 98.50 546 TRP A C 1
ATOM 4238 O O . TRP A 1 546 ? -5.453 17.309 8.781 1.00 98.50 546 TRP A O 1
ATOM 4248 N N . LEU A 1 547 ? -4.149 17.839 10.543 1.00 98.31 547 LEU A N 1
ATOM 4249 C CA . LEU A 1 547 ? -5.119 18.734 11.184 1.00 98.31 547 LEU A CA 1
ATOM 4250 C C . LEU A 1 547 ? -5.494 19.929 10.291 1.00 98.31 547 LEU A C 1
ATOM 4252 O O . LEU A 1 547 ? -6.642 20.366 10.311 1.00 98.31 547 LEU A O 1
ATOM 4256 N N . ASN A 1 548 ? -4.558 20.420 9.472 1.00 98.31 548 ASN A N 1
ATOM 4257 C CA . ASN A 1 548 ? -4.740 21.622 8.651 1.00 98.31 548 ASN A CA 1
ATOM 4258 C C . ASN A 1 548 ? -5.144 21.355 7.190 1.00 98.31 548 ASN A C 1
ATOM 4260 O O . ASN A 1 548 ? -5.287 22.295 6.412 1.00 98.31 548 ASN A O 1
ATOM 4264 N N . THR A 1 549 ? -5.341 20.094 6.789 1.00 97.81 549 THR A N 1
ATOM 4265 C CA . THR A 1 549 ? -5.662 19.735 5.390 1.00 97.81 549 THR A CA 1
ATOM 4266 C C . THR A 1 549 ? -6.855 18.790 5.272 1.00 97.81 549 THR A C 1
ATOM 4268 O O . THR A 1 549 ? -6.870 17.865 4.463 1.00 97.81 549 THR A O 1
ATOM 4271 N N . GLY A 1 550 ? -7.879 19.011 6.099 1.00 95.88 550 GLY A N 1
ATOM 4272 C CA . GLY A 1 550 ? -9.134 18.260 6.015 1.00 95.88 550 GLY A CA 1
ATOM 4273 C C . GLY A 1 550 ? -9.034 16.813 6.501 1.00 95.88 550 GLY A C 1
ATOM 4274 O O . GLY A 1 550 ? -9.910 16.012 6.185 1.00 95.88 550 GLY A O 1
ATOM 4275 N N . MET A 1 551 ? -7.989 16.467 7.267 1.00 97.50 551 MET A N 1
ATOM 4276 C CA . MET A 1 551 ? -7.915 15.215 8.029 1.00 97.50 551 MET A CA 1
ATOM 4277 C C . MET A 1 551 ? -8.082 13.946 7.175 1.00 97.50 551 MET A C 1
ATOM 4279 O O . MET A 1 551 ? -8.628 12.935 7.626 1.00 97.50 551 MET A O 1
ATOM 4283 N N . ALA A 1 552 ? -7.609 14.005 5.923 1.00 97.12 552 ALA A N 1
ATOM 4284 C CA . ALA A 1 552 ? -7.760 12.938 4.938 1.00 97.12 552 ALA A CA 1
ATOM 4285 C C . ALA A 1 552 ? -9.210 12.420 4.841 1.00 97.12 552 ALA A C 1
ATOM 4287 O O . ALA A 1 552 ? -9.440 11.207 4.872 1.00 97.12 552 ALA A O 1
ATOM 4288 N N . GLU A 1 553 ? -10.185 13.333 4.765 1.00 97.12 553 GLU A N 1
ATOM 4289 C CA . GLU A 1 553 ? -11.608 12.997 4.637 1.00 97.12 553 GLU A CA 1
ATOM 4290 C C . GLU A 1 553 ? -11.838 11.967 3.516 1.00 97.12 553 GLU A C 1
ATOM 4292 O O . GLU A 1 553 ? -11.280 12.135 2.425 1.00 97.12 553 GLU A O 1
ATOM 4297 N N . PRO A 1 554 ? -12.598 10.878 3.759 1.00 97.94 554 PRO A N 1
ATOM 4298 C CA . PRO A 1 554 ? -12.715 9.768 2.824 1.00 97.94 554 PRO A CA 1
ATOM 4299 C C . PRO A 1 554 ? -13.441 10.121 1.528 1.00 97.94 554 PRO A C 1
ATOM 4301 O O . PRO A 1 554 ? -14.381 10.911 1.500 1.00 97.94 554 PRO A O 1
ATOM 4304 N N . TYR A 1 555 ? -13.053 9.437 0.458 1.00 98.25 555 TYR A N 1
ATOM 4305 C CA . TYR A 1 555 ? -13.666 9.546 -0.859 1.00 98.25 555 TYR A CA 1
ATOM 4306 C C . TYR A 1 555 ? -14.616 8.374 -1.124 1.00 98.25 555 TYR A C 1
ATOM 4308 O O . TYR A 1 555 ? -14.261 7.218 -0.889 1.00 98.25 555 TYR A O 1
ATOM 4316 N N . ALA A 1 556 ? -15.814 8.661 -1.638 1.00 98.38 556 ALA A N 1
ATOM 4317 C CA . ALA A 1 556 ? -16.762 7.638 -2.072 1.00 98.38 556 ALA A CA 1
ATOM 4318 C C . ALA A 1 556 ? -16.346 7.087 -3.446 1.00 98.38 556 ALA A C 1
ATOM 4320 O O . ALA A 1 556 ? -16.520 7.745 -4.467 1.00 98.38 556 ALA A O 1
ATOM 4321 N N . MET A 1 557 ? -15.795 5.874 -3.462 1.00 97.25 557 MET A N 1
ATOM 4322 C CA . MET A 1 557 ? -15.318 5.192 -4.669 1.00 97.25 557 MET A CA 1
ATOM 4323 C C . MET A 1 557 ? -16.461 4.663 -5.537 1.00 97.25 557 MET A C 1
ATOM 4325 O O . MET A 1 557 ? -16.361 4.600 -6.754 1.00 97.25 557 MET A O 1
ATOM 4329 N N . ALA A 1 558 ? -17.536 4.205 -4.905 1.00 98.12 558 ALA A N 1
ATOM 4330 C CA . ALA A 1 558 ? -18.692 3.644 -5.584 1.00 98.12 558 ALA A CA 1
ATOM 4331 C C . ALA A 1 558 ? -19.922 3.823 -4.704 1.00 98.12 558 ALA A C 1
ATOM 4333 O O . ALA A 1 558 ? -19.822 3.771 -3.476 1.00 98.12 558 ALA A O 1
ATOM 4334 N N . THR A 1 559 ? -21.081 3.999 -5.328 1.00 98.31 559 THR A N 1
ATOM 4335 C CA . THR A 1 559 ? -22.354 4.134 -4.625 1.00 98.31 559 THR A CA 1
ATOM 4336 C C . THR A 1 559 ? -23.392 3.181 -5.202 1.00 98.31 559 THR A C 1
ATOM 4338 O O . THR A 1 559 ? -23.344 2.803 -6.372 1.00 98.31 559 THR A O 1
ATOM 4341 N N . ALA A 1 560 ? -24.327 2.764 -4.359 1.00 98.00 560 ALA A N 1
ATOM 4342 C CA . ALA A 1 560 ? -25.509 2.013 -4.745 1.00 98.00 560 ALA A CA 1
ATOM 4343 C C . ALA A 1 560 ? -26.694 2.445 -3.881 1.00 98.00 560 ALA A C 1
ATOM 4345 O O . ALA A 1 560 ? -26.540 3.071 -2.830 1.00 98.00 560 ALA A O 1
ATOM 4346 N N . SER A 1 561 ? -27.898 2.102 -4.324 1.00 97.75 561 SER A N 1
ATOM 4347 C CA . SER A 1 561 ? -29.112 2.282 -3.534 1.00 97.75 561 SER A CA 1
ATOM 4348 C C . SER A 1 561 ? -29.754 0.935 -3.253 1.00 97.75 561 SER A C 1
ATOM 4350 O O . SER A 1 561 ? -29.816 0.074 -4.128 1.00 97.75 561 SER A O 1
ATOM 4352 N N . TRP A 1 562 ? -30.260 0.779 -2.037 1.00 98.12 562 TRP A N 1
ATOM 4353 C CA . TRP A 1 562 ? -31.137 -0.322 -1.665 1.00 98.12 562 TRP A CA 1
ATOM 4354 C C . TRP A 1 562 ? -32.580 0.180 -1.606 1.00 98.12 562 TRP A C 1
ATOM 4356 O O . TRP A 1 562 ? -32.835 1.315 -1.193 1.00 98.12 562 TRP A O 1
ATOM 4366 N N . ARG A 1 563 ? -33.519 -0.667 -2.030 1.00 95.44 563 ARG A N 1
ATOM 4367 C CA . ARG A 1 563 ? -34.964 -0.457 -1.904 1.00 95.44 563 ARG A CA 1
ATOM 4368 C C . ARG A 1 563 ? -35.598 -1.769 -1.453 1.00 95.44 563 ARG A C 1
ATOM 4370 O O . ARG A 1 563 ? -35.153 -2.827 -1.900 1.00 95.44 563 ARG A O 1
ATOM 4377 N N . LYS A 1 564 ? -36.567 -1.663 -0.545 1.00 91.44 564 LYS A N 1
ATOM 4378 C CA . LYS A 1 564 ? -37.260 -2.800 0.070 1.00 91.44 564 LYS A CA 1
ATOM 4379 C C . LYS A 1 564 ? -38.027 -3.654 -0.934 1.00 91.44 564 LYS A C 1
ATOM 4381 O O . LYS A 1 564 ? -38.612 -3.065 -1.870 1.00 91.44 564 LYS A O 1
#

Sequence (564 aa):
PVFWATLAIAEQDFDGSGDVCIRCHTSGAWTSGRSVPTDGTAMLDRDKNGIECDTCHRMTNPNQTELQGVMKPPFVAKTGTEGHYGAAQYSMWPKVSKLGPYTDSVTKHPSQKSNYHRNADFCGTCHDVSNPVTGDLAHNNGAQIPLPAGSFSGVYGSSVETKAAFKNPPYKYGVVERTYSEYKASLWPTFRVSDYAKLPTALKTGTVKKAYDAAMLAGTGGNYEDGETRFFTCQTCHMRPVVGQASSTIHNDPKTRKDLPLHDLTGGNYWMPQAIQWLDSQNKLRLGGGLKPWQISAMNDGIQRAKDTLSSAATLTVIKNQLNVVNLTGHKLISGYPEGRRMWLNTRWYNSAGTLLREDGAYGNKTVTIDGTSTTIRTLLDLTGKNTRIYEVHGAMTQEWANQLLKLGSSRNLPLSFDPVTGAVKYTLGKLADGKTGTYQKTFHFILNNKVVSDNRIPPYGFDYNEAKKRNALPVPEAQYDSPRAGGKYNYIDRFTLTPPTGAVTAQISLMYQPTSWEYIQFLYLANNRSNPSLQDEGKNMLDAWLNTGMAEPYAMATASWRK